Protein AF-0000000077736377 (afdb_homodimer)

Radius of gyration: 26.65 Å; Cα contacts (8 Å, |Δi|>4): 1373; chains: 2; bounding box: 54×79×57 Å

Sequence (654 aa):
MSDMYANPEIETMPREALQALQLERLQKAVKWAGEKSSFYQDAFAKAGVSAADIQALSDIRKLPFVTPLDLRSHDVYDRLTLPLSGVLRFSYQEQPAGEFLQLYTSGDVAHNVEMMLRGLVAAGVNRTSVVGVQGDLSDSRLLDVQYALEMLGAAVVPLGTDYRRWFRLMDCVSMDAVVSTPQLIMQLVIQLQAVGKDIAAYPLRMLFSLNDMGLQNLLQRHVVQRSHARVYNFFAPPALGMAGALFSCPAQQGQHVQEDYWYPEVIAFGTDTPVEDGQMGELVLTSLMAEALPLIRFRTGQAVSLCSDPCACGRTFVRAMTPLQGIMSDMYANPEIETMPREALQALQLERLQKAVKWAGEKSSFYQDAFAKAGVSAADIQALSDIRKLPFVTPLDLRSHDVYDRLTLPLSGVLRFSYQEQPAGEFLQLYTSGDVAHNVEMMLRGLVAAGVNRTSVVGVQGDLSDSRLLDVQYALEMLGAAVVPLGTDYRRWFRLMDCVSMDAVVSTPQLIMQLVIQLQAVGKDIAAYPLRMLFSLNDMGLQNLLQRHVVQRSHARVYNFFAPPALGMAGALFSCPAQQGQHVQEDYWYPEVIAFGTDTPVEDGQMGELVLTSLMAEALPLIRFRTGQAVSLCSDPCACGRTFVRAMTPLQGI

Secondary structure (DSSP, 8-state):
-GGG-SSHHHHT--HHHHHHHHHHHHHHHHHHHHHH-HHHHHHHHHHT--GGG-SSGGGGGGSPPB-HHHHHHS-HHHH--S-GGG--EEEEEEETTEEEEEEE-HHHHHHHHHHHHHHHHHHT--TT-EEEEES-TTSHHHHHHHHHHHHHT-EEEEEES-HHHHHHHHHHS--SEEEE-HHHHHHHHHHHHHTT--GGGS---EEEEEESS-SS-TTHHHHHHHH-PEEEEEE--GGGTSS-SEE--TT-SSEEE-TTTEEEEEE-TTSSPBPPTT--EEEEEEESS-SSS---SEEEEEEEEEE-SPPTT---S-EEEPHHHH-/-GGG-SSHHHHT--HHHHHHHHHHHHHHHHHHHHHH-HHHHHHHHHHT--GGG-SSGGGGGGSPPB-HHHHHHS-HHHH--S-GGG--EEEEEEETTEEEEEEE-HHHHHHHHHHHHHHHHHHT--TT-EEEEES-TTSHHHHHHHHHHHHHT-EEEEEES-HHHHHHHHHHS--SEEEE-HHHHHHHHHHHHHTT--GGGS---EEEEEESS-SS-TTHHHHHHHH-PEEEEEE--GGGTSS-SEE--TT-SSEEE-TTTEEEEEE-TTSSPBPPTT--EEEEEEESS-SSS---SEEEEEEEEEE-SPPTT---S-EEEPTTT--

Foldseek 3Di:
DVQQFPDCCQQQPDPVVLQVLLLVLQLVLQQQQCVFAQLQVVQCVVLVHGSVQRPGPVSLLSGDEDEPVNQAVDDQRNQFRDDPVQWDDWAWDQDPVGIDIDTAGPQRLVVQLNLLLRQCSLAPQALAAEEEEEEDCSQSQSVSNVVNNVVRNHHYHDQYHDLVSVVVCQVVPQHQEYEDALVSLVVNQVVCVVVPHFLLVGNHAEYEHAYQQAQDRPCQVVSCVGHVHHYKYWDHHVVVSYIRCWIDGPLRQATFGSSSFKPWFFAAPPDSHGDPAFDKGWIFIWGSRGNTGTRRRYTSRAIWHWAQDADPSSGRGIGTGHPVSVD/DVQQFPDCCQQQPDPVVLQVLLLVLQLVLQQQQCVFAQLSVVQCVVLVHGSVQRPGPVSLLSGDEDEPVNQAVDDQRNQFRDDPVQWDDWAWDQDPVGIDIDTAGPQRLVVQLNLLLRQCSLAPQALAAEEEEEEDCSQSQSVSNVVNNVVRNHHYHDQYHDLVSVVVCQVVPQGQEYEDALVSLVVNQVVCVVVPHFLQVGNHAEYEHAYQQAQDNPCQVVSCVGHVHHYKYWDHHVVVSYIRCWIDGPLRQATFGSSSFKPWFFAAPPDSHGDPAFDKGWIFIWGSRGNTGTRRRYTSRAIWHWAQDADPSSGRGIGTGHPVSVD

InterPro domains:
  IPR042099 ANL, N-terminal domain [G3DSA:3.40.50.12780] (2-322)

Solvent-accessible surface area (backbone atoms only — not comparable to full-atom values): 33324 Å² total; per-residue (Å²): 129,79,73,46,46,69,49,57,72,70,46,49,34,53,63,69,62,45,51,52,50,38,38,56,31,41,40,50,34,46,39,49,38,45,72,40,8,60,46,39,35,54,52,28,58,76,62,71,47,57,45,84,64,47,81,51,69,77,39,56,75,62,53,68,76,35,44,66,65,55,62,63,74,41,62,61,74,37,42,29,41,62,61,72,68,60,28,31,34,43,25,67,47,82,48,96,93,44,66,43,73,41,58,28,22,67,65,35,49,51,51,39,19,49,36,32,32,34,40,41,18,41,65,60,54,39,43,80,37,28,34,31,38,46,38,63,45,31,33,53,42,52,36,30,44,55,50,22,39,50,72,58,39,14,22,35,32,46,38,29,77,49,66,73,49,40,54,54,46,56,72,75,39,86,36,34,28,37,38,30,31,58,68,54,50,50,48,50,52,52,54,34,46,73,72,75,40,56,65,49,78,43,71,38,48,38,36,36,31,44,24,56,87,38,70,61,59,88,55,47,66,62,48,32,73,53,30,70,23,47,76,35,35,18,31,26,30,71,88,74,63,33,37,28,55,26,24,28,47,81,76,65,76,39,22,35,36,44,48,85,43,33,45,79,44,42,24,32,77,98,54,88,44,69,48,61,91,60,42,71,16,30,34,23,39,22,44,30,64,50,60,31,54,59,41,58,40,28,51,67,79,41,62,25,21,56,39,75,63,83,44,92,81,58,42,52,47,37,20,43,31,40,69,78,74,71,104,129,79,73,47,46,69,51,55,71,70,46,48,33,54,65,68,61,46,52,52,50,36,38,56,31,40,39,51,35,46,39,49,38,46,73,40,8,62,48,39,34,52,51,28,60,75,62,70,49,57,45,84,63,47,84,50,68,77,38,56,75,62,54,67,75,36,44,67,65,57,61,63,74,42,61,60,73,36,42,29,41,64,60,73,68,58,29,31,34,42,26,66,45,82,49,95,93,43,66,43,73,40,57,27,23,68,65,35,50,52,52,39,18,49,37,34,32,36,40,42,18,39,65,61,54,38,43,80,38,28,34,32,39,48,38,61,45,32,33,53,42,52,36,33,44,54,50,23,41,49,73,57,39,14,21,35,32,45,39,28,78,50,65,74,50,41,54,53,46,56,73,75,39,85,37,35,27,39,39,28,32,59,67,55,51,51,47,49,53,51,55,34,46,73,74,76,41,57,65,49,78,43,70,37,48,37,34,35,30,44,22,57,86,39,71,62,57,88,55,46,66,62,49,33,72,54,30,72,23,48,76,36,34,19,30,25,31,70,89,74,63,34,37,28,57,25,23,30,46,83,75,65,76,37,23,36,36,44,47,85,45,34,46,79,46,42,23,30,75,100,55,89,44,68,48,61,91,61,42,71,16,30,35,23,38,22,44,29,64,50,60,31,54,59,40,58,39,29,52,68,77,41,63,25,22,55,40,75,64,83,44,93,82,60,42,53,46,38,20,44,32,40,69,79,75,70,105

Nearest PDB structures (foldseek):
  4rvo-assembly1_B  TM=9.229E-01  e=3.874E-37  Bacteroides thetaiotaomicron VPI-5482
  4r1l-assembly1_A  TM=9.143E-01  e=5.368E-37  Bacteroides thetaiotaomicron VPI-5482
  4rvn-assembly1_B  TM=9.181E-01  e=3.123E-36  Bacteroide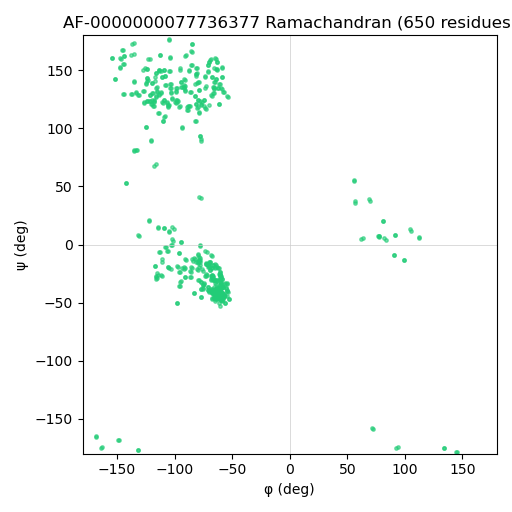s thetaiotaomicron VPI-5482
  4r1l-assembly3_B  TM=9.181E-01  e=6.400E-36  Bacteroides thetaiotaomicron VPI-5482
  2y4n-assembly1_B  TM=9.337E-01  e=4.000E-32  Burkholderia cenocepacia J2315

pLDDT: mean 93.88, std 8.54, range [30.67, 98.88]

Structure (mmCIF, N/CA/C/O backbone):
data_AF-0000000077736377-model_v1
#
loop_
_entity.id
_entity.type
_entity.pdbx_description
1 polymer 'Phenylacetate--CoA ligase'
#
loop_
_atom_site.group_PDB
_atom_site.id
_atom_site.type_symbol
_atom_site.label_atom_id
_atom_site.label_alt_id
_atom_site.label_comp_id
_atom_site.label_asym_id
_atom_site.label_entity_id
_atom_site.label_seq_id
_atom_site.pdbx_PDB_ins_code
_atom_site.Cartn_x
_atom_site.Cartn_y
_atom_site.Cartn_z
_atom_site.occupancy
_atom_site.B_iso_or_equiv
_atom_site.auth_seq_id
_atom_site.auth_comp_id
_atom_site.auth_asym_id
_atom_site.auth_atom_id
_atom_site.pdbx_PDB_model_num
ATOM 1 N N . MET A 1 1 ? 26.297 -15.844 5.168 1 35.84 1 MET A N 1
ATOM 2 C CA . MET A 1 1 ? 25.531 -16.891 4.488 1 35.84 1 MET A CA 1
ATOM 3 C C . MET A 1 1 ? 24.031 -16.703 4.711 1 35.84 1 MET A C 1
ATOM 5 O O . MET A 1 1 ? 23.219 -17.297 4 1 35.84 1 MET A O 1
ATOM 9 N N . SER A 1 2 ? 23.688 -16.078 5.941 1 48.78 2 SER A N 1
ATOM 10 C CA . SER A 1 2 ? 22.422 -15.867 6.656 1 48.78 2 SER A CA 1
ATOM 11 C C . SER A 1 2 ? 21.531 -14.883 5.91 1 48.78 2 SER A C 1
ATOM 13 O O . SER A 1 2 ? 20.297 -14.984 5.977 1 48.78 2 SER A O 1
ATOM 15 N N . ASP A 1 3 ? 22.125 -14.148 4.723 1 69.75 3 ASP A N 1
ATOM 16 C CA . ASP A 1 3 ? 21.516 -12.984 4.098 1 69.75 3 ASP A CA 1
ATOM 17 C C . ASP A 1 3 ? 20.875 -13.344 2.762 1 69.75 3 ASP A C 1
ATOM 19 O O . ASP A 1 3 ? 20.328 -12.484 2.072 1 69.75 3 ASP A O 1
ATOM 23 N N . MET A 1 4 ? 20.812 -14.75 2.586 1 87 4 MET A N 1
ATOM 24 C CA . MET A 1 4 ? 20.375 -15.133 1.243 1 87 4 MET A CA 1
ATOM 25 C C . MET A 1 4 ? 18.938 -15.648 1.255 1 87 4 MET A C 1
ATOM 27 O O . MET A 1 4 ? 18.297 -15.727 0.207 1 87 4 MET A O 1
ATOM 31 N N . TYR A 1 5 ? 18.562 -16.016 2.482 1 95.81 5 TYR A N 1
ATOM 32 C CA . TYR A 1 5 ? 17.219 -16.562 2.607 1 95.81 5 TYR A CA 1
ATOM 33 C C . TYR A 1 5 ? 16.359 -15.727 3.543 1 95.81 5 TYR A C 1
ATOM 35 O O . TYR A 1 5 ? 16.828 -15.258 4.578 1 95.81 5 TYR A O 1
ATOM 43 N N . ALA A 1 6 ? 15.156 -15.547 3.148 1 96.19 6 ALA A N 1
ATOM 44 C CA . ALA A 1 6 ? 14.203 -14.914 4.051 1 96.19 6 ALA A CA 1
ATOM 45 C C . ALA A 1 6 ? 13.719 -15.898 5.117 1 96.19 6 ALA A C 1
ATOM 47 O O . ALA A 1 6 ? 13.477 -15.516 6.262 1 96.19 6 ALA A O 1
ATOM 48 N N . ASN A 1 7 ? 13.523 -17.109 4.723 1 97.06 7 ASN A N 1
ATOM 49 C CA . ASN A 1 7 ? 13.102 -18.234 5.566 1 97.06 7 ASN A CA 1
ATOM 50 C C . ASN A 1 7 ? 13.953 -19.469 5.312 1 97.06 7 ASN A C 1
ATOM 52 O O . ASN A 1 7 ? 13.516 -20.406 4.633 1 97.06 7 ASN A O 1
ATOM 56 N N . PRO A 1 8 ? 15.094 -19.516 5.914 1 96.94 8 PRO A N 1
ATOM 57 C CA . PRO A 1 8 ? 16.047 -20.594 5.605 1 96.94 8 PRO A CA 1
ATOM 58 C C . PRO A 1 8 ? 15.477 -21.984 5.859 1 96.94 8 PRO A C 1
ATOM 60 O O . PRO A 1 8 ? 15.758 -22.922 5.105 1 96.94 8 PRO A O 1
ATOM 63 N N . GLU A 1 9 ? 14.68 -22.109 6.902 1 97.19 9 GLU A N 1
ATOM 64 C CA . GLU A 1 9 ? 14.117 -23.406 7.25 1 97.19 9 GLU A CA 1
ATOM 65 C C . GLU A 1 9 ? 13.266 -23.969 6.117 1 97.19 9 GLU A C 1
ATOM 67 O O . GLU A 1 9 ? 13.391 -25.141 5.754 1 97.19 9 GLU A O 1
ATOM 72 N N . ILE A 1 10 ? 12.477 -23.156 5.527 1 97.81 10 ILE A N 1
ATOM 73 C CA . ILE A 1 10 ? 11.555 -23.609 4.488 1 97.81 10 ILE A CA 1
ATOM 74 C C . ILE A 1 10 ? 12.281 -23.672 3.146 1 97.81 10 ILE A C 1
ATOM 76 O O . ILE A 1 10 ? 12.125 -24.625 2.389 1 97.81 10 ILE A O 1
ATOM 80 N N . GLU A 1 11 ? 13.086 -22.703 2.85 1 97.69 11 GLU A N 1
ATOM 81 C CA . GLU A 1 11 ? 13.703 -22.547 1.536 1 97.69 11 GLU A CA 1
ATOM 82 C C . GLU A 1 11 ? 14.758 -23.625 1.302 1 97.69 11 GLU A C 1
ATOM 84 O O . GLU A 1 11 ? 15.133 -23.906 0.159 1 97.69 11 GLU A O 1
ATOM 89 N N . THR A 1 12 ? 15.211 -24.266 2.406 1 97 12 THR A N 1
ATOM 90 C CA . THR A 1 12 ? 16.219 -25.312 2.275 1 97 12 THR A CA 1
ATOM 91 C C . THR A 1 12 ? 15.719 -26.625 2.855 1 97 12 THR A C 1
ATOM 93 O O . THR A 1 12 ? 16.516 -27.516 3.184 1 97 12 THR A O 1
ATOM 96 N N . MET A 1 13 ? 14.492 -26.75 2.975 1 97 13 MET A N 1
ATOM 97 C CA . MET A 1 13 ? 13.867 -27.938 3.533 1 97 13 MET A CA 1
ATOM 98 C C . MET A 1 13 ? 14.172 -29.172 2.67 1 97 13 MET A C 1
ATOM 100 O O . MET A 1 13 ? 14.055 -29.109 1.445 1 97 13 MET A O 1
ATOM 104 N N . PRO A 1 14 ? 14.547 -30.297 3.328 1 97.12 14 PRO A N 1
ATOM 105 C CA . PRO A 1 14 ? 14.773 -31.516 2.539 1 97.12 14 PRO A CA 1
ATOM 106 C C . PRO A 1 14 ? 13.531 -31.938 1.758 1 97.12 14 PRO A C 1
ATOM 108 O O . PRO A 1 14 ? 12.406 -31.781 2.234 1 97.12 14 PRO A O 1
ATOM 111 N N . ARG A 1 15 ? 13.75 -32.594 0.688 1 96.62 15 ARG A N 1
ATOM 112 C CA . ARG A 1 15 ? 12.68 -32.906 -0.253 1 96.62 15 ARG A CA 1
ATOM 113 C C . ARG A 1 15 ? 11.609 -33.75 0.416 1 96.62 15 ARG A C 1
ATOM 115 O O . ARG A 1 15 ? 10.414 -33.531 0.224 1 96.62 15 ARG A O 1
ATOM 122 N N . GLU A 1 16 ? 12.031 -34.719 1.189 1 97 16 GLU A N 1
ATOM 123 C CA . GLU A 1 16 ? 11.07 -35.625 1.838 1 97 16 GLU A CA 1
ATOM 124 C C . GLU A 1 16 ? 10.172 -34.844 2.799 1 97 16 GLU A C 1
ATOM 126 O O . GLU A 1 16 ? 8.953 -35.062 2.812 1 97 16 GLU A O 1
ATOM 131 N N . ALA A 1 17 ? 10.805 -34 3.561 1 98.31 17 ALA A N 1
ATOM 132 C CA . ALA A 1 17 ? 10.047 -33.188 4.504 1 98.31 17 ALA A CA 1
ATOM 133 C C . ALA A 1 17 ? 9.117 -32.219 3.771 1 98.31 17 ALA A C 1
ATOM 135 O O . ALA A 1 17 ? 7.988 -32 4.211 1 98.31 17 ALA A O 1
ATOM 136 N N . LEU A 1 18 ? 9.594 -31.672 2.676 1 98.12 18 LEU A N 1
ATOM 137 C CA . LEU A 1 18 ? 8.789 -30.766 1.864 1 98.12 18 LEU A CA 1
ATOM 138 C C . LEU A 1 18 ? 7.574 -31.484 1.287 1 98.12 18 LEU A C 1
ATOM 140 O O . LEU A 1 18 ? 6.469 -30.938 1.292 1 98.12 18 LEU A O 1
ATOM 144 N N . GLN A 1 19 ? 7.762 -32.688 0.828 1 98.06 19 GLN A N 1
ATOM 145 C CA . GLN A 1 19 ? 6.66 -33.469 0.266 1 98.06 19 GLN A CA 1
ATOM 146 C C . GLN A 1 19 ? 5.617 -33.812 1.331 1 98.06 19 GLN A C 1
ATOM 148 O O . GLN A 1 19 ? 4.418 -33.781 1.054 1 98.06 19 GLN A O 1
ATOM 153 N N . ALA A 1 20 ? 6.105 -34.062 2.516 1 98.69 20 ALA A N 1
ATOM 154 C CA . ALA A 1 20 ? 5.18 -34.312 3.619 1 98.69 20 ALA A CA 1
ATOM 155 C C . ALA A 1 20 ? 4.352 -33.062 3.934 1 98.69 20 ALA A C 1
ATOM 157 O O . ALA A 1 20 ? 3.145 -33.156 4.16 1 98.69 20 ALA A O 1
ATOM 158 N N . LEU A 1 21 ? 5.031 -31.953 3.934 1 98.75 21 LEU A N 1
ATOM 159 C CA . LEU A 1 21 ? 4.344 -30.688 4.16 1 98.75 21 LEU A CA 1
ATOM 160 C C . LEU A 1 21 ? 3.332 -30.406 3.055 1 98.75 21 LEU A C 1
ATOM 162 O O . LEU A 1 21 ? 2.209 -29.969 3.328 1 98.75 21 LEU A O 1
ATOM 166 N N . GLN A 1 22 ? 3.719 -30.656 1.84 1 98.81 22 GLN A N 1
ATOM 167 C CA . GLN A 1 22 ? 2.838 -30.453 0.693 1 98.81 22 GLN A CA 1
ATOM 168 C C . GLN A 1 22 ? 1.586 -31.312 0.807 1 98.81 22 GLN A C 1
ATOM 170 O O . GLN A 1 22 ? 0.476 -30.844 0.543 1 98.81 22 GLN A O 1
ATOM 175 N N . LEU A 1 23 ? 1.805 -32.531 1.21 1 98.81 23 LEU A N 1
ATOM 176 C CA . LEU A 1 23 ? 0.666 -33.438 1.337 1 98.81 23 LEU A CA 1
ATOM 177 C C . LEU A 1 23 ? -0.296 -32.969 2.416 1 98.81 23 LEU A C 1
ATOM 179 O O . LEU A 1 23 ? -1.508 -32.906 2.197 1 98.81 23 LEU A O 1
ATOM 183 N N . GLU A 1 24 ? 0.292 -32.625 3.543 1 98.81 24 GLU A N 1
ATOM 184 C CA . GLU A 1 24 ? -0.525 -32.125 4.641 1 98.81 24 GLU A CA 1
ATOM 185 C C . GLU A 1 24 ? -1.344 -30.906 4.199 1 98.81 24 GLU A C 1
ATOM 187 O O . GLU A 1 24 ? -2.549 -30.844 4.449 1 98.81 24 GLU A O 1
ATOM 192 N N . ARG A 1 25 ? -0.754 -30 3.504 1 98.81 25 ARG A N 1
ATOM 193 C CA . ARG A 1 25 ? -1.41 -28.75 3.105 1 98.81 25 ARG A CA 1
ATOM 194 C C . ARG A 1 25 ? -2.393 -29 1.963 1 98.81 25 ARG A C 1
ATOM 196 O O . ARG A 1 25 ? -3.434 -28.344 1.884 1 98.81 25 ARG A O 1
ATOM 203 N N . LEU A 1 26 ? -2.029 -29.922 1.108 1 98.81 26 LEU A N 1
ATOM 204 C CA . LEU A 1 26 ? -2.943 -30.281 0.028 1 98.81 26 LEU A CA 1
ATOM 205 C C . LEU A 1 26 ? -4.242 -30.859 0.583 1 98.81 26 LEU A C 1
ATOM 207 O O . LEU A 1 26 ? -5.332 -30.469 0.151 1 98.81 26 LEU A O 1
ATOM 211 N N . GLN A 1 27 ? -4.105 -31.75 1.534 1 98.81 27 GLN A N 1
ATOM 212 C CA . GLN A 1 27 ? -5.277 -32.344 2.162 1 98.81 27 GLN A CA 1
ATOM 213 C C . GLN A 1 27 ? -6.168 -31.297 2.799 1 98.81 27 GLN A C 1
ATOM 215 O O . GLN A 1 27 ? -7.391 -31.312 2.619 1 98.81 27 GLN A O 1
ATOM 220 N N . LYS A 1 28 ? -5.555 -30.391 3.467 1 98.75 28 LYS A N 1
ATOM 221 C CA . LYS A 1 28 ? -6.301 -29.328 4.121 1 98.75 28 LYS A CA 1
ATOM 222 C C . LYS A 1 28 ? -6.957 -28.406 3.094 1 98.75 28 LYS A C 1
ATOM 224 O O . LYS A 1 28 ? -8.109 -28 3.26 1 98.75 28 LYS A O 1
ATOM 229 N N . ALA A 1 29 ? -6.234 -28.094 2.027 1 98.75 29 ALA A N 1
ATOM 230 C CA . ALA A 1 29 ? -6.742 -27.188 0.994 1 98.75 29 ALA A CA 1
ATOM 231 C C . ALA A 1 29 ? -7.941 -27.812 0.278 1 98.75 29 ALA A C 1
ATOM 233 O O . ALA A 1 29 ? -8.945 -27.125 0.037 1 98.75 29 ALA A O 1
ATOM 234 N N . VAL A 1 30 ? -7.824 -29.062 -0.08 1 98.75 30 VAL A N 1
ATOM 235 C CA . VAL A 1 30 ? -8.891 -29.75 -0.794 1 98.75 30 VAL A CA 1
ATOM 236 C C . VAL A 1 30 ? -10.133 -29.859 0.098 1 98.75 30 VAL A C 1
ATOM 238 O O . VAL A 1 30 ? -11.25 -29.609 -0.355 1 98.75 30 VAL A O 1
ATOM 241 N N . LYS A 1 31 ? -9.891 -30.203 1.362 1 98.75 31 LYS A N 1
ATOM 242 C CA . LYS A 1 31 ? -11 -30.281 2.311 1 98.75 31 LYS A CA 1
ATOM 243 C C . LYS A 1 31 ? -11.68 -28.906 2.457 1 98.75 31 LYS A C 1
ATOM 245 O O . LYS A 1 31 ? -12.906 -28.812 2.408 1 98.75 31 LYS A O 1
ATOM 250 N N . TRP A 1 32 ? -10.883 -27.938 2.582 1 98.62 32 TRP A N 1
ATOM 251 C CA . TRP A 1 32 ? -11.375 -26.578 2.754 1 98.62 32 TRP A CA 1
ATOM 252 C C . TRP A 1 32 ? -12.195 -26.125 1.55 1 98.62 32 TRP A C 1
ATOM 254 O O . TRP A 1 32 ? -13.336 -25.688 1.7 1 98.62 32 TRP A O 1
ATOM 264 N N . ALA A 1 33 ? -11.664 -26.281 0.38 1 98.56 33 ALA A N 1
ATOM 265 C CA . ALA A 1 33 ? -12.344 -25.891 -0.852 1 98.56 33 ALA A CA 1
ATOM 266 C C . ALA A 1 33 ? -13.648 -26.656 -1.03 1 98.56 33 ALA A C 1
ATOM 268 O O . ALA A 1 33 ? -14.68 -26.078 -1.361 1 98.56 33 ALA A O 1
ATOM 269 N N . GLY A 1 34 ? -13.594 -27.938 -0.785 1 98.19 34 GLY A N 1
ATOM 270 C CA . GLY A 1 34 ? -14.758 -28.797 -0.961 1 98.19 34 GLY A CA 1
ATOM 271 C C . GLY A 1 34 ? -15.867 -28.5 0.027 1 98.19 34 GLY A C 1
ATOM 272 O O . GLY A 1 34 ? -17.047 -28.734 -0.261 1 98.19 34 GLY A O 1
ATOM 273 N N . GLU A 1 35 ? -15.547 -27.984 1.157 1 98.12 35 GLU A N 1
ATOM 274 C CA . GLU A 1 35 ? -16.531 -27.719 2.197 1 98.12 35 GLU A CA 1
ATOM 275 C C . GLU A 1 35 ? -17.094 -26.297 2.074 1 98.12 35 GLU A C 1
ATOM 277 O O . GLU A 1 35 ? -18.234 -26.047 2.432 1 98.12 35 GLU A O 1
ATOM 282 N N . LYS A 1 36 ? -16.297 -25.422 1.533 1 98.38 36 LYS A N 1
ATOM 283 C CA . LYS A 1 36 ? -16.656 -24.016 1.753 1 98.38 36 LYS A CA 1
ATOM 284 C C . LYS A 1 36 ? -16.969 -23.328 0.435 1 98.38 36 LYS A C 1
ATOM 286 O O . LYS A 1 36 ? -17.562 -22.25 0.427 1 98.38 36 LYS A O 1
ATOM 291 N N . SER A 1 37 ? -16.562 -23.859 -0.675 1 98.06 37 SER A N 1
ATOM 292 C CA . SER A 1 37 ? -16.766 -23.234 -1.981 1 98.06 37 SER A CA 1
ATOM 293 C C . SER A 1 37 ? -17.797 -24.016 -2.799 1 98.06 37 SER A C 1
ATOM 295 O O . SER A 1 37 ? -17.641 -25.203 -3.047 1 98.06 37 SER A O 1
ATOM 297 N N . SER A 1 38 ? -18.859 -23.297 -3.254 1 97.94 38 SER A N 1
ATOM 298 C CA . SER A 1 38 ? -19.859 -23.953 -4.07 1 97.94 38 SER A CA 1
ATOM 299 C C . SER A 1 38 ? -19.281 -24.406 -5.402 1 97.94 38 SER A C 1
ATOM 301 O O . SER A 1 38 ? -19.672 -25.453 -5.926 1 97.94 38 SER A O 1
ATOM 303 N N . PHE A 1 39 ? -18.359 -23.672 -5.898 1 98.06 39 PHE A N 1
ATOM 304 C CA . PHE A 1 39 ? -17.672 -24.031 -7.129 1 98.06 39 PHE A CA 1
ATOM 305 C C . PHE A 1 39 ? -17 -25.391 -6.988 1 98.06 39 PHE A C 1
ATOM 307 O O . PHE A 1 39 ? -17.172 -26.266 -7.832 1 98.06 39 PHE A O 1
ATOM 314 N N . TYR A 1 40 ? -16.281 -25.609 -5.945 1 98.31 40 TYR A N 1
ATOM 315 C CA . TYR A 1 40 ? -15.523 -26.828 -5.77 1 98.31 40 TYR A CA 1
ATOM 316 C C . TYR A 1 40 ? -16.422 -27.969 -5.297 1 98.31 40 TYR A C 1
ATOM 318 O O . TYR A 1 40 ? -16.188 -29.141 -5.625 1 98.31 40 TYR A O 1
ATOM 326 N N . GLN A 1 41 ? -17.453 -27.625 -4.562 1 98.06 41 GLN A N 1
ATOM 327 C CA . GLN A 1 41 ? -18.438 -28.656 -4.23 1 98.06 41 GLN A CA 1
ATOM 328 C C . GLN A 1 41 ? -19 -29.312 -5.488 1 98.06 41 GLN A C 1
ATOM 330 O O . GLN A 1 41 ? -19.016 -30.531 -5.605 1 98.06 41 GLN A O 1
ATOM 335 N N . ASP A 1 42 ? -19.422 -28.438 -6.398 1 97.69 42 ASP A N 1
ATOM 336 C CA . ASP A 1 42 ? -19.984 -28.922 -7.652 1 97.69 42 ASP A CA 1
ATOM 337 C C . ASP A 1 42 ? -18.938 -29.688 -8.461 1 97.69 42 ASP A C 1
ATOM 339 O O . ASP A 1 42 ? -19.203 -30.766 -8.984 1 97.69 42 ASP A O 1
ATOM 343 N N . ALA A 1 43 ? -17.75 -29.156 -8.562 1 97.62 43 ALA A N 1
ATOM 344 C CA . ALA A 1 43 ? -16.688 -29.766 -9.359 1 97.62 43 ALA A CA 1
ATOM 345 C C . ALA A 1 43 ? -16.297 -31.141 -8.805 1 97.62 43 ALA A C 1
ATOM 347 O O . ALA A 1 43 ? -16.109 -32.094 -9.562 1 97.62 43 ALA A O 1
ATOM 348 N N . PHE A 1 44 ? -16.156 -31.234 -7.484 1 98.31 44 PHE A N 1
ATOM 349 C CA . PHE A 1 44 ? -15.75 -32.469 -6.844 1 98.31 44 PHE A CA 1
ATOM 350 C C . PHE A 1 44 ? -16.859 -33.531 -6.961 1 98.31 44 PHE A C 1
ATOM 352 O O . PHE A 1 44 ? -16.578 -34.688 -7.191 1 98.31 44 PHE A O 1
ATOM 359 N N . ALA A 1 45 ? -18.094 -33.094 -6.797 1 98.06 45 ALA A N 1
ATOM 360 C CA . ALA A 1 45 ? -19.219 -34.031 -6.953 1 98.06 45 ALA A CA 1
ATOM 361 C C . ALA A 1 45 ? -19.266 -34.594 -8.359 1 98.06 45 ALA A C 1
ATOM 363 O O . ALA A 1 45 ? -19.453 -35.812 -8.539 1 98.06 45 ALA A O 1
ATOM 364 N N . LYS A 1 46 ? -19.125 -33.719 -9.328 1 97.69 46 LYS A N 1
ATOM 365 C CA . LYS A 1 46 ? -19.141 -34.125 -10.719 1 97.69 46 LYS A CA 1
ATOM 366 C C . LYS A 1 46 ? -18.016 -35.125 -11 1 97.69 46 LYS A C 1
ATOM 368 O O . LYS A 1 46 ? -18.203 -36.062 -11.781 1 97.69 46 LYS A O 1
ATOM 373 N N . ALA A 1 47 ? -16.844 -34.938 -10.367 1 97.31 47 ALA A N 1
ATOM 374 C CA . ALA A 1 47 ? -15.688 -35.781 -10.586 1 97.31 47 ALA A CA 1
ATOM 375 C C . ALA A 1 47 ? -15.742 -37.031 -9.703 1 97.31 47 ALA A C 1
ATOM 377 O O . ALA A 1 47 ? -14.969 -37.969 -9.891 1 97.31 47 ALA A O 1
ATOM 378 N N . GLY A 1 48 ? -16.609 -37.031 -8.766 1 97.88 48 GLY A N 1
ATOM 379 C CA . GLY A 1 48 ? -16.719 -38.156 -7.836 1 97.88 48 GLY A CA 1
ATOM 380 C C . GLY A 1 48 ? -15.531 -38.25 -6.895 1 97.88 48 GLY A C 1
ATOM 381 O O . GLY A 1 48 ? -15.062 -39.375 -6.609 1 97.88 48 GLY A O 1
ATOM 382 N N . VAL A 1 49 ? -15.016 -37.125 -6.457 1 97.81 49 VAL A N 1
ATOM 383 C CA . VAL A 1 49 ? -13.836 -37.125 -5.609 1 97.81 49 VAL A CA 1
ATOM 384 C C . VAL A 1 49 ? -14.117 -36.344 -4.328 1 97.81 49 VAL A C 1
ATOM 386 O O . VAL A 1 49 ? -14.977 -35.438 -4.309 1 97.81 49 VAL A O 1
ATOM 389 N N . SER A 1 50 ? -13.445 -36.688 -3.225 1 96.31 50 SER A N 1
ATOM 390 C CA . SER A 1 50 ? -13.523 -36 -1.951 1 96.31 50 SER A CA 1
ATOM 391 C C . SER A 1 50 ? -12.141 -35.844 -1.323 1 96.31 50 SER A C 1
ATOM 393 O O . SER A 1 50 ? -11.156 -36.406 -1.82 1 96.31 50 SER A O 1
ATOM 395 N N . ALA A 1 51 ? -12.109 -35.094 -0.249 1 96.5 51 ALA A N 1
ATOM 396 C CA . ALA A 1 51 ? -10.859 -34.875 0.464 1 96.5 51 ALA A CA 1
ATOM 397 C C . ALA A 1 51 ? -10.281 -36.188 0.971 1 96.5 51 ALA A C 1
ATOM 399 O O . ALA A 1 51 ? -9.062 -36.375 1.045 1 96.5 51 ALA A O 1
ATOM 400 N N . ALA A 1 52 ? -11.141 -37.094 1.25 1 97.06 52 ALA A N 1
ATOM 401 C CA . ALA A 1 52 ? -10.727 -38.375 1.781 1 97.06 52 ALA A CA 1
ATOM 402 C C . ALA A 1 52 ? -9.961 -39.188 0.735 1 97.06 52 ALA A C 1
ATOM 404 O O . ALA A 1 52 ? -9.242 -40.125 1.073 1 97.06 52 ALA A O 1
ATOM 405 N N . ASP A 1 53 ? -10.141 -38.844 -0.479 1 98.12 53 ASP A N 1
ATOM 406 C CA . ASP A 1 53 ? -9.484 -39.562 -1.566 1 98.12 53 ASP A CA 1
ATOM 407 C C . ASP A 1 53 ? -8.023 -39.156 -1.701 1 98.12 53 ASP A C 1
ATOM 409 O O . ASP A 1 53 ? -7.254 -39.812 -2.41 1 98.12 53 ASP A O 1
ATOM 413 N N . ILE A 1 54 ? -7.613 -38.094 -1.021 1 98.5 54 ILE A N 1
ATOM 414 C CA . ILE A 1 54 ? -6.238 -37.625 -1.095 1 98.5 54 ILE A CA 1
ATOM 415 C C . ILE A 1 54 ? -5.418 -38.219 0.037 1 98.5 54 ILE A C 1
ATOM 417 O O . ILE A 1 54 ? -5.434 -37.719 1.165 1 98.5 54 ILE A O 1
ATOM 421 N N . GLN A 1 55 ? -4.652 -39.25 -0.298 1 98.12 55 GLN A N 1
ATOM 422 C CA . GLN A 1 55 ? -3.842 -39.938 0.693 1 98.12 55 GLN A CA 1
ATOM 423 C C . GLN A 1 55 ? -2.354 -39.75 0.408 1 98.12 55 GLN A C 1
ATOM 425 O O . GLN A 1 55 ? -1.522 -39.906 1.307 1 98.12 55 GLN A O 1
ATOM 430 N N . ALA A 1 56 ? -2.064 -39.531 -0.818 1 98.06 56 ALA A N 1
ATOM 431 C CA . ALA A 1 56 ? -0.715 -39.219 -1.293 1 98.06 56 ALA A CA 1
ATOM 432 C C . ALA A 1 56 ? -0.722 -38.062 -2.287 1 98.06 56 ALA A C 1
ATOM 434 O O . ALA A 1 56 ? -1.779 -37.688 -2.783 1 98.06 56 ALA A O 1
ATOM 435 N N . LEU A 1 57 ? 0.387 -37.5 -2.523 1 98.06 57 LEU A N 1
ATOM 436 C CA . LEU A 1 57 ? 0.485 -36.375 -3.445 1 98.06 57 LEU A CA 1
ATOM 437 C C . LEU A 1 57 ? 0.01 -36.781 -4.84 1 98.06 57 LEU A C 1
ATOM 439 O O . LEU A 1 57 ? -0.609 -35.969 -5.539 1 98.06 57 LEU A O 1
ATOM 443 N N . SER A 1 58 ? 0.243 -38.031 -5.219 1 96.44 58 SER A N 1
ATOM 444 C CA . SER A 1 58 ? -0.128 -38.5 -6.543 1 96.44 58 SER A CA 1
ATOM 445 C C . SER A 1 58 ? -1.643 -38.531 -6.723 1 96.44 58 SER A C 1
ATOM 447 O O . SER A 1 58 ? -2.139 -38.531 -7.852 1 96.44 58 SER A O 1
ATOM 449 N N . ASP A 1 59 ? -2.398 -38.5 -5.625 1 98.06 59 ASP A N 1
ATOM 450 C CA . ASP A 1 59 ? -3.855 -38.562 -5.688 1 98.06 59 ASP A CA 1
ATOM 451 C C . ASP A 1 59 ? -4.426 -37.219 -6.188 1 98.06 59 ASP A C 1
ATOM 453 O O . ASP A 1 59 ? -5.617 -37.125 -6.484 1 98.06 59 ASP A O 1
ATOM 457 N N . ILE A 1 60 ? -3.531 -36.219 -6.352 1 98.12 60 ILE A N 1
ATOM 458 C CA . ILE A 1 60 ? -3.979 -34.938 -6.855 1 98.12 60 ILE A CA 1
ATOM 459 C C . ILE A 1 60 ? -4.582 -35.094 -8.242 1 98.12 60 ILE A C 1
ATOM 461 O O . ILE A 1 60 ? -5.453 -34.312 -8.648 1 98.12 60 ILE A O 1
ATOM 465 N N . ARG A 1 61 ? -4.195 -36.156 -8.953 1 96.81 61 ARG A N 1
ATOM 466 C CA . ARG A 1 61 ? -4.645 -36.375 -10.32 1 96.81 61 ARG A CA 1
ATOM 467 C C . ARG A 1 61 ? -6.133 -36.719 -10.359 1 96.81 61 ARG A C 1
ATOM 469 O O . ARG A 1 61 ? -6.762 -36.625 -11.414 1 96.81 61 ARG A O 1
ATOM 476 N N . LYS A 1 62 ? -6.684 -37.062 -9.219 1 97.44 62 LYS A N 1
ATOM 477 C CA . LYS A 1 62 ? -8.109 -37.375 -9.133 1 97.44 62 LYS A CA 1
ATOM 478 C C . LYS A 1 62 ? -8.961 -36.125 -9.164 1 97.44 62 LYS A C 1
ATOM 480 O O . LYS A 1 62 ? -10.164 -36.188 -9.414 1 97.44 62 LYS A O 1
ATOM 485 N N . LEU A 1 63 ? -8.359 -35.031 -8.828 1 98.38 63 LEU A N 1
ATOM 486 C CA . LEU A 1 63 ? -9.078 -33.781 -8.742 1 98.38 63 LEU A CA 1
ATOM 487 C C . LEU A 1 63 ? -9.242 -33.156 -10.125 1 98.38 63 LEU A C 1
ATOM 489 O O . LEU A 1 63 ? -8.367 -33.281 -10.984 1 98.38 63 LEU A O 1
ATOM 493 N N . PRO A 1 64 ? -10.297 -32.5 -10.359 1 97.81 64 PRO A N 1
ATOM 494 C CA . PRO A 1 64 ? -10.5 -31.828 -11.656 1 97.81 64 PRO A CA 1
ATOM 495 C C . PRO A 1 64 ? -9.594 -30.625 -11.852 1 97.81 64 PRO A C 1
ATOM 497 O O . PRO A 1 64 ? -9.141 -30.016 -10.883 1 97.81 64 PRO A O 1
ATOM 500 N N . PHE A 1 65 ? -9.375 -30.281 -13.133 1 98.06 65 PHE A N 1
ATOM 501 C CA . PHE A 1 65 ? -8.617 -29.078 -13.484 1 98.06 65 PHE A CA 1
ATOM 502 C C . PHE A 1 65 ? -9.484 -27.844 -13.398 1 98.06 65 PHE A C 1
ATOM 504 O O . PHE A 1 65 ? -10.711 -27.922 -13.492 1 98.06 65 PHE A O 1
ATOM 511 N N . VAL A 1 66 ? -8.852 -26.766 -13.133 1 97.5 66 VAL A N 1
ATOM 512 C CA . VAL A 1 66 ? -9.445 -25.438 -13.297 1 97.5 66 VAL A CA 1
ATOM 513 C C . VAL A 1 66 ? -8.75 -24.688 -14.438 1 97.5 66 VAL A C 1
ATOM 515 O O . VAL A 1 66 ? -7.52 -24.656 -14.492 1 97.5 66 VAL A O 1
ATOM 518 N N . THR A 1 67 ? -9.508 -24.109 -15.359 1 94.62 67 THR A N 1
ATOM 519 C CA . THR A 1 67 ? -8.961 -23.391 -16.5 1 94.62 67 THR A CA 1
ATOM 520 C C . THR A 1 67 ? -9.273 -21.906 -16.406 1 94.62 67 THR A C 1
ATOM 522 O O . THR A 1 67 ? -10.133 -21.5 -15.625 1 94.62 67 THR A O 1
ATOM 525 N N . PRO A 1 68 ? -8.547 -21.125 -17.188 1 91.19 68 PRO A N 1
ATOM 526 C CA . PRO A 1 68 ? -8.891 -19.703 -17.234 1 91.19 68 PRO A CA 1
ATOM 527 C C . PRO A 1 68 ? -10.344 -19.453 -17.625 1 91.19 68 PRO A C 1
ATOM 529 O O . PRO A 1 68 ? -10.969 -18.516 -17.125 1 91.19 68 PRO A O 1
ATOM 532 N N . LEU A 1 69 ? -10.859 -20.266 -18.453 1 90.81 69 LEU A N 1
ATOM 533 C CA . LEU A 1 69 ? -12.25 -20.156 -18.859 1 90.81 69 LEU A CA 1
ATOM 534 C C . LEU A 1 69 ? -13.188 -20.375 -17.672 1 90.81 69 LEU A C 1
ATOM 536 O O . LEU A 1 69 ? -14.211 -19.688 -17.547 1 90.81 69 LEU A O 1
ATOM 540 N N . ASP A 1 70 ? -12.852 -21.328 -16.797 1 93.12 70 ASP A N 1
ATOM 541 C CA . ASP A 1 70 ? -13.633 -21.562 -15.594 1 93.12 70 ASP A CA 1
ATOM 542 C C . ASP A 1 70 ? -13.68 -20.312 -14.719 1 93.12 70 ASP A C 1
ATOM 544 O O . ASP A 1 70 ? -14.719 -19.984 -14.156 1 93.12 70 ASP A O 1
ATOM 548 N N . LEU A 1 71 ? -12.547 -19.656 -14.617 1 91.62 71 LEU A N 1
ATOM 549 C CA . LEU A 1 71 ? -12.445 -18.484 -13.758 1 91.62 71 LEU A CA 1
ATOM 550 C C . LEU A 1 71 ? -13.266 -17.328 -14.32 1 91.62 71 LEU A C 1
ATOM 552 O O . LEU A 1 71 ? -13.797 -16.516 -13.562 1 91.62 71 LEU A O 1
ATOM 556 N N . ARG A 1 72 ? -13.406 -17.266 -15.562 1 86.56 72 ARG A N 1
ATOM 557 C CA . ARG A 1 72 ? -14.109 -16.172 -16.203 1 86.56 72 ARG A CA 1
ATOM 558 C C . ARG A 1 72 ? -15.609 -16.438 -16.266 1 86.56 72 ARG A C 1
ATOM 560 O O . ARG A 1 72 ? -16.406 -15.5 -16.312 1 86.56 72 ARG A O 1
ATOM 567 N N . SER A 1 73 ? -15.984 -17.656 -16.297 1 87.88 73 SER A N 1
ATOM 568 C CA . SER A 1 73 ? -17.375 -18.031 -16.531 1 87.88 73 SER A CA 1
ATOM 569 C C . SER A 1 73 ? -18.141 -18.156 -15.227 1 87.88 73 SER A C 1
ATOM 571 O O . SER A 1 73 ? -19.375 -18.219 -15.227 1 87.88 73 SER A O 1
ATOM 573 N N . HIS A 1 74 ? -17.453 -18.172 -14.156 1 89.31 74 HIS A N 1
ATOM 574 C CA . HIS A 1 74 ? -18.109 -18.312 -12.852 1 89.31 74 HIS A CA 1
ATOM 575 C C . HIS A 1 74 ? -17.953 -17.031 -12.031 1 89.31 74 HIS A C 1
ATOM 577 O O . HIS A 1 74 ? -16.984 -16.297 -12.195 1 89.31 74 HIS A O 1
ATOM 583 N N . ASP A 1 75 ? -18.953 -16.859 -11.258 1 91.81 75 ASP A N 1
ATOM 584 C CA . ASP A 1 75 ? -18.859 -15.758 -10.312 1 91.81 75 ASP A CA 1
ATOM 585 C C . ASP A 1 75 ? -17.766 -16.016 -9.273 1 91.81 75 ASP A C 1
ATOM 587 O O . ASP A 1 75 ? -17.641 -17.125 -8.758 1 91.81 75 ASP A O 1
ATOM 591 N N . VAL A 1 76 ? -16.984 -15.039 -9.008 1 94.12 76 VAL A N 1
ATOM 592 C CA . VAL A 1 76 ? -15.891 -15.188 -8.062 1 94.12 76 VAL A CA 1
ATOM 593 C C . VAL A 1 76 ? -16.438 -15.594 -6.695 1 94.12 76 VAL A C 1
ATOM 595 O O . VAL A 1 76 ? -15.773 -16.328 -5.953 1 94.12 76 VAL A O 1
ATOM 598 N N . TYR A 1 77 ? -17.594 -15.219 -6.379 1 95.31 77 TYR A N 1
ATOM 599 C CA . TYR A 1 77 ? -18.188 -15.492 -5.078 1 95.31 77 TYR A CA 1
ATOM 600 C C . TYR A 1 77 ? -18.578 -16.969 -4.949 1 95.31 77 TYR A C 1
ATOM 602 O O . TYR A 1 77 ? -18.766 -17.469 -3.84 1 95.31 77 TYR A O 1
ATOM 610 N N . ASP A 1 78 ? -18.641 -17.672 -6.078 1 96.75 78 ASP A N 1
ATOM 611 C CA . ASP A 1 78 ? -18.844 -19.109 -6.035 1 96.75 78 ASP A CA 1
ATOM 612 C C . ASP A 1 78 ? -17.578 -19.828 -5.547 1 96.75 78 ASP A C 1
ATOM 614 O O . ASP A 1 78 ? -17.656 -20.906 -4.965 1 96.75 78 ASP A O 1
ATOM 618 N N . ARG A 1 79 ? -16.484 -19.172 -5.758 1 97.38 79 ARG A N 1
ATOM 619 C CA . ARG A 1 79 ? -15.211 -19.766 -5.375 1 97.38 79 ARG A CA 1
ATOM 620 C C . ARG A 1 79 ? -14.805 -19.328 -3.971 1 97.38 79 ARG A C 1
ATOM 622 O O . ARG A 1 79 ? -13.93 -19.938 -3.355 1 97.38 79 ARG A O 1
ATOM 629 N N . LEU A 1 80 ? -15.375 -18.25 -3.514 1 98 80 LEU A N 1
ATOM 630 C CA . LEU A 1 80 ? -15.039 -17.719 -2.201 1 98 80 LEU A CA 1
ATOM 631 C C . LEU A 1 80 ? -15.367 -18.719 -1.099 1 98 80 LEU A C 1
ATOM 633 O O . LEU A 1 80 ? -16.422 -19.359 -1.133 1 98 80 LEU A O 1
ATOM 637 N N . THR A 1 81 ? -14.5 -18.859 -0.112 1 98.44 81 THR A N 1
ATOM 638 C CA . THR A 1 81 ? -14.648 -19.906 0.884 1 98.44 81 THR A CA 1
ATOM 639 C C . THR A 1 81 ? -15.078 -19.328 2.227 1 98.44 81 THR A C 1
ATOM 641 O O . THR A 1 81 ? -15.242 -20.062 3.203 1 98.44 81 THR A O 1
ATOM 644 N N . LEU A 1 82 ? -15.234 -18.047 2.402 1 97.12 82 LEU A N 1
ATOM 645 C CA . LEU A 1 82 ? -15.594 -17.422 3.664 1 97.12 82 LEU A CA 1
ATOM 646 C C . LEU A 1 82 ? -16.516 -16.219 3.428 1 97.12 82 LEU A C 1
ATOM 648 O O . LEU A 1 82 ? -16.641 -15.75 2.299 1 97.12 82 LEU A O 1
ATOM 652 N N . PRO A 1 83 ? -17.188 -15.82 4.492 1 94.38 83 PRO A N 1
ATOM 653 C CA . PRO A 1 83 ? -18.016 -14.617 4.348 1 94.38 83 PRO A CA 1
ATOM 654 C C . PRO A 1 83 ? -17.188 -13.367 4.051 1 94.38 83 PRO A C 1
ATOM 656 O O . PRO A 1 83 ? -15.984 -13.344 4.301 1 94.38 83 PRO A O 1
ATOM 659 N N . LEU A 1 84 ? -17.828 -12.398 3.533 1 91.62 84 LEU A N 1
ATOM 660 C CA . LEU A 1 84 ? -17.156 -11.156 3.148 1 91.62 84 LEU A CA 1
ATOM 661 C C . LEU A 1 84 ? -16.5 -10.5 4.355 1 91.62 84 LEU A C 1
ATOM 663 O O . LEU A 1 84 ? -15.5 -9.789 4.219 1 91.62 84 LEU A O 1
ATOM 667 N N . SER A 1 85 ? -17.016 -10.742 5.547 1 92.44 85 SER A N 1
ATOM 668 C CA . SER A 1 85 ? -16.469 -10.18 6.773 1 92.44 85 SER A CA 1
ATOM 669 C C . SER A 1 85 ? -15.055 -10.711 7.035 1 92.44 85 SER A C 1
ATOM 671 O O . SER A 1 85 ? -14.312 -10.148 7.84 1 92.44 85 SER A O 1
ATOM 673 N N . GLY A 1 86 ? -14.719 -11.805 6.352 1 96.12 86 GLY A N 1
ATOM 674 C CA . GLY A 1 86 ? -13.391 -12.375 6.496 1 96.12 86 GLY A CA 1
ATOM 675 C C . GLY A 1 86 ? -12.422 -11.898 5.434 1 96.12 86 GLY A C 1
ATOM 676 O O . GLY A 1 86 ? -11.242 -12.273 5.449 1 96.12 86 GLY A O 1
ATOM 677 N N . VAL A 1 87 ? -12.898 -10.984 4.523 1 97.81 87 VAL A N 1
ATOM 678 C CA . VAL A 1 87 ? -12.078 -10.469 3.434 1 97.81 87 VAL A CA 1
ATOM 679 C C . VAL A 1 87 ? -11.359 -9.203 3.881 1 97.81 87 VAL A C 1
ATOM 681 O O . VAL A 1 87 ? -11.977 -8.297 4.449 1 97.81 87 VAL A O 1
ATOM 684 N N . LEU A 1 88 ? -10.078 -9.141 3.615 1 98.31 88 LEU A N 1
ATOM 685 C CA . LEU A 1 88 ? -9.273 -7.969 3.951 1 98.31 88 LEU A CA 1
ATOM 686 C C . LEU A 1 88 ? -9.156 -7.031 2.754 1 98.31 88 LEU A C 1
ATOM 688 O O . LEU A 1 88 ? -9.094 -5.812 2.922 1 98.31 88 LEU A O 1
ATOM 692 N N . ARG A 1 89 ? -9.086 -7.605 1.588 1 98.38 89 ARG A N 1
ATOM 693 C CA . ARG A 1 89 ? -8.758 -6.773 0.434 1 98.38 89 ARG A CA 1
ATOM 694 C C . ARG A 1 89 ? -9.359 -7.352 -0.844 1 98.38 89 ARG A C 1
ATOM 696 O O . ARG A 1 89 ? -9.375 -8.57 -1.034 1 98.38 89 ARG A O 1
ATOM 703 N N . PHE A 1 90 ? -9.812 -6.504 -1.696 1 97.44 90 PHE A N 1
ATOM 704 C CA . PHE A 1 90 ? -10.203 -6.809 -3.068 1 97.44 90 PHE A CA 1
ATOM 705 C C . PHE A 1 90 ? -9.148 -6.316 -4.055 1 97.44 90 PHE A C 1
ATOM 707 O O . PHE A 1 90 ? -8.461 -5.324 -3.795 1 97.44 90 PHE A O 1
ATOM 714 N N . SER A 1 91 ? -9.031 -6.988 -5.113 1 96.38 91 SER A N 1
ATOM 715 C CA . SER A 1 91 ? -8.164 -6.535 -6.195 1 96.38 91 SER A CA 1
ATOM 716 C C . SER A 1 91 ? -8.758 -6.883 -7.559 1 96.38 91 SER A C 1
ATOM 718 O O . SER A 1 91 ? -9.125 -8.039 -7.805 1 96.38 91 SER A O 1
ATOM 720 N N . TYR A 1 92 ? -8.781 -5.855 -8.336 1 93.81 92 TYR A N 1
ATOM 721 C CA . TYR A 1 92 ? -9.359 -6.016 -9.664 1 93.81 92 TYR A CA 1
ATOM 722 C C . TYR A 1 92 ? -8.32 -5.793 -10.75 1 93.81 92 TYR A C 1
ATOM 724 O O . TYR A 1 92 ? -7.578 -4.805 -10.711 1 93.81 92 TYR A O 1
ATOM 732 N N . GLN A 1 93 ? -8.219 -6.758 -11.648 1 89 93 GLN A N 1
ATOM 733 C CA . GLN A 1 93 ? -7.328 -6.625 -12.797 1 89 93 GLN A CA 1
ATOM 734 C C . GLN A 1 93 ? -8.07 -6.891 -14.102 1 89 93 GLN A C 1
ATOM 736 O O . GLN A 1 93 ? -8.852 -7.84 -14.195 1 89 93 GLN A O 1
ATOM 741 N N . GLU A 1 94 ? -7.828 -5.973 -15 1 84.62 94 GLU A N 1
ATOM 742 C CA . GLU A 1 94 ? -8.383 -6.16 -16.344 1 84.62 94 GLU A CA 1
ATOM 743 C C . GLU A 1 94 ? -7.289 -6.535 -17.344 1 84.62 94 GLU A C 1
ATOM 745 O O . GLU A 1 94 ? -6.254 -5.867 -17.422 1 84.62 94 GLU A O 1
ATOM 750 N N . GLN A 1 95 ? -7.438 -7.652 -17.984 1 79.5 95 GLN A N 1
ATOM 751 C CA . GLN A 1 95 ? -6.562 -8.109 -19.062 1 79.5 95 GLN A CA 1
ATOM 752 C C . GLN A 1 95 ? -7.344 -8.344 -20.344 1 79.5 95 GLN A C 1
ATOM 754 O O . GLN A 1 95 ? -8.57 -8.438 -20.328 1 79.5 95 GLN A O 1
ATOM 759 N N . PRO A 1 96 ? -6.613 -8.352 -21.453 1 71.81 96 PRO A N 1
ATOM 760 C CA . PRO A 1 96 ? -7.301 -8.633 -22.703 1 71.81 96 PRO A CA 1
ATOM 761 C C . PRO A 1 96 ? -8.086 -9.945 -22.672 1 71.81 96 PRO A C 1
ATOM 763 O O . PRO A 1 96 ? -9.18 -10.031 -23.25 1 71.81 96 PRO A O 1
ATOM 766 N N . ALA A 1 97 ? -7.586 -10.859 -21.984 1 70.38 97 ALA A N 1
ATOM 767 C CA . ALA A 1 97 ? -8.211 -12.18 -21.938 1 70.38 97 ALA A CA 1
ATOM 768 C C . ALA A 1 97 ? -9.398 -12.195 -20.984 1 70.38 97 ALA A C 1
ATOM 770 O O . ALA A 1 97 ? -10.18 -13.148 -20.969 1 70.38 97 ALA A O 1
ATOM 771 N N . GLY A 1 98 ? -9.539 -11.102 -20.234 1 81.44 98 GLY A N 1
ATOM 772 C CA . GLY A 1 98 ? -10.648 -11.031 -19.297 1 81.44 98 GLY A CA 1
ATOM 773 C C . GLY A 1 98 ? -10.305 -10.289 -18.031 1 81.44 98 GLY A C 1
ATOM 774 O O . GLY A 1 98 ? -9.266 -9.633 -17.938 1 81.44 98 GLY A O 1
ATOM 775 N N . GLU A 1 99 ? -11.312 -10.273 -17.188 1 87.06 99 GLU A N 1
ATOM 776 C CA . GLU A 1 99 ? -11.141 -9.57 -15.914 1 87.06 99 GLU A CA 1
ATOM 777 C C . GLU A 1 99 ? -11.031 -10.555 -14.75 1 87.06 99 GLU A C 1
ATOM 779 O O . GLU A 1 99 ? -11.602 -11.641 -14.797 1 87.06 99 GLU A O 1
ATOM 784 N N . PHE A 1 100 ? -10.227 -10.203 -13.773 1 89.44 100 PHE A N 1
ATOM 785 C CA . PHE A 1 100 ? -10.047 -11 -12.57 1 89.44 100 PHE A CA 1
ATOM 786 C C . PHE A 1 100 ? -10.352 -10.172 -11.32 1 89.44 100 PHE A C 1
ATOM 788 O O . PHE A 1 100 ? -9.844 -9.055 -11.172 1 89.44 100 PHE A O 1
ATOM 795 N N . LEU A 1 101 ? -11.234 -10.641 -10.555 1 93.44 101 LEU A N 1
ATOM 796 C CA . LEU A 1 101 ? -11.453 -10.102 -9.219 1 93.44 101 LEU A CA 1
ATOM 797 C C . LEU A 1 101 ? -10.898 -11.055 -8.156 1 93.44 101 LEU A C 1
ATOM 799 O O . LEU A 1 101 ? -11.297 -12.219 -8.102 1 93.44 101 LEU A O 1
ATOM 803 N N . GLN A 1 102 ? -9.984 -10.594 -7.383 1 96.5 102 GLN A N 1
ATOM 804 C CA . GLN A 1 102 ? -9.367 -11.391 -6.328 1 96.5 102 GLN A CA 1
ATOM 805 C C . GLN A 1 102 ? -9.773 -10.883 -4.949 1 96.5 102 GLN A C 1
ATOM 807 O O . GLN A 1 102 ? -9.992 -9.68 -4.762 1 96.5 102 GLN A O 1
ATOM 812 N N . LEU A 1 103 ? -9.922 -11.789 -4.074 1 97.88 103 LEU A N 1
ATOM 813 C CA . LEU A 1 103 ? -10.195 -11.516 -2.67 1 97.88 103 LEU A CA 1
ATOM 814 C C . LEU A 1 103 ? -9.148 -12.164 -1.772 1 97.88 103 LEU A C 1
ATOM 816 O O . LEU A 1 103 ? -8.695 -13.281 -2.043 1 97.88 103 LEU A O 1
ATOM 820 N N . TYR A 1 104 ? -8.812 -11.453 -0.71 1 98.62 104 TYR A N 1
ATOM 821 C CA . TYR A 1 104 ? -7.758 -11.945 0.167 1 98.62 104 TYR A CA 1
ATOM 822 C C . TYR A 1 104 ? -8.156 -11.812 1.631 1 98.62 104 TYR A C 1
ATOM 824 O O . TYR A 1 104 ? -8.781 -10.82 2.021 1 98.62 104 TYR A O 1
ATOM 832 N N . THR A 1 105 ? -7.797 -12.844 2.389 1 98.44 105 THR A N 1
ATOM 833 C CA . THR A 1 105 ? -7.785 -12.703 3.842 1 98.44 105 THR A CA 1
ATOM 834 C C . THR A 1 105 ? -6.469 -12.094 4.312 1 98.44 105 THR A C 1
ATOM 836 O O . THR A 1 105 ? -5.551 -11.891 3.512 1 98.44 105 THR A O 1
ATOM 839 N N . SER A 1 106 ? -6.391 -11.766 5.637 1 98.06 106 SER A N 1
ATOM 840 C CA . SER A 1 106 ? -5.125 -11.305 6.207 1 98.06 106 SER A CA 1
ATOM 841 C C . SER A 1 106 ? -4.039 -12.367 6.051 1 98.06 106 SER A C 1
ATOM 843 O O . SER A 1 106 ? -2.879 -12.039 5.793 1 98.06 106 SER A O 1
ATOM 845 N N . GLY A 1 107 ? -4.445 -13.625 6.211 1 98.38 107 GLY A N 1
ATOM 846 C CA . GLY A 1 107 ? -3.506 -14.719 6.004 1 98.38 107 GLY A CA 1
ATOM 847 C C . GLY A 1 107 ? -2.99 -14.789 4.578 1 98.38 107 GLY A C 1
ATOM 848 O O . GLY A 1 107 ? -1.797 -15 4.352 1 98.38 107 GLY A O 1
ATOM 849 N N . ASP A 1 108 ? -3.902 -14.625 3.619 1 98.69 108 ASP A N 1
ATOM 850 C CA . ASP A 1 108 ? -3.51 -14.641 2.215 1 98.69 108 ASP A CA 1
ATOM 851 C C . ASP A 1 108 ? -2.471 -13.562 1.923 1 98.69 108 ASP A C 1
ATOM 853 O O . ASP A 1 108 ? -1.463 -13.82 1.264 1 98.69 108 ASP A O 1
ATOM 857 N N . VAL A 1 109 ? -2.717 -12.352 2.424 1 98.5 109 VAL A N 1
ATOM 858 C CA . VAL A 1 109 ? -1.802 -11.234 2.197 1 98.5 109 VAL A CA 1
ATOM 859 C C . VAL A 1 109 ? -0.445 -11.547 2.826 1 98.5 109 VAL A C 1
ATOM 861 O O . VAL A 1 109 ? 0.599 -11.312 2.211 1 98.5 109 VAL A O 1
ATOM 864 N N . ALA A 1 110 ? -0.441 -12.117 3.996 1 98.25 110 ALA A N 1
ATOM 865 C CA . ALA A 1 110 ? 0.803 -12.461 4.676 1 98.25 110 ALA A CA 1
ATOM 866 C C . ALA A 1 110 ? 1.604 -13.477 3.863 1 98.25 110 ALA A C 1
ATOM 868 O O . ALA A 1 110 ? 2.826 -13.352 3.738 1 98.25 110 ALA A O 1
ATOM 869 N N . HIS A 1 111 ? 0.908 -14.461 3.332 1 98.5 111 HIS A N 1
ATOM 870 C CA . HIS A 1 111 ? 1.569 -15.469 2.51 1 98.5 111 HIS A CA 1
ATOM 871 C C . HIS A 1 111 ? 2.168 -14.844 1.252 1 98.5 111 HIS A C 1
ATOM 873 O O . HIS A 1 111 ? 3.301 -15.148 0.88 1 98.5 111 HIS A O 1
ATOM 879 N N . ASN A 1 112 ? 1.367 -14.008 0.618 1 98.5 112 ASN A N 1
ATOM 880 C CA . ASN A 1 112 ? 1.84 -13.344 -0.589 1 98.5 112 ASN A CA 1
ATOM 881 C C . ASN A 1 112 ? 3.088 -12.508 -0.315 1 98.5 112 ASN A C 1
ATOM 883 O O . ASN A 1 112 ? 4.055 -12.555 -1.079 1 98.5 112 ASN A O 1
ATOM 887 N N . VAL A 1 113 ? 3.076 -11.781 0.765 1 98.5 113 VAL A N 1
ATOM 888 C CA . VAL A 1 113 ? 4.195 -10.93 1.148 1 98.5 113 VAL A CA 1
ATOM 889 C C . VAL A 1 113 ? 5.43 -11.789 1.415 1 98.5 113 VAL A C 1
ATOM 891 O O . VAL A 1 113 ? 6.535 -11.438 0.994 1 98.5 113 VAL A O 1
ATOM 894 N N . GLU A 1 114 ? 5.262 -12.906 2.059 1 98.31 114 GLU A N 1
ATOM 895 C CA . GLU A 1 114 ? 6.383 -13.789 2.338 1 98.31 114 GLU A CA 1
ATOM 896 C C . GLU A 1 114 ? 7.012 -14.312 1.046 1 98.31 114 GLU A C 1
ATOM 898 O O . GLU A 1 114 ? 8.234 -14.367 0.922 1 98.31 114 GLU A O 1
ATOM 903 N N . MET A 1 115 ? 6.156 -14.688 0.15 1 98.25 115 MET A N 1
ATOM 904 C CA . MET A 1 115 ? 6.66 -15.203 -1.119 1 98.25 115 MET A CA 1
ATOM 905 C C . MET A 1 115 ? 7.461 -14.133 -1.857 1 98.25 115 MET A C 1
ATOM 907 O O . MET A 1 115 ? 8.523 -14.422 -2.408 1 98.25 115 MET A O 1
ATOM 911 N N . MET A 1 116 ? 6.977 -12.938 -1.805 1 98.06 116 MET A N 1
ATOM 912 C CA . MET A 1 116 ? 7.703 -11.844 -2.445 1 98.06 116 MET A CA 1
ATOM 913 C C . MET A 1 116 ? 9.016 -11.57 -1.725 1 98.06 116 MET A C 1
ATOM 915 O O . MET A 1 116 ? 10.055 -11.359 -2.365 1 98.06 116 MET A O 1
ATOM 919 N N . LEU A 1 117 ? 8.914 -11.617 -0.445 1 98 117 LEU A N 1
ATOM 920 C CA . LEU A 1 117 ? 10.094 -11.367 0.381 1 98 117 LEU A CA 1
ATOM 921 C C . LEU A 1 117 ? 11.211 -12.344 0.03 1 98 117 LEU A C 1
ATOM 923 O O . LEU A 1 117 ? 12.367 -11.938 -0.104 1 98 117 LEU A O 1
ATOM 927 N N . ARG A 1 118 ? 10.898 -13.578 -0.159 1 98 118 ARG A N 1
ATOM 928 C CA . ARG A 1 118 ? 11.891 -14.602 -0.469 1 98 118 ARG A CA 1
ATOM 929 C C . ARG A 1 118 ? 12.602 -14.297 -1.78 1 98 118 ARG A C 1
ATOM 931 O O . ARG A 1 118 ? 13.828 -14.391 -1.862 1 98 118 ARG A O 1
ATOM 938 N N . GLY A 1 119 ? 11.773 -13.93 -2.801 1 97.81 119 GLY A N 1
ATOM 939 C CA . GLY A 1 119 ? 12.375 -13.609 -4.086 1 97.81 119 GLY A CA 1
ATOM 940 C C . GLY A 1 119 ? 13.266 -12.383 -4.035 1 97.81 119 GLY A C 1
ATOM 941 O O . GLY A 1 119 ? 14.336 -12.359 -4.648 1 97.81 119 GLY A O 1
ATOM 942 N N . LEU A 1 120 ? 12.891 -11.367 -3.291 1 98.25 120 LEU A N 1
ATOM 943 C CA . LEU A 1 120 ? 13.664 -10.133 -3.162 1 98.25 120 LEU A CA 1
ATOM 944 C C . LEU A 1 120 ? 14.969 -10.383 -2.42 1 98.25 120 LEU A C 1
ATOM 946 O O . LEU A 1 120 ? 16.031 -9.945 -2.865 1 98.25 120 LEU A O 1
ATOM 950 N N . VAL A 1 121 ? 14.891 -11.102 -1.34 1 98.06 121 VAL A N 1
ATOM 951 C CA . VAL A 1 121 ? 16.062 -11.422 -0.537 1 98.06 121 VAL A CA 1
ATOM 952 C C . VAL A 1 121 ? 17.031 -12.273 -1.355 1 98.06 121 VAL A C 1
ATOM 954 O O . VAL A 1 121 ? 18.25 -12.062 -1.312 1 98.06 121 VAL A O 1
ATOM 957 N N . ALA A 1 122 ? 16.484 -13.242 -2.104 1 97.56 122 ALA A N 1
ATOM 958 C CA . ALA A 1 122 ? 17.297 -14.102 -2.947 1 97.56 122 ALA A CA 1
ATOM 959 C C . ALA A 1 122 ? 18.156 -13.273 -3.908 1 97.56 122 ALA A C 1
ATOM 961 O O . ALA A 1 122 ? 19.312 -13.625 -4.18 1 97.56 122 ALA A O 1
ATOM 962 N N . ALA A 1 123 ? 17.562 -12.195 -4.391 1 96.56 123 ALA A N 1
ATOM 963 C CA . ALA A 1 123 ? 18.25 -11.359 -5.379 1 96.56 123 ALA A CA 1
ATOM 964 C C . ALA A 1 123 ? 19.25 -10.43 -4.707 1 96.56 123 ALA A C 1
ATOM 966 O O . ALA A 1 123 ? 20.047 -9.773 -5.387 1 96.56 123 ALA A O 1
ATOM 967 N N . GLY A 1 124 ? 19.141 -10.266 -3.391 1 96.69 124 GLY A N 1
ATOM 968 C CA . GLY A 1 124 ? 20.125 -9.461 -2.676 1 96.69 124 GLY A CA 1
ATOM 969 C C . GLY A 1 124 ? 19.547 -8.172 -2.129 1 96.69 124 GLY A C 1
ATOM 970 O O . GLY A 1 124 ? 20.281 -7.324 -1.612 1 96.69 124 GLY A O 1
ATOM 971 N N . VAL A 1 125 ? 18.266 -7.957 -2.209 1 97.69 125 VAL A N 1
ATOM 972 C CA . VAL A 1 125 ? 17.641 -6.781 -1.604 1 97.69 125 VAL A CA 1
ATOM 973 C C . VAL A 1 125 ? 17.766 -6.859 -0.084 1 97.69 125 VAL A C 1
ATOM 975 O O . VAL A 1 125 ? 17.562 -7.918 0.51 1 97.69 125 VAL A O 1
ATOM 978 N N . ASN A 1 126 ? 18.141 -5.797 0.516 1 96.31 126 ASN A N 1
ATOM 979 C CA . ASN A 1 126 ? 18.328 -5.73 1.962 1 96.31 126 ASN A CA 1
ATOM 980 C C . ASN A 1 126 ? 18.016 -4.34 2.502 1 96.31 126 ASN A C 1
ATOM 982 O O . ASN A 1 126 ? 17.422 -3.514 1.803 1 96.31 126 ASN A O 1
ATOM 986 N N . ARG A 1 127 ? 18.375 -4.09 3.762 1 95.12 127 ARG A N 1
ATOM 987 C CA . ARG A 1 127 ? 17.984 -2.877 4.469 1 95.12 127 ARG A CA 1
ATOM 988 C C . ARG A 1 127 ? 18.688 -1.654 3.9 1 95.12 127 ARG A C 1
ATOM 990 O O . ARG A 1 127 ? 18.312 -0.518 4.188 1 95.12 127 ARG A O 1
ATOM 997 N N . THR A 1 128 ? 19.75 -1.818 3.102 1 95.75 128 THR A N 1
ATOM 998 C CA . THR A 1 128 ? 20.484 -0.694 2.529 1 95.75 128 THR A CA 1
ATOM 999 C C . THR A 1 128 ? 20 -0.399 1.112 1 95.75 128 THR A C 1
ATOM 1001 O O . THR A 1 128 ? 20.422 0.589 0.502 1 95.75 128 THR A O 1
ATOM 1004 N N . SER A 1 129 ? 19.125 -1.289 0.612 1 97.38 129 SER A N 1
ATOM 1005 C CA . SER A 1 129 ? 18.625 -1.114 -0.745 1 97.38 129 SER A CA 1
ATOM 1006 C C . SER A 1 129 ? 17.625 0.035 -0.819 1 97.38 129 SER A C 1
ATOM 1008 O O . SER A 1 129 ? 16.891 0.295 0.142 1 97.38 129 SER A O 1
ATOM 1010 N N . VAL A 1 130 ? 17.625 0.748 -1.901 1 98.19 130 VAL A N 1
ATOM 1011 C CA . VAL A 1 130 ? 16.609 1.724 -2.281 1 98.19 130 VAL A CA 1
ATOM 1012 C C . VAL A 1 130 ? 15.875 1.243 -3.527 1 98.19 130 VAL A C 1
ATOM 1014 O O . VAL A 1 130 ? 16.453 1.188 -4.617 1 98.19 130 VAL A O 1
ATOM 1017 N N . VAL A 1 131 ? 14.594 0.925 -3.385 1 98.62 131 VAL A N 1
ATOM 1018 C CA . VAL A 1 131 ? 13.898 0.18 -4.43 1 98.62 131 VAL A CA 1
ATOM 1019 C C . VAL A 1 131 ? 12.711 0.994 -4.945 1 98.62 131 VAL A C 1
ATOM 1021 O O . VAL A 1 131 ? 11.82 1.362 -4.176 1 98.62 131 VAL A O 1
ATOM 1024 N N . GLY A 1 132 ? 12.711 1.284 -6.23 1 98.44 132 GLY A N 1
ATOM 1025 C CA . GLY A 1 132 ? 11.539 1.853 -6.879 1 98.44 132 GLY A CA 1
ATOM 1026 C C . GLY A 1 132 ? 10.477 0.821 -7.199 1 98.44 132 GLY A C 1
ATOM 1027 O O . GLY A 1 132 ? 10.789 -0.281 -7.652 1 98.44 132 GLY A O 1
ATOM 1028 N N . VAL A 1 133 ? 9.266 1.123 -6.879 1 98.5 133 VAL A N 1
ATOM 1029 C CA . VAL A 1 133 ? 8.133 0.281 -7.25 1 98.5 133 VAL A CA 1
ATOM 1030 C C . VAL A 1 133 ? 7.297 0.983 -8.32 1 98.5 133 VAL A C 1
ATOM 1032 O O . VAL A 1 133 ? 6.535 1.903 -8.016 1 98.5 133 VAL A O 1
ATOM 1035 N N . GLN A 1 134 ? 7.422 0.503 -9.492 1 97.88 134 GLN A N 1
ATOM 1036 C CA . GLN A 1 134 ? 6.789 1.136 -10.648 1 97.88 134 GLN A CA 1
ATOM 1037 C C . GLN A 1 134 ? 5.477 0.444 -11 1 97.88 134 GLN A C 1
ATOM 1039 O O . GLN A 1 134 ? 5.453 -0.764 -11.25 1 97.88 134 GLN A O 1
ATOM 1044 N N . GLY A 1 135 ? 4.406 1.264 -11.039 1 97 135 GLY A N 1
ATOM 1045 C CA . GLY A 1 135 ? 3.104 0.716 -11.398 1 97 135 GLY A CA 1
ATOM 1046 C C . GLY A 1 135 ? 1.99 1.185 -10.477 1 97 135 GLY A C 1
ATOM 1047 O O . GLY A 1 135 ? 2.189 2.086 -9.664 1 97 135 GLY A O 1
ATOM 1048 N N . ASP A 1 136 ? 0.817 0.64 -10.695 1 96.5 136 ASP A N 1
ATOM 1049 C CA . ASP A 1 136 ? -0.382 0.994 -9.945 1 96.5 136 ASP A CA 1
ATOM 1050 C C . ASP A 1 136 ? -0.524 0.124 -8.695 1 96.5 136 ASP A C 1
ATOM 1052 O O . ASP 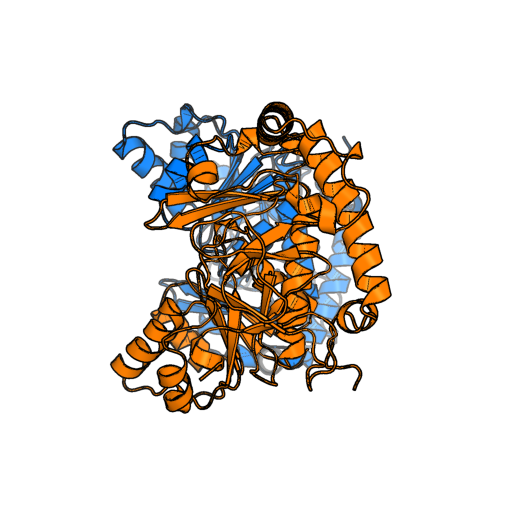A 1 136 ? -0.836 -1.064 -8.797 1 96.5 136 ASP A O 1
ATOM 1056 N N . LEU A 1 137 ? -0.447 0.733 -7.535 1 97.56 137 LEU A N 1
ATOM 1057 C CA . LEU A 1 137 ? -0.446 -0.006 -6.277 1 97.56 137 LEU A CA 1
ATOM 1058 C C . LEU A 1 137 ? -1.855 -0.458 -5.91 1 97.56 137 LEU A C 1
ATOM 1060 O O . LEU A 1 137 ? -2.049 -1.156 -4.914 1 97.56 137 LEU A O 1
ATOM 1064 N N . SER A 1 138 ? -2.844 -0.118 -6.734 1 96.81 138 SER A N 1
ATOM 1065 C CA . SER A 1 138 ? -4.16 -0.716 -6.531 1 96.81 138 SER A CA 1
ATOM 1066 C C . SER A 1 138 ? -4.168 -2.186 -6.941 1 96.81 138 SER A C 1
ATOM 1068 O O . SER A 1 138 ? -5.098 -2.922 -6.609 1 96.81 138 SER A O 1
ATOM 1070 N N . ASP A 1 139 ? -3.184 -2.562 -7.691 1 96 139 ASP A N 1
ATOM 1071 C CA . ASP A 1 139 ? -2.918 -3.975 -7.945 1 96 139 ASP A CA 1
ATOM 1072 C C . ASP A 1 139 ? -2.316 -4.648 -6.711 1 96 139 ASP A C 1
ATOM 1074 O O . ASP A 1 139 ? -1.18 -4.363 -6.332 1 96 139 ASP A O 1
ATOM 1078 N N . SER A 1 140 ? -3.012 -5.609 -6.168 1 97.12 140 SER A N 1
ATOM 1079 C CA . SER A 1 140 ? -2.598 -6.238 -4.918 1 97.12 140 SER A CA 1
ATOM 1080 C C . SER A 1 140 ? -1.225 -6.887 -5.051 1 97.12 140 SER A C 1
ATOM 1082 O O . SER A 1 140 ? -0.472 -6.965 -4.078 1 97.12 140 SER A O 1
ATOM 1084 N N . ARG A 1 141 ? -0.894 -7.383 -6.23 1 96.88 141 ARG A N 1
ATOM 1085 C CA . ARG A 1 141 ? 0.406 -8.016 -6.438 1 96.88 141 ARG A CA 1
ATOM 1086 C C . ARG A 1 141 ? 1.539 -7.02 -6.211 1 96.88 141 ARG A C 1
ATOM 1088 O O . ARG A 1 141 ? 2.514 -7.324 -5.523 1 96.88 141 ARG A O 1
ATOM 1095 N N . LEU A 1 142 ? 1.334 -5.848 -6.695 1 97.38 142 LEU A N 1
ATOM 1096 C CA . LEU A 1 142 ? 2.332 -4.801 -6.5 1 97.38 142 LEU A CA 1
ATOM 1097 C C . LEU A 1 142 ? 2.287 -4.27 -5.07 1 97.38 142 LEU A C 1
ATOM 1099 O O . LEU A 1 142 ? 3.324 -3.916 -4.504 1 97.38 142 LEU A O 1
ATOM 1103 N N . LEU A 1 143 ? 1.107 -4.156 -4.531 1 98.38 143 LEU A N 1
ATOM 1104 C CA . LEU A 1 143 ? 0.972 -3.697 -3.152 1 98.38 143 LEU A CA 1
ATOM 1105 C C . LEU A 1 143 ? 1.694 -4.637 -2.193 1 98.38 143 LEU A C 1
ATOM 1107 O O . LEU A 1 143 ? 2.328 -4.191 -1.236 1 98.38 143 LEU A O 1
ATOM 1111 N N . ASP A 1 144 ? 1.617 -5.906 -2.455 1 98.44 144 ASP A N 1
ATOM 1112 C CA . ASP A 1 144 ? 2.303 -6.883 -1.616 1 98.44 144 ASP A CA 1
ATOM 1113 C C . ASP A 1 144 ? 3.818 -6.742 -1.733 1 98.44 144 ASP A C 1
ATOM 1115 O O . ASP A 1 144 ? 4.551 -7.023 -0.781 1 98.44 144 ASP A O 1
ATOM 1119 N N . VAL A 1 145 ? 4.277 -6.289 -2.926 1 98.5 145 VAL A N 1
ATOM 1120 C CA . VAL A 1 145 ? 5.695 -5.984 -3.086 1 98.5 145 VAL A CA 1
ATOM 1121 C C . VAL A 1 145 ? 6.082 -4.82 -2.178 1 98.5 145 VAL A C 1
ATOM 1123 O O . VAL A 1 145 ? 7.105 -4.871 -1.494 1 98.5 145 VAL A O 1
ATOM 1126 N N . GLN A 1 146 ? 5.273 -3.801 -2.199 1 98.62 146 GLN A N 1
ATOM 1127 C CA . GLN A 1 146 ? 5.465 -2.652 -1.318 1 98.62 146 GLN A CA 1
ATOM 1128 C C . GLN A 1 146 ? 5.582 -3.09 0.139 1 98.62 146 GLN A C 1
ATOM 1130 O O . GLN A 1 146 ? 6.5 -2.672 0.848 1 98.62 146 GLN A O 1
ATOM 1135 N N . TYR A 1 147 ? 4.688 -3.949 0.558 1 98.56 147 TYR A N 1
ATOM 1136 C CA . TYR A 1 147 ? 4.695 -4.453 1.928 1 98.56 147 TYR A CA 1
ATOM 1137 C C . TYR A 1 147 ? 5.965 -5.242 2.209 1 98.56 147 TYR A C 1
ATOM 1139 O O . TYR A 1 147 ? 6.598 -5.066 3.254 1 98.56 147 TYR A O 1
ATOM 1147 N N . ALA A 1 148 ? 6.328 -6.09 1.287 1 98.56 148 ALA A N 1
ATOM 1148 C CA . ALA A 1 148 ? 7.496 -6.945 1.467 1 98.56 148 ALA A CA 1
ATOM 1149 C C . ALA A 1 148 ? 8.766 -6.113 1.614 1 98.56 148 ALA A C 1
ATOM 1151 O O . ALA A 1 148 ? 9.602 -6.395 2.475 1 98.56 148 ALA A O 1
ATOM 1152 N N . LEU A 1 149 ? 8.898 -5.102 0.808 1 98.62 149 LEU A N 1
ATOM 1153 C CA . LEU A 1 149 ? 10.078 -4.246 0.838 1 98.62 149 LEU A CA 1
ATOM 1154 C C . LEU A 1 149 ? 10.172 -3.496 2.162 1 98.62 149 LEU A C 1
ATOM 1156 O O . LEU A 1 149 ? 11.25 -3.412 2.758 1 98.62 149 LEU A O 1
ATOM 1160 N N . GLU A 1 150 ? 9.062 -2.963 2.602 1 98.31 150 GLU A N 1
ATOM 1161 C CA . GLU A 1 150 ? 9.062 -2.246 3.873 1 98.31 150 GLU A CA 1
ATOM 1162 C C . GLU A 1 150 ? 9.383 -3.184 5.035 1 98.31 150 GLU A C 1
ATOM 1164 O O . GLU A 1 150 ? 10.102 -2.809 5.965 1 98.31 150 GLU A O 1
ATOM 1169 N N . MET A 1 151 ? 8.836 -4.395 4.941 1 97.25 151 MET A N 1
ATOM 1170 C CA . MET A 1 151 ? 9.117 -5.387 5.977 1 97.25 151 MET A CA 1
ATOM 1171 C C . MET A 1 151 ? 10.602 -5.719 6.023 1 97.25 151 MET A C 1
ATOM 1173 O O . MET A 1 151 ? 11.156 -5.953 7.102 1 97.25 151 MET A O 1
ATOM 1177 N N . LEU A 1 152 ? 11.188 -5.758 4.883 1 96.69 152 LEU A N 1
ATOM 1178 C CA . LEU A 1 152 ? 12.617 -6.051 4.77 1 96.69 152 LEU A CA 1
ATOM 1179 C C . LEU A 1 152 ? 13.453 -4.906 5.332 1 96.69 152 LEU A C 1
ATOM 1181 O O . LEU A 1 152 ? 14.625 -5.09 5.664 1 96.69 152 LEU A O 1
ATOM 1185 N N . GLY A 1 153 ? 12.891 -3.719 5.406 1 96.56 153 GLY A N 1
ATOM 1186 C CA . GLY A 1 153 ? 13.586 -2.537 5.887 1 96.56 153 GLY A CA 1
ATOM 1187 C C . GLY A 1 153 ? 14.258 -1.749 4.777 1 96.56 153 GLY A C 1
ATOM 1188 O O . GLY A 1 153 ? 15.07 -0.858 5.047 1 96.56 153 GLY A O 1
ATOM 1189 N N . ALA A 1 154 ? 13.984 -2.131 3.518 1 97.94 154 ALA A N 1
ATOM 1190 C CA . ALA A 1 154 ? 14.508 -1.352 2.398 1 97.94 154 ALA A CA 1
ATOM 1191 C C . ALA A 1 154 ? 13.797 -0.004 2.291 1 97.94 154 ALA A C 1
ATOM 1193 O O . ALA A 1 154 ? 12.68 0.158 2.785 1 97.94 154 ALA A O 1
ATOM 1194 N N . ALA A 1 155 ? 14.484 0.973 1.71 1 98.31 155 ALA A N 1
ATOM 1195 C CA . ALA A 1 155 ? 13.812 2.223 1.365 1 98.31 155 ALA A CA 1
ATOM 1196 C C . ALA A 1 155 ? 13.016 2.076 0.073 1 98.31 155 ALA A C 1
ATOM 1198 O O . ALA A 1 155 ? 13.555 1.66 -0.955 1 98.31 155 ALA A O 1
ATOM 1199 N N . VAL A 1 156 ? 11.766 2.367 0.15 1 98.75 156 VAL A N 1
ATOM 1200 C CA . VAL A 1 156 ? 10.898 2.133 -0.997 1 98.75 156 VAL A CA 1
ATOM 1201 C C . VAL A 1 156 ? 10.516 3.467 -1.633 1 98.75 156 VAL A C 1
ATOM 1203 O O . VAL A 1 156 ? 10.227 4.438 -0.93 1 98.75 156 VAL A O 1
ATOM 1206 N N . VAL A 1 157 ? 10.531 3.52 -2.914 1 98.44 157 VAL A N 1
ATOM 1207 C CA . VAL A 1 157 ? 10.141 4.684 -3.701 1 98.44 157 VAL A CA 1
ATOM 1208 C C . VAL A 1 157 ? 8.977 4.312 -4.625 1 98.44 157 VAL A C 1
ATOM 1210 O O . VAL A 1 157 ? 9.188 3.963 -5.789 1 98.44 157 VAL A O 1
ATOM 1213 N N . PRO A 1 158 ? 7.742 4.477 -4.117 1 98.12 158 PRO A N 1
ATOM 1214 C CA . PRO A 1 158 ? 6.633 4.273 -5.051 1 98.12 158 PRO A CA 1
ATOM 1215 C C . PRO A 1 158 ? 6.66 5.254 -6.223 1 98.12 158 PRO A C 1
ATOM 1217 O O . PRO A 1 158 ? 6.551 6.469 -6.02 1 98.12 158 PRO A O 1
ATOM 1220 N N . LEU A 1 159 ? 6.738 4.727 -7.43 1 97.38 159 LEU A N 1
ATOM 1221 C CA . LEU A 1 159 ? 6.949 5.562 -8.602 1 97.38 159 LEU A CA 1
ATOM 1222 C C . LEU A 1 159 ? 5.625 5.898 -9.281 1 97.38 159 LEU A C 1
ATOM 1224 O O . LEU A 1 159 ? 5.52 6.902 -9.992 1 97.38 159 LEU A O 1
ATOM 1228 N N . GLY A 1 160 ? 4.633 5.078 -9.07 1 96.38 160 GLY A N 1
ATOM 1229 C CA . GLY A 1 160 ? 3.375 5.27 -9.766 1 96.38 160 GLY A CA 1
ATOM 1230 C C . GLY A 1 160 ? 3.453 4.922 -11.242 1 96.38 160 GLY A C 1
ATOM 1231 O O . GLY A 1 160 ? 4.266 4.086 -11.648 1 96.38 160 GLY A O 1
ATOM 1232 N N . THR A 1 161 ? 2.52 5.473 -12.039 1 94.44 161 THR A N 1
ATOM 1233 C CA . THR A 1 161 ? 2.432 5.082 -13.445 1 94.44 161 THR A CA 1
ATOM 1234 C C . THR A 1 161 ? 2.805 6.25 -14.352 1 94.44 161 THR A C 1
ATOM 1236 O O . THR A 1 161 ? 2.891 6.094 -15.57 1 94.44 161 THR A O 1
ATOM 1239 N N . ASP A 1 162 ? 3.021 7.43 -13.805 1 93.06 162 ASP A N 1
ATOM 1240 C CA . ASP A 1 162 ? 3.334 8.617 -14.586 1 93.06 162 ASP A CA 1
ATOM 1241 C C . ASP A 1 162 ? 4.84 8.75 -14.805 1 93.06 162 ASP A C 1
ATOM 1243 O O . ASP A 1 162 ? 5.586 9.039 -13.867 1 93.06 162 ASP A O 1
ATOM 1247 N N . TYR A 1 163 ? 5.254 8.727 -16.031 1 92.56 163 TYR A N 1
ATOM 1248 C CA . TYR A 1 163 ? 6.684 8.703 -16.328 1 92.56 163 TYR A CA 1
ATOM 1249 C C . TYR A 1 163 ? 7.352 10.008 -15.93 1 92.56 163 TYR A C 1
ATOM 1251 O O . TYR A 1 163 ? 8.555 10.039 -15.664 1 92.56 163 TYR A O 1
ATOM 1259 N N . ARG A 1 164 ? 6.641 11.164 -15.914 1 89.31 164 ARG A N 1
ATOM 1260 C CA . ARG A 1 164 ? 7.227 12.43 -15.484 1 89.31 164 ARG A CA 1
ATOM 1261 C C . ARG A 1 164 ? 7.711 12.344 -14.039 1 89.31 164 ARG A C 1
ATOM 1263 O O . ARG A 1 164 ? 8.766 12.883 -13.703 1 89.31 164 ARG A O 1
ATOM 1270 N N . ARG A 1 165 ? 6.949 11.578 -13.289 1 91.62 165 ARG A N 1
ATOM 1271 C CA . ARG A 1 165 ? 7.328 11.344 -11.898 1 91.62 165 ARG A CA 1
ATOM 1272 C C . ARG A 1 165 ? 8.562 10.453 -11.812 1 91.62 165 ARG A C 1
ATOM 1274 O O . ARG A 1 165 ? 9.406 10.641 -10.93 1 91.62 165 ARG A O 1
ATOM 1281 N N . TRP A 1 166 ? 8.625 9.461 -12.766 1 94.38 166 TRP A N 1
ATOM 1282 C CA . TRP A 1 166 ? 9.766 8.547 -12.742 1 94.38 166 TRP A CA 1
ATOM 1283 C C . TRP A 1 166 ? 11.078 9.305 -12.844 1 94.38 166 TRP A C 1
ATOM 1285 O O . TRP A 1 166 ? 11.992 9.086 -12.047 1 94.38 166 TRP A O 1
ATOM 1295 N N . PHE A 1 167 ? 11.094 10.266 -13.75 1 91.94 167 PHE A N 1
ATOM 1296 C CA . PHE A 1 167 ? 12.312 11.016 -14.023 1 91.94 167 PHE A CA 1
ATOM 1297 C C . PHE A 1 167 ? 12.719 11.844 -12.812 1 91.94 167 PHE A C 1
ATOM 1299 O O . PHE A 1 167 ? 13.891 11.836 -12.414 1 91.94 167 PHE A O 1
ATOM 1306 N N . ARG A 1 168 ? 11.773 12.484 -12.266 1 91 168 ARG A N 1
ATOM 1307 C CA . ARG A 1 168 ? 12.039 13.344 -11.109 1 91 168 ARG A CA 1
ATOM 1308 C C . ARG A 1 168 ? 12.586 12.531 -9.938 1 91 168 ARG A C 1
ATOM 1310 O O . ARG A 1 168 ? 13.57 12.93 -9.312 1 91 168 ARG A O 1
ATOM 1317 N N . LEU A 1 169 ? 11.977 11.422 -9.688 1 94.88 169 LEU A N 1
ATOM 1318 C CA . LEU A 1 169 ? 12.375 10.578 -8.555 1 94.88 169 LEU A CA 1
ATOM 1319 C C . LEU A 1 169 ? 13.719 9.914 -8.82 1 94.88 169 LEU A C 1
ATOM 1321 O O . LEU A 1 169 ? 14.531 9.758 -7.902 1 94.88 169 LEU A O 1
ATOM 1325 N N . MET A 1 170 ? 13.914 9.5 -10.031 1 93 170 MET A N 1
ATOM 1326 C CA . MET A 1 170 ? 15.203 8.891 -10.367 1 93 170 MET A CA 1
ATOM 1327 C C . MET A 1 170 ? 16.344 9.898 -10.203 1 93 170 MET A C 1
ATOM 1329 O O . MET A 1 170 ? 17.453 9.523 -9.82 1 93 170 MET A O 1
ATOM 1333 N N . ASP A 1 171 ? 16 11.156 -10.438 1 91.19 171 ASP A N 1
ATOM 1334 C CA . ASP A 1 171 ? 17.016 12.211 -10.305 1 91.19 171 ASP A CA 1
ATOM 1335 C C . ASP A 1 171 ? 17.266 12.547 -8.844 1 91.19 171 ASP A C 1
ATOM 1337 O O . ASP A 1 171 ? 18.391 12.875 -8.461 1 91.19 171 ASP A O 1
ATOM 1341 N N . CYS A 1 172 ? 16.234 12.43 -8.023 1 90.44 172 CYS A N 1
ATOM 1342 C CA . CYS A 1 172 ? 16.359 12.914 -6.656 1 90.44 172 CYS A CA 1
ATOM 1343 C C . CYS A 1 172 ? 16.688 11.773 -5.699 1 90.44 172 CYS A C 1
ATOM 1345 O O . CYS A 1 172 ? 17.141 12.016 -4.578 1 90.44 172 CYS A O 1
ATOM 1347 N N . VAL A 1 173 ? 16.438 10.547 -6.133 1 94.94 173 VAL A N 1
ATOM 1348 C CA . VAL A 1 173 ? 16.656 9.391 -5.27 1 94.94 173 VAL A CA 1
ATOM 1349 C C . VAL A 1 173 ? 17.547 8.375 -5.984 1 94.94 173 VAL A C 1
ATOM 1351 O O . VAL A 1 173 ? 17.234 7.934 -7.09 1 94.94 173 VAL A O 1
ATOM 1354 N N . SER A 1 174 ? 18.625 8.047 -5.43 1 93.81 174 SER A N 1
ATOM 1355 C CA . SER A 1 174 ? 19.516 7.047 -6 1 93.81 174 SER A CA 1
ATOM 1356 C C . SER A 1 174 ? 19 5.633 -5.742 1 93.81 174 SER A C 1
ATOM 1358 O O . SER A 1 174 ? 19.406 4.98 -4.781 1 93.81 174 SER A O 1
ATOM 1360 N N . MET A 1 175 ? 18.281 5.141 -6.648 1 96.5 175 MET A N 1
ATOM 1361 C CA . MET A 1 175 ? 17.688 3.809 -6.523 1 96.5 175 MET A CA 1
ATOM 1362 C C . MET A 1 175 ? 18.625 2.752 -7.105 1 96.5 175 MET A C 1
ATOM 1364 O O . MET A 1 175 ? 19.172 2.932 -8.195 1 96.5 175 MET A O 1
ATOM 1368 N N . ASP A 1 176 ? 18.766 1.651 -6.402 1 96.81 176 ASP A N 1
ATOM 1369 C CA . ASP A 1 176 ? 19.641 0.602 -6.926 1 96.81 176 ASP A CA 1
ATOM 1370 C C . ASP A 1 176 ? 18.828 -0.566 -7.473 1 96.81 176 ASP A C 1
ATOM 1372 O O . ASP A 1 176 ? 19.375 -1.479 -8.094 1 96.81 176 ASP A O 1
ATOM 1376 N N . ALA A 1 177 ? 17.516 -0.56 -7.309 1 97.38 177 ALA A N 1
ATOM 1377 C CA . ALA A 1 177 ? 16.625 -1.6 -7.809 1 97.38 177 ALA A CA 1
ATOM 1378 C C . ALA A 1 177 ? 15.266 -1.018 -8.195 1 97.38 177 ALA A C 1
ATOM 1380 O O . ALA A 1 177 ? 14.859 0.017 -7.664 1 97.38 177 ALA A O 1
ATOM 1381 N N . VAL A 1 178 ? 14.609 -1.66 -9.125 1 97.19 178 VAL A N 1
ATOM 1382 C CA . VAL A 1 178 ? 13.25 -1.295 -9.516 1 97.19 178 VAL A CA 1
ATOM 1383 C C . VAL A 1 178 ? 12.406 -2.557 -9.703 1 97.19 178 VAL A C 1
ATOM 1385 O O . VAL A 1 178 ? 12.875 -3.531 -10.305 1 97.19 178 VAL A O 1
ATOM 1388 N N . VAL A 1 179 ? 11.273 -2.588 -9.102 1 98.12 179 VAL A N 1
ATOM 1389 C CA . VAL A 1 179 ? 10.266 -3.613 -9.367 1 98.12 179 VAL A CA 1
ATOM 1390 C C . VAL A 1 179 ? 9.219 -3.072 -10.336 1 98.12 179 VAL A C 1
ATOM 1392 O O . VAL A 1 179 ? 8.664 -1.993 -10.117 1 98.12 179 VAL A O 1
ATOM 1395 N N . SER A 1 180 ? 8.922 -3.82 -11.344 1 95.62 180 SER A N 1
ATOM 1396 C CA . SER A 1 180 ? 8.016 -3.344 -12.391 1 95.62 180 SER A CA 1
ATOM 1397 C C . SER A 1 180 ? 7.492 -4.5 -13.234 1 95.62 180 SER A C 1
ATOM 1399 O O . SER A 1 180 ? 7.598 -5.664 -12.836 1 95.62 180 SER A O 1
ATOM 1401 N N . THR A 1 181 ? 6.754 -4.16 -14.281 1 93.88 181 THR A N 1
ATOM 1402 C CA . THR A 1 181 ? 6.336 -5.125 -15.297 1 93.88 181 THR A CA 1
ATOM 1403 C C . THR A 1 181 ? 7.164 -4.965 -16.562 1 93.88 181 THR A C 1
ATOM 1405 O O . THR A 1 181 ? 7.793 -3.928 -16.781 1 93.88 181 THR A O 1
ATOM 1408 N N . PRO A 1 182 ? 7.137 -6.031 -17.375 1 91.62 182 PRO A N 1
ATOM 1409 C CA . PRO A 1 182 ? 7.902 -5.918 -18.625 1 91.62 182 PRO A CA 1
ATOM 1410 C C . PRO A 1 182 ? 7.523 -4.684 -19.438 1 91.62 182 PRO A C 1
ATOM 1412 O O . PRO A 1 182 ? 8.406 -3.977 -19.938 1 91.62 182 PRO A O 1
ATOM 1415 N N . GLN A 1 183 ? 6.301 -4.414 -19.484 1 90 183 GLN A N 1
ATOM 1416 C CA . GLN A 1 183 ? 5.824 -3.283 -20.266 1 90 183 GLN A CA 1
ATOM 1417 C C . GLN A 1 183 ? 6.32 -1.962 -19.688 1 90 183 GLN A C 1
ATOM 1419 O O . GLN A 1 183 ? 6.773 -1.086 -20.438 1 90 183 GLN A O 1
ATOM 1424 N N . LEU A 1 184 ? 6.27 -1.829 -18.438 1 93.62 184 LEU A N 1
ATOM 1425 C CA . LEU A 1 184 ? 6.656 -0.576 -17.797 1 93.62 184 LEU A CA 1
ATOM 1426 C C . LEU A 1 184 ? 8.172 -0.409 -17.797 1 93.62 184 LEU A C 1
ATOM 1428 O O . LEU A 1 184 ? 8.68 0.712 -17.891 1 93.62 184 LEU A O 1
ATOM 1432 N N . ILE A 1 185 ? 8.898 -1.485 -17.688 1 92.44 185 ILE A N 1
ATOM 1433 C CA . ILE A 1 185 ? 10.352 -1.429 -17.797 1 92.44 185 ILE A CA 1
ATOM 1434 C C . ILE A 1 185 ? 10.734 -0.891 -19.172 1 92.44 185 ILE A C 1
ATOM 1436 O O . ILE A 1 185 ? 11.586 -0.003 -19.281 1 92.44 185 ILE A O 1
ATOM 1440 N N . MET A 1 186 ? 10.086 -1.444 -20.156 1 91.12 186 MET A N 1
ATOM 1441 C CA . MET A 1 186 ? 10.359 -0.983 -21.516 1 91.12 186 MET A CA 1
ATOM 1442 C C . MET A 1 186 ? 9.984 0.488 -21.672 1 91.12 186 MET A C 1
ATOM 1444 O O . MET A 1 186 ? 10.727 1.254 -22.297 1 91.12 186 MET A O 1
ATOM 1448 N N . GLN A 1 187 ? 8.883 0.831 -21.156 1 93.12 187 GLN A N 1
ATOM 1449 C CA . GLN A 1 187 ? 8.461 2.227 -21.203 1 93.12 187 GLN A CA 1
ATOM 1450 C C . GLN A 1 187 ? 9.477 3.137 -20.516 1 93.12 187 GLN A C 1
ATOM 1452 O O . GLN A 1 187 ? 9.742 4.246 -20.984 1 93.12 187 GLN A O 1
ATOM 1457 N N . LEU A 1 188 ? 9.977 2.703 -19.438 1 92.62 188 LEU A N 1
ATOM 1458 C CA . LEU A 1 188 ? 10.984 3.473 -18.703 1 92.62 188 LEU A CA 1
ATOM 1459 C C . LEU A 1 188 ? 12.211 3.727 -19.594 1 92.62 188 LEU A C 1
ATOM 1461 O O . LEU A 1 188 ? 12.68 4.863 -19.688 1 92.62 188 LEU A O 1
ATOM 1465 N N . VAL A 1 189 ? 12.68 2.703 -20.266 1 90.31 189 VAL A N 1
ATOM 1466 C CA . VAL A 1 189 ? 13.852 2.807 -21.125 1 90.31 189 VAL A CA 1
ATOM 1467 C C . VAL A 1 189 ? 13.562 3.781 -22.266 1 90.31 189 VAL A C 1
ATOM 1469 O O . VAL A 1 189 ? 14.359 4.68 -22.547 1 90.31 189 VAL A O 1
ATOM 1472 N N . ILE A 1 190 ? 12.406 3.625 -22.875 1 91.94 190 ILE A N 1
ATOM 1473 C CA . ILE A 1 190 ? 12.023 4.43 -24.016 1 91.94 190 ILE A CA 1
ATOM 1474 C C . ILE A 1 190 ? 11.875 5.891 -23.609 1 91.94 190 ILE A C 1
ATOM 1476 O O . ILE A 1 190 ? 12.383 6.793 -24.281 1 91.94 190 ILE A O 1
ATOM 1480 N N . GLN A 1 191 ? 11.227 6.098 -22.484 1 93.94 191 GLN A N 1
ATOM 1481 C CA . GLN A 1 191 ? 10.969 7.461 -22.031 1 93.94 191 GLN A CA 1
ATOM 1482 C C . GLN A 1 191 ? 12.266 8.156 -21.625 1 93.94 191 GLN A C 1
ATOM 1484 O O . GLN A 1 191 ? 12.43 9.359 -21.844 1 93.94 191 GLN A O 1
ATOM 1489 N N . LEU A 1 192 ? 13.156 7.449 -21 1 91.94 192 LEU A N 1
ATOM 1490 C CA . LEU A 1 192 ? 14.461 8.016 -20.656 1 91.94 192 LEU A CA 1
ATOM 1491 C C . LEU A 1 192 ? 15.195 8.445 -21.922 1 91.94 192 LEU A C 1
ATOM 1493 O O . LEU A 1 192 ? 15.711 9.57 -22 1 91.94 192 LEU A O 1
ATOM 1497 N N . GLN A 1 193 ? 15.203 7.629 -22.906 1 91.75 193 GLN A N 1
ATOM 1498 C CA . GLN A 1 193 ? 15.875 7.93 -24.156 1 91.75 193 GLN A CA 1
ATOM 1499 C C . GLN A 1 193 ? 15.266 9.148 -24.828 1 91.75 193 GLN A C 1
ATOM 1501 O O . GLN A 1 193 ? 15.977 9.961 -25.422 1 91.75 193 GLN A O 1
ATOM 1506 N N . ALA A 1 194 ? 14.008 9.234 -24.719 1 94.62 194 ALA A N 1
ATOM 1507 C CA . ALA A 1 194 ? 13.281 10.336 -25.344 1 94.62 194 ALA A CA 1
ATOM 1508 C C . ALA A 1 194 ? 13.742 11.68 -24.797 1 94.62 194 ALA A C 1
ATOM 1510 O O . ALA A 1 194 ? 13.664 12.695 -25.5 1 94.62 194 ALA A O 1
ATOM 1511 N N . VAL A 1 195 ? 14.25 11.711 -23.594 1 92.94 195 VAL A N 1
ATOM 1512 C CA . VAL A 1 195 ? 14.672 12.977 -23 1 92.94 195 VAL A CA 1
ATOM 1513 C C . VAL A 1 195 ? 16.203 13.023 -22.922 1 92.94 195 VAL A C 1
ATOM 1515 O O . VAL A 1 195 ? 16.766 13.805 -22.156 1 92.94 195 VAL A O 1
ATOM 1518 N N . GLY A 1 196 ? 16.875 12.148 -23.609 1 92.75 196 GLY A N 1
ATOM 1519 C CA . GLY A 1 196 ? 18.328 12.164 -23.734 1 92.75 196 GLY A CA 1
ATOM 1520 C C . GLY A 1 196 ? 19.031 11.547 -22.547 1 92.75 196 GLY A C 1
ATOM 1521 O O . GLY A 1 196 ? 20.203 11.844 -22.297 1 92.75 196 GLY A O 1
ATOM 1522 N N . LYS A 1 197 ? 18.328 10.75 -21.812 1 91.88 197 LYS A N 1
ATOM 1523 C CA . LYS A 1 197 ? 18.922 10.062 -20.672 1 91.88 197 LYS A CA 1
ATOM 1524 C C . LYS A 1 197 ? 19.078 8.57 -20.938 1 91.88 197 LYS A C 1
ATOM 1526 O O . LYS A 1 197 ? 18.344 8 -21.75 1 91.88 197 LYS A O 1
ATOM 1531 N N . ASP A 1 198 ? 20.062 8.055 -20.312 1 91 198 ASP A N 1
ATOM 1532 C CA . ASP A 1 198 ? 20.359 6.633 -20.438 1 91 198 ASP A CA 1
ATOM 1533 C C . ASP A 1 198 ? 20.172 5.914 -19.109 1 91 198 ASP A C 1
ATOM 1535 O O . ASP A 1 198 ? 20.688 6.355 -18.078 1 91 198 ASP A O 1
ATOM 1539 N N . ILE A 1 199 ? 19.484 4.867 -19.172 1 90.44 199 ILE A N 1
ATOM 1540 C CA . ILE A 1 199 ? 19.203 4.098 -17.953 1 90.44 199 ILE A CA 1
ATOM 1541 C C . ILE A 1 199 ? 20.531 3.627 -17.344 1 90.44 199 ILE A C 1
ATOM 1543 O O . ILE A 1 199 ? 20.625 3.463 -16.125 1 90.44 199 ILE A O 1
ATOM 1547 N N . ALA A 1 200 ? 21.562 3.49 -18.109 1 90.62 200 ALA A N 1
ATOM 1548 C CA . ALA A 1 200 ? 22.875 3.029 -17.656 1 90.62 200 ALA A CA 1
ATOM 1549 C C . ALA A 1 200 ? 23.562 4.082 -16.781 1 90.62 200 ALA A C 1
ATOM 1551 O O . ALA A 1 200 ? 24.516 3.779 -16.078 1 90.62 200 ALA A O 1
ATOM 1552 N N . ALA A 1 201 ? 23.094 5.27 -16.844 1 91.81 201 ALA A N 1
ATOM 1553 C CA . ALA A 1 201 ? 23.688 6.359 -16.078 1 91.81 201 ALA A CA 1
ATOM 1554 C C . ALA A 1 201 ? 23.219 6.309 -14.625 1 91.81 201 ALA A C 1
ATOM 1556 O O . ALA A 1 201 ? 23.797 6.973 -13.758 1 91.81 201 ALA A O 1
ATOM 1557 N N . TYR A 1 202 ? 22.203 5.562 -14.336 1 92.62 202 TYR A N 1
ATOM 1558 C CA . TYR A 1 202 ? 21.672 5.43 -12.984 1 92.62 202 TYR A CA 1
ATOM 1559 C C . TYR A 1 202 ? 22.25 4.207 -12.289 1 92.62 202 TYR A C 1
ATOM 1561 O O . TYR A 1 202 ? 22.672 3.244 -12.945 1 92.62 202 TYR A O 1
ATOM 1569 N N . PRO A 1 203 ? 22.375 4.27 -11.008 1 93.06 203 PRO A N 1
ATOM 1570 C CA . PRO A 1 203 ? 23.016 3.174 -10.281 1 93.06 203 PRO A CA 1
ATOM 1571 C C . PRO A 1 203 ? 22.094 1.958 -10.117 1 93.06 203 PRO A C 1
ATOM 1573 O O . PRO A 1 203 ? 22.062 1.339 -9.055 1 93.06 203 PRO A O 1
ATOM 1576 N N . LEU A 1 204 ? 21.359 1.622 -11.109 1 94.06 204 LEU A N 1
ATOM 1577 C CA . LEU A 1 204 ? 20.438 0.494 -11.102 1 94.06 204 LEU A CA 1
ATOM 1578 C C . LEU A 1 204 ? 21.188 -0.825 -11.258 1 94.06 204 LEU A C 1
ATOM 1580 O O . LEU A 1 204 ? 21.859 -1.037 -12.266 1 94.06 204 LEU A O 1
ATOM 1584 N N . ARG A 1 205 ? 21.047 -1.703 -10.273 1 94.19 205 ARG A N 1
ATOM 1585 C CA . ARG A 1 205 ? 21.766 -2.975 -10.289 1 94.19 205 ARG A CA 1
ATOM 1586 C C . ARG A 1 205 ? 20.812 -4.141 -10.477 1 94.19 205 ARG A C 1
ATOM 1588 O O . ARG A 1 205 ? 21.203 -5.203 -10.969 1 94.19 205 ARG A O 1
ATOM 1595 N N . MET A 1 206 ? 19.547 -3.969 -10.062 1 96.06 206 MET A N 1
ATOM 1596 C CA . MET A 1 206 ? 18.562 -5.047 -10.094 1 96.06 206 MET A CA 1
ATOM 1597 C C . MET A 1 206 ? 17.25 -4.562 -10.688 1 96.06 206 MET A C 1
ATOM 1599 O O . MET A 1 206 ? 16.75 -3.49 -10.328 1 96.06 206 MET A O 1
ATOM 1603 N N . LEU A 1 207 ? 16.734 -5.27 -11.586 1 95.69 207 LEU A N 1
ATOM 1604 C CA . LEU A 1 207 ? 15.398 -5.07 -12.117 1 95.69 207 LEU A CA 1
ATOM 1605 C C . LEU A 1 207 ? 14.531 -6.297 -11.867 1 95.69 207 LEU A C 1
ATOM 1607 O O . LEU A 1 207 ? 14.875 -7.406 -12.273 1 95.69 207 LEU A O 1
ATOM 1611 N N . PHE A 1 208 ? 13.492 -6.109 -11.156 1 97.19 208 PHE A N 1
ATOM 1612 C CA . PHE A 1 208 ? 12.531 -7.176 -10.914 1 97.19 208 PHE A CA 1
ATOM 1613 C C . PHE A 1 208 ? 11.344 -7.066 -11.859 1 97.19 208 PHE A C 1
ATOM 1615 O O . PHE A 1 208 ? 10.656 -6.047 -11.891 1 97.19 208 PHE A O 1
ATOM 1622 N N . SER A 1 209 ? 11.102 -8.102 -12.602 1 96.56 209 SER A N 1
ATOM 1623 C CA . SER A 1 209 ? 10.047 -8.117 -13.602 1 96.56 209 SER A CA 1
ATOM 1624 C C . SER A 1 209 ? 8.883 -9 -13.172 1 96.56 209 SER A C 1
ATOM 1626 O O . SER A 1 209 ? 9.023 -10.219 -13.086 1 96.56 209 SER A O 1
ATOM 1628 N N . LEU A 1 210 ? 7.75 -8.398 -12.859 1 96.69 210 LEU A N 1
ATOM 1629 C CA . LEU A 1 210 ? 6.523 -9.141 -12.602 1 96.69 210 LEU A CA 1
ATOM 1630 C C . LEU A 1 210 ? 5.824 -9.508 -13.906 1 96.69 210 LEU A C 1
ATOM 1632 O O . LEU A 1 210 ? 5.145 -8.672 -14.508 1 96.69 210 LEU A O 1
ATOM 1636 N N . ASN A 1 211 ? 5.906 -10.734 -14.258 1 95.06 211 ASN A N 1
ATOM 1637 C CA . ASN A 1 211 ? 5.434 -11.18 -15.562 1 95.06 211 ASN A CA 1
ATOM 1638 C C . ASN A 1 211 ? 4.008 -11.711 -15.492 1 95.06 211 ASN A C 1
ATOM 1640 O O . ASN A 1 211 ? 3.758 -12.758 -14.883 1 95.06 211 ASN A O 1
ATOM 1644 N N . ASP A 1 212 ? 3.141 -11.109 -16.188 1 89.94 212 ASP A N 1
ATOM 1645 C CA . ASP A 1 212 ? 1.734 -11.492 -16.141 1 89.94 212 ASP A CA 1
ATOM 1646 C C . ASP A 1 212 ? 1.403 -12.516 -17.219 1 89.94 212 ASP A C 1
ATOM 1648 O O . ASP A 1 212 ? 0.379 -13.195 -17.141 1 89.94 212 ASP A O 1
ATOM 1652 N N . MET A 1 213 ? 2.201 -12.672 -18.266 1 82.19 213 MET A N 1
ATOM 1653 C CA . MET A 1 213 ? 1.853 -13.547 -19.391 1 82.19 213 MET A CA 1
ATOM 1654 C C . MET A 1 213 ? 2.836 -14.703 -19.5 1 82.19 213 MET A C 1
ATOM 1656 O O . MET A 1 213 ? 2.488 -15.766 -20.016 1 82.19 213 MET A O 1
ATOM 1660 N N . GLY A 1 214 ? 4.051 -14.555 -19.109 1 84.19 214 GLY A N 1
ATOM 1661 C CA . GLY A 1 214 ? 5.059 -15.594 -19.234 1 84.19 214 GLY A CA 1
ATOM 1662 C C . GLY A 1 214 ? 6.043 -15.602 -18.078 1 84.19 214 GLY A C 1
ATOM 1663 O O . GLY A 1 214 ? 6.059 -14.68 -17.25 1 84.19 214 GLY A O 1
ATOM 1664 N N . LEU A 1 215 ? 6.754 -16.75 -18.125 1 85.81 215 LEU A N 1
ATOM 1665 C CA . LEU A 1 215 ? 7.734 -16.891 -17.062 1 85.81 215 LEU A CA 1
ATOM 1666 C C . LEU A 1 215 ? 8.922 -15.953 -17.281 1 85.81 215 LEU A C 1
ATOM 1668 O O . LEU A 1 215 ? 9.562 -15.523 -16.328 1 85.81 215 LEU A O 1
ATOM 1672 N N . GLN A 1 216 ? 9.117 -15.68 -18.531 1 81.75 216 GLN A N 1
ATOM 1673 C CA . GLN A 1 216 ? 10.273 -14.844 -18.828 1 81.75 216 GLN A CA 1
ATOM 1674 C C . GLN A 1 216 ? 9.844 -13.516 -19.453 1 81.75 216 GLN A C 1
ATOM 1676 O O . GLN A 1 216 ? 8.836 -13.461 -20.172 1 81.75 216 GLN A O 1
ATOM 1681 N N . ASN A 1 217 ? 10.594 -12.516 -19.078 1 79.38 217 ASN A N 1
ATOM 1682 C CA . ASN A 1 217 ? 10.484 -11.25 -19.812 1 79.38 217 ASN A CA 1
ATOM 1683 C C . ASN A 1 217 ? 11.156 -11.328 -21.172 1 79.38 217 ASN A C 1
ATOM 1685 O O . ASN A 1 217 ? 12.375 -11.469 -21.266 1 79.38 217 ASN A O 1
ATOM 1689 N N . LEU A 1 218 ? 10.453 -11.141 -22.156 1 76.44 218 LEU A N 1
ATOM 1690 C CA . LEU A 1 218 ? 10.977 -11.32 -23.5 1 76.44 218 LEU A CA 1
ATOM 1691 C C . LEU A 1 218 ? 11.977 -10.227 -23.844 1 76.44 218 LEU A C 1
ATOM 1693 O O . LEU A 1 218 ? 12.789 -10.391 -24.75 1 76.44 218 LEU A O 1
ATOM 1697 N N . LEU A 1 219 ? 11.867 -9.227 -23.109 1 78 219 LEU A N 1
ATOM 1698 C CA . LEU A 1 219 ? 12.734 -8.102 -23.422 1 78 219 LEU A CA 1
ATOM 1699 C C . LEU A 1 219 ? 13.922 -8.039 -22.469 1 78 219 LEU A C 1
ATOM 1701 O O . LEU A 1 219 ? 14.633 -7.031 -22.422 1 78 219 LEU A O 1
ATOM 1705 N N . GLN A 1 220 ? 14.102 -9.062 -21.828 1 81.25 220 GLN A N 1
ATOM 1706 C CA . GLN A 1 220 ? 15.141 -9.117 -20.812 1 81.25 220 GLN A CA 1
ATOM 1707 C C . GLN A 1 220 ? 16.516 -8.828 -21.406 1 81.25 220 GLN A C 1
ATOM 1709 O O . GLN A 1 220 ? 17.297 -8.055 -20.844 1 81.25 220 GLN A O 1
ATOM 1714 N N . ARG A 1 221 ? 16.781 -9.383 -22.531 1 80.62 221 ARG A N 1
ATOM 1715 C CA . ARG A 1 221 ? 18.078 -9.195 -23.156 1 80.62 221 ARG A CA 1
ATOM 1716 C C . ARG A 1 221 ? 18.312 -7.727 -23.5 1 80.62 221 ARG A C 1
ATOM 1718 O O . ARG A 1 221 ? 19.406 -7.195 -23.281 1 80.62 221 ARG A O 1
ATOM 1725 N N . HIS A 1 222 ? 17.297 -7.191 -23.984 1 82.5 222 HIS A N 1
ATOM 1726 C CA . HIS A 1 222 ? 17.391 -5.785 -24.359 1 82.5 222 HIS A CA 1
ATOM 1727 C C . HIS A 1 222 ? 17.609 -4.902 -23.141 1 82.5 222 HIS A C 1
ATOM 1729 O O . HIS A 1 222 ? 18.422 -3.975 -23.172 1 82.5 222 HIS A O 1
ATOM 1735 N N . VAL A 1 223 ? 16.969 -5.227 -22.125 1 82.94 223 VAL A N 1
ATOM 1736 C CA . VAL A 1 223 ? 17.047 -4.434 -20.891 1 82.94 223 VAL A CA 1
ATOM 1737 C C . VAL A 1 223 ? 18.422 -4.598 -20.25 1 82.94 223 VAL A C 1
ATOM 1739 O O . VAL A 1 223 ? 19.016 -3.615 -19.797 1 82.94 223 VAL A O 1
ATOM 1742 N N . VAL A 1 224 ? 18.922 -5.773 -20.266 1 81.56 224 VAL A N 1
ATOM 1743 C CA . VAL A 1 224 ? 20.203 -6.078 -19.641 1 81.56 224 VAL A CA 1
ATOM 1744 C C . VAL A 1 224 ? 21.328 -5.383 -20.391 1 81.56 224 VAL A C 1
ATOM 1746 O O . VAL A 1 224 ? 22.25 -4.84 -19.797 1 81.56 224 VAL A O 1
ATOM 1749 N N . GLN A 1 225 ? 21.203 -5.367 -21.609 1 82.69 225 GLN A N 1
ATOM 1750 C CA . GLN A 1 225 ? 22.234 -4.746 -22.438 1 82.69 225 GLN A CA 1
ATOM 1751 C C . GLN A 1 225 ? 22.266 -3.234 -22.219 1 82.69 225 GLN A C 1
ATOM 1753 O O . GLN A 1 225 ? 23.344 -2.625 -22.234 1 82.69 225 GLN A O 1
ATOM 1758 N N . ARG A 1 226 ? 21.203 -2.73 -21.875 1 83.81 226 ARG A N 1
ATOM 1759 C CA . ARG A 1 226 ? 21.109 -1.276 -21.797 1 83.81 226 ARG A CA 1
ATOM 1760 C C . ARG A 1 226 ? 21.375 -0.796 -20.375 1 83.81 226 ARG A C 1
ATOM 1762 O O . ARG A 1 226 ? 21.828 0.329 -20.156 1 83.81 226 ARG A O 1
ATOM 1769 N N . SER A 1 227 ? 21.094 -1.411 -19.297 1 81.38 227 SER A N 1
ATOM 1770 C CA . SER A 1 227 ? 21.109 -0.911 -17.938 1 81.38 227 SER A CA 1
ATOM 1771 C C . SER A 1 227 ? 22.25 -1.547 -17.125 1 81.38 227 SER A C 1
ATOM 1773 O O . SER A 1 227 ? 22.578 -1.068 -16.047 1 81.38 227 SER A O 1
ATOM 1775 N N . HIS A 1 228 ? 22.875 -2.523 -17.531 1 83.19 228 HIS A N 1
ATOM 1776 C CA . HIS A 1 228 ? 23.844 -3.324 -16.797 1 83.19 228 HIS A CA 1
ATOM 1777 C C . HIS A 1 228 ? 23.203 -3.984 -15.586 1 83.19 228 HIS A C 1
ATOM 1779 O O . HIS A 1 228 ? 23.891 -4.52 -14.719 1 83.19 228 HIS A O 1
ATOM 1785 N N . ALA A 1 229 ? 21.938 -3.852 -15.406 1 91.19 229 ALA A N 1
ATOM 1786 C CA . ALA A 1 229 ? 21.234 -4.449 -14.281 1 91.19 229 ALA A CA 1
ATOM 1787 C C . ALA A 1 229 ? 20.922 -5.922 -14.539 1 91.19 229 ALA A C 1
ATOM 1789 O O . ALA A 1 229 ? 20.797 -6.34 -15.688 1 91.19 229 ALA A O 1
ATOM 1790 N N . ARG A 1 230 ? 20.938 -6.656 -13.492 1 92.69 230 ARG A N 1
ATOM 1791 C CA . ARG A 1 230 ? 20.422 -8.023 -13.586 1 92.69 230 ARG A CA 1
ATOM 1792 C C . ARG A 1 230 ? 18.906 -8.047 -13.508 1 92.69 230 ARG A C 1
ATOM 1794 O O . ARG A 1 230 ? 18.312 -7.301 -12.734 1 92.69 230 ARG A O 1
ATOM 1801 N N . VAL A 1 231 ? 18.312 -8.867 -14.328 1 94.38 231 VAL A N 1
ATOM 1802 C CA . VAL A 1 231 ? 16.859 -8.961 -14.344 1 94.38 231 VAL A CA 1
ATOM 1803 C C . VAL A 1 231 ? 16.406 -10.219 -13.602 1 94.38 231 VAL A C 1
ATOM 1805 O O . VAL A 1 231 ? 16.906 -11.312 -13.867 1 94.38 231 VAL A O 1
ATOM 1808 N N . TYR A 1 232 ? 15.562 -10.086 -12.672 1 96.12 232 TYR A N 1
ATOM 1809 C CA . TYR A 1 232 ? 14.945 -11.18 -11.93 1 96.12 232 TYR A CA 1
ATOM 1810 C C . TYR A 1 232 ? 13.469 -11.297 -12.266 1 96.12 232 TYR A C 1
ATOM 1812 O O . TYR A 1 232 ? 12.695 -10.367 -12.023 1 96.12 232 TYR A O 1
ATOM 1820 N N . ASN A 1 233 ? 13.078 -12.438 -12.734 1 96.12 233 ASN A N 1
ATOM 1821 C CA . ASN A 1 233 ? 11.703 -12.648 -13.188 1 96.12 233 ASN A CA 1
ATOM 1822 C C . ASN A 1 233 ? 10.836 -13.25 -12.086 1 96.12 233 ASN A C 1
ATOM 1824 O O . ASN A 1 233 ? 11.273 -14.164 -11.375 1 96.12 233 ASN A O 1
ATOM 1828 N N . PHE A 1 234 ? 9.68 -12.711 -11.961 1 97.25 234 PHE A N 1
ATOM 1829 C CA . PHE A 1 234 ? 8.617 -13.211 -11.102 1 97.25 234 PHE A CA 1
ATOM 1830 C C . PHE A 1 234 ? 7.383 -13.578 -11.914 1 97.25 234 PHE A C 1
ATOM 1832 O O . PHE A 1 234 ? 6.973 -12.82 -12.797 1 97.25 234 PHE A O 1
ATOM 1839 N N . PHE A 1 235 ? 6.871 -14.758 -11.672 1 96.5 235 PHE A N 1
ATOM 1840 C CA . PHE A 1 235 ? 5.629 -15.164 -12.32 1 96.5 235 PHE A CA 1
ATOM 1841 C C . PHE A 1 235 ? 4.422 -14.578 -11.602 1 96.5 235 PHE A C 1
ATOM 1843 O O . PHE A 1 235 ? 4.18 -14.875 -10.43 1 96.5 235 PHE A O 1
ATOM 1850 N N . ALA A 1 236 ? 3.656 -13.727 -12.336 1 95.19 236 ALA A N 1
ATOM 1851 C CA . ALA A 1 236 ? 2.629 -12.938 -11.656 1 95.19 236 ALA A CA 1
ATOM 1852 C C . ALA A 1 236 ? 1.372 -12.82 -12.516 1 95.19 236 ALA A C 1
ATOM 1854 O O . ALA A 1 236 ? 0.856 -11.719 -12.727 1 95.19 236 ALA A O 1
ATOM 1855 N N . PRO A 1 237 ? 0.862 -13.898 -12.953 1 93.62 237 PRO A N 1
ATOM 1856 C CA . PRO A 1 237 ? -0.416 -13.789 -13.656 1 93.62 237 PRO A CA 1
ATOM 1857 C C . PRO A 1 237 ? -1.562 -13.367 -12.742 1 93.62 237 PRO A C 1
ATOM 1859 O O . PRO A 1 237 ? -1.626 -13.797 -11.586 1 93.62 237 PRO A O 1
ATOM 1862 N N . PRO A 1 238 ? -2.479 -12.586 -13.242 1 92 238 PRO A N 1
ATOM 1863 C CA . PRO A 1 238 ? -3.586 -12.117 -12.398 1 92 238 PRO A CA 1
ATOM 1864 C C . PRO A 1 238 ? -4.426 -13.258 -11.836 1 92 238 PRO A C 1
ATOM 1866 O O . PRO A 1 238 ? -4.965 -13.148 -10.734 1 92 238 PRO A O 1
ATOM 1869 N N . ALA A 1 239 ? -4.469 -14.352 -12.531 1 92.69 239 ALA A N 1
ATOM 1870 C CA . ALA A 1 239 ? -5.293 -15.492 -12.125 1 92.69 239 ALA A CA 1
ATOM 1871 C C . ALA A 1 239 ? -4.801 -16.078 -10.805 1 92.69 239 ALA A C 1
ATOM 1873 O O . ALA A 1 239 ? -5.594 -16.594 -10.008 1 92.69 239 ALA A O 1
ATOM 1874 N N . LEU A 1 240 ? -3.486 -15.977 -10.562 1 95.44 240 LEU A N 1
ATOM 1875 C CA . LEU A 1 240 ? -2.926 -16.547 -9.344 1 95.44 240 LEU A CA 1
ATOM 1876 C C . LEU A 1 240 ? -3.162 -15.609 -8.156 1 95.44 240 LEU A C 1
ATOM 1878 O O . LEU A 1 240 ? -3.027 -16.031 -7.004 1 95.44 240 LEU A O 1
ATOM 1882 N N . GLY A 1 241 ? -3.398 -14.328 -8.422 1 93.81 241 GLY A N 1
ATOM 1883 C CA . GLY A 1 241 ? -3.686 -13.359 -7.379 1 93.81 241 GLY A CA 1
ATOM 1884 C C . GLY A 1 241 ? -2.449 -12.914 -6.621 1 93.81 241 GLY A C 1
ATOM 1885 O O . GLY A 1 241 ? -2.553 -12.305 -5.555 1 93.81 241 GLY A O 1
ATOM 1886 N N . MET A 1 242 ? -1.334 -13.289 -7.047 1 94.44 242 MET A N 1
ATOM 1887 C CA . MET A 1 242 ? -0.109 -12.922 -6.344 1 94.44 242 MET A CA 1
ATOM 1888 C C . MET A 1 242 ? 1.082 -12.906 -7.297 1 94.44 242 MET A C 1
ATOM 1890 O O . MET A 1 242 ? 0.994 -13.414 -8.414 1 94.44 242 MET A O 1
ATOM 1894 N N . ALA A 1 243 ? 2.045 -12.203 -6.801 1 92.5 243 ALA A N 1
ATOM 1895 C CA . ALA A 1 243 ? 3.332 -12.25 -7.488 1 92.5 243 ALA A CA 1
ATOM 1896 C C . ALA A 1 243 ? 4.324 -13.133 -6.738 1 92.5 243 ALA A C 1
ATOM 1898 O O . ALA A 1 243 ? 4.262 -13.25 -5.512 1 92.5 243 ALA A O 1
ATOM 1899 N N . GLY A 1 244 ? 5.047 -13.914 -7.465 1 93.5 244 GLY A N 1
ATOM 1900 C CA . GLY A 1 244 ? 6.16 -14.586 -6.816 1 93.5 244 GLY A CA 1
ATOM 1901 C C . GLY A 1 244 ? 5.887 -16.062 -6.547 1 93.5 244 GLY A C 1
ATOM 1902 O O . GLY A 1 244 ? 6.539 -16.672 -5.695 1 93.5 244 GLY A O 1
ATOM 1903 N N . ALA A 1 245 ? 4.789 -16.594 -7.195 1 97.38 245 ALA A N 1
ATOM 1904 C CA . ALA A 1 245 ? 4.633 -18.047 -7.098 1 97.38 245 ALA A CA 1
ATOM 1905 C C . ALA A 1 245 ? 5.895 -18.766 -7.57 1 97.38 245 ALA A C 1
ATOM 1907 O O . ALA A 1 245 ? 6.277 -19.797 -7.008 1 97.38 245 ALA A O 1
ATOM 1908 N N . LEU A 1 246 ? 6.445 -18.234 -8.609 1 98.12 246 LEU A N 1
ATOM 1909 C CA . LEU A 1 246 ? 7.762 -18.609 -9.109 1 98.12 246 LEU A CA 1
ATOM 1910 C C . LEU A 1 246 ? 8.68 -17.391 -9.18 1 98.12 246 LEU A C 1
ATOM 1912 O O . LEU A 1 246 ? 8.234 -16.281 -9.5 1 98.12 246 LEU A O 1
ATOM 1916 N N . PHE A 1 247 ? 9.906 -17.578 -8.844 1 97.5 247 PHE A N 1
ATOM 1917 C CA . PHE A 1 247 ? 10.844 -16.469 -8.945 1 97.5 247 PHE A CA 1
ATOM 1918 C C . PHE A 1 247 ? 12.227 -16.953 -9.367 1 97.5 247 PHE A C 1
ATOM 1920 O O . PHE A 1 247 ? 12.57 -18.125 -9.133 1 97.5 247 PHE A O 1
ATOM 1927 N N . SER A 1 248 ? 13 -16.094 -9.969 1 95.5 248 SER A N 1
ATOM 1928 C CA . SER A 1 248 ? 14.375 -16.406 -10.375 1 95.5 248 SER A CA 1
ATOM 1929 C C . SER A 1 248 ? 15.367 -16.031 -9.273 1 95.5 248 SER A C 1
ATOM 1931 O O . SER A 1 248 ? 15.172 -15.039 -8.57 1 95.5 248 SER A O 1
ATOM 1933 N N . CYS A 1 249 ? 16.359 -16.859 -9.133 1 95.56 249 CYS A N 1
ATOM 1934 C CA . CYS A 1 249 ? 17.469 -16.578 -8.227 1 95.56 249 CYS A CA 1
ATOM 1935 C C . CYS A 1 249 ? 18.703 -16.156 -9.008 1 95.56 249 CYS A C 1
ATOM 1937 O O . CYS A 1 249 ? 18.688 -16.141 -10.234 1 95.56 249 CYS A O 1
ATOM 1939 N N . PRO A 1 250 ? 19.766 -15.797 -8.336 1 94.62 250 PRO A N 1
ATOM 1940 C CA . PRO A 1 250 ? 20.953 -15.305 -9.023 1 94.62 250 PRO A CA 1
ATOM 1941 C C . PRO A 1 250 ? 21.562 -16.344 -9.961 1 94.62 250 PRO A C 1
ATOM 1943 O O . PRO A 1 250 ? 22.297 -15.984 -10.891 1 94.62 250 PRO A O 1
ATOM 1946 N N . ALA A 1 251 ? 21.297 -17.594 -9.805 1 93.69 251 ALA A N 1
ATOM 1947 C CA . ALA A 1 251 ? 21.797 -18.641 -10.695 1 93.69 251 ALA A CA 1
ATOM 1948 C C . ALA A 1 251 ? 21.203 -18.516 -12.086 1 93.69 251 ALA A C 1
ATOM 1950 O O . ALA A 1 251 ? 21.812 -18.922 -13.078 1 93.69 251 ALA A O 1
ATOM 1951 N N . GLN A 1 252 ? 20.062 -17.984 -12.18 1 90.88 252 GLN A N 1
ATOM 1952 C CA . GLN A 1 252 ? 19.359 -17.734 -13.438 1 90.88 252 GLN A CA 1
ATOM 1953 C C . GLN A 1 252 ? 19.188 -19.031 -14.227 1 90.88 252 GLN A C 1
ATOM 1955 O O . GLN A 1 252 ? 19.375 -19.047 -15.445 1 90.88 252 GLN A O 1
ATOM 1960 N N . GLN A 1 253 ? 18.938 -20.109 -13.547 1 92 253 GLN A N 1
ATOM 1961 C CA . GLN A 1 253 ? 18.703 -21.422 -14.141 1 92 253 GLN A CA 1
ATOM 1962 C C . GLN A 1 253 ? 17.297 -21.922 -13.82 1 92 253 GLN A C 1
ATOM 1964 O O . GLN A 1 253 ? 17.125 -22.938 -13.148 1 92 253 GLN A O 1
ATOM 1969 N N . GLY A 1 254 ? 16.359 -21.203 -14.422 1 94.12 254 GLY A N 1
ATOM 1970 C CA . GLY A 1 254 ? 14.961 -21.5 -14.156 1 94.12 254 GLY A CA 1
ATOM 1971 C C . GLY A 1 254 ? 14.367 -20.656 -13.047 1 94.12 254 GLY A C 1
ATOM 1972 O O . GLY A 1 254 ? 14.992 -19.688 -12.594 1 94.12 254 GLY A O 1
ATOM 1973 N N . GLN A 1 255 ? 13.188 -20.953 -12.688 1 96.88 255 GLN A N 1
ATOM 1974 C CA . GLN A 1 255 ? 12.492 -20.25 -11.609 1 96.88 255 GLN A CA 1
ATOM 1975 C C . GLN A 1 255 ? 12.07 -21.203 -10.5 1 96.88 255 GLN A C 1
ATOM 1977 O O . GLN A 1 255 ? 11.516 -22.281 -10.773 1 96.88 255 GLN A O 1
ATOM 1982 N N . HIS A 1 256 ? 12.406 -20.859 -9.32 1 98.12 256 HIS A N 1
ATOM 1983 C CA . HIS A 1 256 ? 11.984 -21.672 -8.172 1 98.12 256 HIS A CA 1
ATOM 1984 C C . HIS A 1 256 ? 10.477 -21.578 -7.965 1 98.12 256 HIS A C 1
ATOM 1986 O O . HIS A 1 256 ? 9.914 -20.484 -7.922 1 98.12 256 HIS A O 1
ATOM 1992 N N . VAL A 1 257 ? 9.82 -22.719 -7.871 1 98.38 257 VAL A N 1
ATOM 1993 C CA . VAL A 1 257 ? 8.438 -22.766 -7.406 1 98.38 257 VAL A CA 1
ATOM 1994 C C . VAL A 1 257 ? 8.406 -22.734 -5.883 1 98.38 257 VAL A C 1
ATOM 1996 O O . VAL A 1 257 ? 9.141 -23.469 -5.223 1 98.38 257 VAL A O 1
ATOM 1999 N N . GLN A 1 258 ? 7.684 -21.875 -5.355 1 98.44 258 GLN A N 1
ATOM 2000 C CA . GLN A 1 258 ? 7.551 -21.875 -3.9 1 98.44 258 GLN A CA 1
ATOM 2001 C C . GLN A 1 258 ? 6.602 -22.969 -3.43 1 98.44 258 GLN A C 1
ATOM 2003 O O . GLN A 1 258 ? 5.438 -22.703 -3.133 1 98.44 258 GLN A O 1
ATOM 2008 N N . GLU A 1 259 ? 7.137 -24.078 -3.176 1 98.56 259 GLU A N 1
ATOM 2009 C CA . GLU A 1 259 ? 6.406 -25.344 -3.141 1 98.56 259 GLU A CA 1
ATOM 2010 C C . GLU A 1 259 ? 5.652 -25.516 -1.823 1 98.56 259 GLU A C 1
ATOM 2012 O O . GLU A 1 259 ? 4.793 -26.391 -1.7 1 98.56 259 GLU A O 1
ATOM 2017 N N . ASP A 1 260 ? 5.977 -24.734 -0.856 1 98.62 260 ASP A N 1
ATOM 2018 C CA . ASP A 1 260 ? 5.199 -24.797 0.379 1 98.62 260 ASP A CA 1
ATOM 2019 C C . ASP A 1 260 ? 3.873 -24.062 0.239 1 98.62 260 ASP A C 1
ATOM 2021 O O . ASP A 1 260 ? 2.975 -24.219 1.068 1 98.62 260 ASP A O 1
ATOM 2025 N N . TYR A 1 261 ? 3.781 -23.266 -0.854 1 98.75 261 TYR A N 1
ATOM 2026 C CA . TYR A 1 261 ? 2.547 -22.516 -1.091 1 98.75 261 TYR A CA 1
ATOM 2027 C C . TYR A 1 261 ? 1.869 -22.984 -2.375 1 98.75 261 TYR A C 1
ATOM 2029 O O . TYR A 1 261 ? 0.649 -22.875 -2.518 1 98.75 261 TYR A O 1
ATOM 2037 N N . TRP A 1 262 ? 2.631 -23.484 -3.332 1 98.81 262 TRP A N 1
ATOM 2038 C CA . TRP A 1 262 ? 2.123 -23.922 -4.629 1 98.81 262 TRP A CA 1
ATOM 2039 C C . TRP A 1 262 ? 2.658 -25.297 -4.992 1 98.81 262 TRP A C 1
ATOM 2041 O O . TRP A 1 262 ? 3.869 -25.531 -4.969 1 98.81 262 TRP A O 1
ATOM 2051 N N . TYR A 1 263 ? 1.798 -26.172 -5.348 1 98.75 263 TYR A N 1
ATOM 2052 C CA . TYR A 1 263 ? 2.213 -27.484 -5.82 1 98.75 263 TYR A CA 1
ATOM 2053 C C . TYR A 1 263 ? 2.195 -27.547 -7.344 1 98.75 263 TYR A C 1
ATOM 2055 O O . TYR A 1 263 ? 1.147 -27.359 -7.965 1 98.75 263 TYR A O 1
ATOM 2063 N N . PRO A 1 264 ? 3.316 -27.859 -7.93 1 98.38 264 PRO A N 1
ATOM 2064 C CA . PRO A 1 264 ? 3.393 -27.891 -9.391 1 98.38 264 PRO A CA 1
ATOM 2065 C C . PRO A 1 264 ? 3.158 -29.281 -9.977 1 98.38 264 PRO A C 1
ATOM 2067 O O . PRO A 1 264 ? 3.551 -30.281 -9.367 1 98.38 264 PRO A O 1
ATOM 2070 N N . GLU A 1 265 ? 2.467 -29.312 -11.016 1 98.06 265 GLU A N 1
ATOM 2071 C CA . GLU A 1 265 ? 2.357 -30.453 -11.914 1 98.06 265 GLU A CA 1
ATOM 2072 C C . GLU A 1 265 ? 2.73 -30.062 -13.344 1 98.06 265 GLU A C 1
ATOM 2074 O O . GLU A 1 265 ? 2.662 -28.891 -13.719 1 98.06 265 GLU A O 1
ATOM 2079 N N . VAL A 1 266 ? 3.221 -31.016 -14.055 1 98 266 VAL A N 1
ATOM 2080 C CA . VAL A 1 266 ? 3.412 -30.844 -15.492 1 98 266 VAL A CA 1
ATOM 2081 C C . VAL A 1 266 ? 2.635 -31.906 -16.25 1 98 266 VAL A C 1
ATOM 2083 O O . VAL A 1 266 ? 2.854 -33.125 -16.047 1 98 266 VAL A O 1
ATOM 2086 N N . ILE A 1 267 ? 1.786 -31.375 -17.109 1 97.88 267 ILE A N 1
ATOM 2087 C CA . ILE A 1 267 ? 0.922 -32.281 -17.844 1 97.88 267 ILE A CA 1
ATOM 2088 C C . ILE A 1 267 ? 1.28 -32.25 -19.328 1 97.88 267 ILE A C 1
ATOM 2090 O O . ILE A 1 267 ? 1.697 -31.203 -19.844 1 97.88 267 ILE A O 1
ATOM 2094 N N . ALA A 1 268 ? 1.042 -33.406 -19.969 1 96.88 268 ALA A N 1
ATOM 2095 C CA . ALA A 1 268 ? 1.295 -33.469 -21.406 1 96.88 268 ALA A CA 1
ATOM 2096 C C . ALA A 1 268 ? 0.349 -32.531 -22.172 1 96.88 268 ALA A C 1
ATOM 2098 O O . ALA A 1 268 ? -0.841 -32.438 -21.844 1 96.88 268 ALA A O 1
ATOM 2099 N N . PHE A 1 269 ? 0.886 -31.891 -23.141 1 93.94 269 PHE A N 1
ATOM 2100 C CA . PHE A 1 269 ? 0.096 -30.922 -23.906 1 93.94 269 PHE A CA 1
ATOM 2101 C C . PHE A 1 269 ? -1.128 -31.594 -24.516 1 93.94 2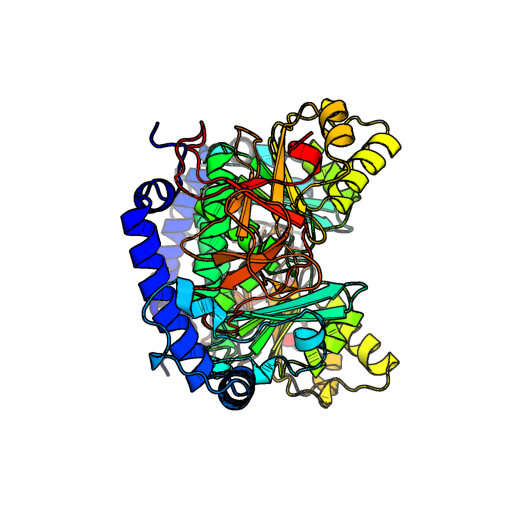69 PHE A C 1
ATOM 2103 O O . PHE A 1 269 ? -1.023 -32.656 -25.109 1 93.94 269 PHE A O 1
ATOM 2110 N N . GLY A 1 270 ? -2.225 -31 -24.344 1 91.62 270 GLY A N 1
ATOM 2111 C CA . GLY A 1 270 ? -3.459 -31.469 -24.969 1 91.62 270 GLY A CA 1
ATOM 2112 C C . GLY A 1 270 ? -4.059 -32.688 -24.266 1 91.62 270 GLY A C 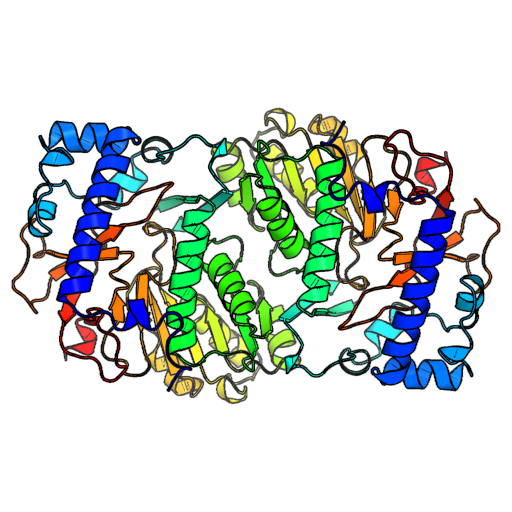1
ATOM 2113 O O . GLY A 1 270 ? -5.008 -33.281 -24.766 1 91.62 270 GLY A O 1
ATOM 2114 N N . THR A 1 271 ? -3.469 -33.062 -23.109 1 93.38 271 THR A N 1
ATOM 2115 C CA . THR A 1 271 ? -3.971 -34.188 -22.344 1 93.38 271 THR A CA 1
ATOM 2116 C C . THR A 1 271 ? -4.137 -33.844 -20.875 1 93.38 271 THR A C 1
ATOM 2118 O O . THR A 1 271 ? -3.949 -32.688 -20.484 1 93.38 271 THR A O 1
ATOM 2121 N N . ASP A 1 272 ? -4.508 -34.812 -20.203 1 94.56 272 ASP A N 1
ATOM 2122 C CA . ASP A 1 272 ? -4.645 -34.656 -18.75 1 94.56 272 ASP A CA 1
ATOM 2123 C C . ASP A 1 272 ? -3.643 -35.531 -18.016 1 94.56 272 ASP A C 1
ATOM 2125 O O . ASP A 1 272 ? -3.773 -35.75 -16.797 1 94.56 272 ASP A O 1
ATOM 2129 N N . THR A 1 273 ? -2.67 -36 -18.734 1 94.94 273 THR A N 1
ATOM 2130 C CA . THR A 1 273 ? -1.734 -36.969 -18.156 1 94.94 273 THR A CA 1
ATOM 2131 C C . THR A 1 273 ? -0.412 -36.312 -17.812 1 94.94 273 THR A C 1
ATOM 2133 O O . THR A 1 273 ? 0.103 -35.5 -18.594 1 94.94 273 THR A O 1
ATOM 2136 N N . PRO A 1 274 ? 0.056 -36.625 -16.641 1 95.75 274 PRO A N 1
ATOM 2137 C CA . PRO A 1 274 ? 1.363 -36.062 -16.281 1 95.75 274 PRO A CA 1
ATOM 2138 C C . PRO A 1 274 ? 2.482 -36.562 -17.203 1 95.75 274 PRO A C 1
ATOM 2140 O O . PRO A 1 274 ? 2.42 -37.656 -17.734 1 95.75 274 PRO A O 1
ATOM 2143 N N . VAL A 1 275 ? 3.441 -35.719 -17.344 1 96.38 275 VAL A N 1
ATOM 2144 C CA . VAL A 1 275 ? 4.633 -36.125 -18.078 1 96.38 275 VAL A CA 1
ATOM 2145 C C . VAL A 1 275 ? 5.598 -36.844 -17.156 1 96.38 275 VAL A C 1
ATOM 2147 O O . VAL A 1 275 ? 5.438 -36.812 -15.93 1 96.38 275 VAL A O 1
ATOM 2150 N N . GLU A 1 276 ? 6.598 -37.531 -17.781 1 93.06 276 GLU A N 1
ATOM 2151 C CA . GLU A 1 276 ? 7.688 -38.094 -16.969 1 93.06 276 GLU A CA 1
ATOM 2152 C C . GLU A 1 276 ? 8.555 -36.969 -16.391 1 93.06 276 GLU A C 1
ATOM 2154 O O . GLU A 1 276 ? 8.531 -35.844 -16.875 1 93.06 276 GLU A O 1
ATOM 2159 N N . ASP A 1 277 ? 9.242 -37.312 -15.367 1 90 277 ASP A N 1
ATOM 2160 C CA . ASP A 1 277 ? 10.109 -36.312 -14.711 1 90 277 ASP A CA 1
ATOM 2161 C C . ASP A 1 277 ? 11.078 -35.688 -15.711 1 90 277 ASP A C 1
ATOM 2163 O O . ASP A 1 277 ? 11.688 -36.406 -16.531 1 90 277 ASP A O 1
ATOM 2167 N N . GLY A 1 278 ? 11.062 -34.406 -15.703 1 91.44 278 GLY A N 1
ATOM 2168 C CA . GLY A 1 278 ? 12.023 -33.688 -16.516 1 91.44 278 GLY A CA 1
ATOM 2169 C C . GLY A 1 278 ? 11.516 -33.375 -17.922 1 91.44 278 GLY A C 1
ATOM 2170 O O . GLY A 1 278 ? 12.148 -32.625 -18.672 1 91.44 278 GLY A O 1
ATOM 2171 N N . GLN A 1 279 ? 10.422 -33.906 -18.281 1 94.75 279 GLN A N 1
ATOM 2172 C CA . GLN A 1 279 ? 9.883 -33.656 -19.609 1 94.75 279 GLN A CA 1
ATOM 2173 C C . GLN A 1 279 ? 9.062 -32.375 -19.656 1 94.75 279 GLN A C 1
ATOM 2175 O O . GLN A 1 279 ? 8.477 -31.969 -18.656 1 94.75 279 GLN A O 1
ATOM 2180 N N . MET A 1 280 ? 9.008 -31.812 -20.875 1 96.31 280 MET A N 1
ATOM 2181 C CA . MET A 1 280 ? 8.289 -30.562 -21.094 1 96.31 280 MET A CA 1
ATOM 2182 C C . MET A 1 280 ? 6.789 -30.812 -21.188 1 96.31 280 MET A C 1
ATOM 2184 O O . MET A 1 280 ? 6.352 -31.812 -21.766 1 96.31 280 MET A O 1
ATOM 2188 N N . GLY A 1 281 ? 6.051 -29.953 -20.609 1 97.44 281 GLY A N 1
ATOM 2189 C CA . GLY A 1 281 ? 4.598 -29.938 -20.656 1 97.44 281 GLY A CA 1
ATOM 2190 C C . GLY A 1 281 ? 3.994 -28.656 -20.125 1 97.44 281 GLY A C 1
ATOM 2191 O O . GLY A 1 281 ? 4.676 -27.625 -20.047 1 97.44 281 GLY A O 1
ATOM 2192 N N . GLU A 1 282 ? 2.695 -28.734 -19.875 1 97.44 282 GLU A N 1
ATOM 2193 C CA . GLU A 1 282 ? 1.992 -27.562 -19.359 1 97.44 282 GLU A CA 1
ATOM 2194 C C . GLU A 1 282 ? 2.09 -27.484 -17.844 1 97.44 282 GLU A C 1
ATOM 2196 O O . GLU A 1 282 ? 1.8 -28.469 -17.156 1 97.44 282 GLU A O 1
ATOM 2201 N N . LEU A 1 283 ? 2.445 -26.344 -17.359 1 97.75 283 LEU A N 1
ATOM 2202 C CA . LEU A 1 283 ? 2.518 -26.125 -15.914 1 97.75 283 LEU A CA 1
ATOM 2203 C C . LEU A 1 283 ? 1.123 -26 -15.312 1 97.75 283 LEU A C 1
ATOM 2205 O O . LEU A 1 283 ? 0.301 -25.219 -15.773 1 97.75 283 LEU A O 1
ATOM 2209 N N . VAL A 1 284 ? 0.847 -26.812 -14.359 1 98.44 284 VAL A N 1
ATOM 2210 C CA . VAL A 1 284 ? -0.368 -26.75 -13.555 1 98.44 284 VAL A CA 1
ATOM 2211 C C . VAL A 1 284 ? -0.01 -26.438 -12.102 1 98.44 284 VAL A C 1
ATOM 2213 O O . VAL A 1 284 ? 0.946 -27 -11.555 1 98.44 284 VAL A O 1
ATOM 2216 N N . LEU A 1 285 ? -0.759 -25.516 -11.477 1 98.62 285 LEU A N 1
ATOM 2217 C CA . LEU A 1 285 ? -0.439 -25.094 -10.117 1 98.62 285 LEU A CA 1
ATOM 2218 C C . LEU A 1 285 ? -1.641 -25.281 -9.195 1 98.62 285 LEU A C 1
ATOM 2220 O O . LEU A 1 285 ? -2.775 -24.984 -9.586 1 98.62 285 LEU A O 1
ATOM 2224 N N . THR A 1 286 ? -1.406 -25.734 -8.023 1 98.88 286 THR A N 1
ATOM 2225 C CA . THR A 1 286 ? -2.398 -25.812 -6.957 1 98.88 286 THR A CA 1
ATOM 2226 C C . THR A 1 286 ? -1.974 -24.984 -5.758 1 98.88 286 THR A C 1
ATOM 2228 O O . THR A 1 286 ? -0.863 -25.141 -5.246 1 98.88 286 THR A O 1
ATOM 2231 N N . SER A 1 287 ? -2.818 -24.062 -5.336 1 98.75 287 SER A N 1
ATOM 2232 C CA . SER A 1 287 ? -2.529 -23.312 -4.121 1 98.75 287 SER A CA 1
ATOM 2233 C C . SER A 1 287 ? -2.721 -24.172 -2.879 1 98.75 287 SER A C 1
ATOM 2235 O O . SER A 1 287 ? -3.73 -24.859 -2.75 1 98.75 287 SER A O 1
ATOM 2237 N N . LEU A 1 288 ? -1.8 -24.078 -1.951 1 98.81 288 LEU A N 1
ATOM 2238 C CA . LEU A 1 288 ? -1.829 -24.953 -0.786 1 98.81 288 LEU A CA 1
ATOM 2239 C C . LEU A 1 288 ? -2.316 -24.203 0.448 1 98.81 288 LEU A C 1
ATOM 2241 O O . LEU A 1 288 ? -2.791 -24.812 1.407 1 98.81 288 LEU A O 1
ATOM 2245 N N . MET A 1 289 ? -2.219 -22.875 0.387 1 98.38 289 MET A N 1
ATOM 2246 C CA . MET A 1 289 ? -2.508 -22.125 1.606 1 98.38 289 MET A CA 1
ATOM 2247 C C . MET A 1 289 ? -3.461 -20.969 1.321 1 98.38 289 MET A C 1
ATOM 2249 O O . MET A 1 289 ? -3.648 -20.094 2.166 1 98.38 289 MET A O 1
ATOM 2253 N N . ALA A 1 290 ? -3.994 -20.906 0.13 1 98.31 290 ALA A N 1
ATOM 2254 C CA . ALA A 1 290 ? -4.957 -19.844 -0.169 1 98.31 290 ALA A CA 1
ATOM 2255 C C . ALA A 1 290 ? -6.238 -20.031 0.643 1 98.31 290 ALA A C 1
ATOM 2257 O O . ALA A 1 290 ? -6.828 -21.109 0.651 1 98.31 290 ALA A O 1
ATOM 2258 N N . GLU A 1 291 ? -6.684 -19 1.282 1 98.5 291 GLU A N 1
ATOM 2259 C CA . GLU A 1 291 ? -7.855 -19.078 2.148 1 98.5 291 GLU A CA 1
ATOM 2260 C C . GLU A 1 291 ? -9.109 -18.594 1.429 1 98.5 291 GLU A C 1
ATOM 2262 O O . GLU A 1 291 ? -10.117 -19.297 1.366 1 98.5 291 GLU A O 1
ATOM 2267 N N . ALA A 1 292 ? -9.031 -17.438 0.82 1 98.62 292 ALA A N 1
ATOM 2268 C CA . ALA A 1 292 ? -10.227 -16.812 0.264 1 98.62 292 ALA A CA 1
ATOM 2269 C C . ALA A 1 292 ? -10.641 -17.469 -1.049 1 98.62 292 ALA A C 1
ATOM 2271 O O . ALA A 1 292 ? -11.82 -17.766 -1.259 1 98.62 292 ALA A O 1
ATOM 2272 N N . LEU A 1 293 ? -9.664 -17.688 -1.874 1 98.44 293 LEU A N 1
ATOM 2273 C CA . LEU A 1 293 ? -9.922 -18.219 -3.209 1 98.44 293 LEU A CA 1
ATOM 2274 C C . LEU A 1 293 ? -8.938 -19.328 -3.559 1 98.44 293 LEU A C 1
ATOM 2276 O O . LEU A 1 293 ? -8.016 -19.109 -4.348 1 98.44 293 LEU A O 1
ATOM 2280 N N . PRO A 1 294 ? -9.188 -20.516 -3.094 1 98.31 294 PRO A N 1
ATOM 2281 C CA . PRO A 1 294 ? -8.32 -21.625 -3.484 1 98.31 294 PRO A CA 1
ATOM 2282 C C . PRO A 1 294 ? -8.273 -21.844 -4.996 1 98.31 294 PRO A C 1
ATOM 2284 O O . PRO A 1 294 ? -9.281 -21.641 -5.68 1 98.31 294 PRO A O 1
ATOM 2287 N N . LEU A 1 295 ? -7.199 -22.188 -5.465 1 98.5 295 LEU A N 1
ATOM 2288 C CA . LEU A 1 295 ? -6.977 -22.516 -6.871 1 98.5 295 LEU A CA 1
ATOM 2289 C C . LEU A 1 295 ? -6.363 -23.906 -7.016 1 98.5 295 LEU A C 1
ATOM 2291 O O . LEU A 1 295 ? -5.152 -24.078 -6.879 1 98.5 295 LEU A O 1
ATOM 2295 N N . ILE A 1 296 ? -7.191 -24.859 -7.352 1 98.62 296 ILE A N 1
ATOM 2296 C CA . ILE A 1 296 ? -6.77 -26.25 -7.363 1 98.62 296 ILE A CA 1
ATOM 2297 C C . ILE A 1 296 ? -6.582 -26.719 -8.805 1 98.62 296 ILE A C 1
ATOM 2299 O O . ILE A 1 296 ? -7.512 -26.672 -9.609 1 98.62 296 ILE A O 1
ATOM 2303 N N . ARG A 1 297 ? -5.355 -27.109 -9.094 1 98.56 297 ARG A N 1
ATOM 2304 C CA . ARG A 1 297 ? -4.914 -27.641 -10.383 1 98.56 297 ARG A CA 1
ATOM 2305 C C . ARG A 1 297 ? -5.242 -26.656 -11.516 1 98.56 297 ARG A C 1
ATOM 2307 O O . ARG A 1 297 ? -5.863 -27.047 -12.508 1 98.56 297 ARG A O 1
ATOM 2314 N N . PHE A 1 298 ? -4.801 -25.531 -11.375 1 98.31 298 PHE A N 1
ATOM 2315 C CA . PHE A 1 298 ? -5.004 -24.484 -12.367 1 98.31 298 PHE A CA 1
ATOM 2316 C C . PHE A 1 298 ? -4.062 -24.656 -13.555 1 98.31 298 PHE A C 1
ATOM 2318 O O . PHE A 1 298 ? -2.842 -24.703 -13.383 1 98.31 298 PHE A O 1
ATOM 2325 N N . ARG A 1 299 ? -4.656 -24.75 -14.711 1 97.19 299 ARG A N 1
ATOM 2326 C CA . ARG A 1 299 ? -3.877 -24.844 -15.945 1 97.19 299 ARG A CA 1
ATOM 2327 C C . ARG A 1 299 ? -3.365 -23.469 -16.359 1 97.19 299 ARG A C 1
ATOM 2329 O O . ARG A 1 299 ? -4.148 -22.609 -16.766 1 97.19 299 ARG A O 1
ATOM 2336 N N . THR A 1 300 ? -2.057 -23.297 -16.328 1 95.31 300 THR A N 1
ATOM 2337 C CA . THR A 1 300 ? -1.482 -21.969 -16.531 1 95.31 300 THR A CA 1
ATOM 2338 C C . THR A 1 300 ? -1.279 -21.688 -18.016 1 95.31 300 THR A C 1
ATOM 2340 O O . THR A 1 300 ? -1.124 -20.531 -18.422 1 95.31 300 THR A O 1
ATOM 2343 N N . GLY A 1 301 ? -1.181 -22.703 -18.766 1 93.88 301 GLY A N 1
ATOM 2344 C CA . GLY A 1 301 ? -0.873 -22.562 -20.172 1 93.88 301 GLY A CA 1
ATOM 2345 C C . GLY A 1 301 ? 0.61 -22.391 -20.453 1 93.88 301 GLY A C 1
ATOM 2346 O O . GLY A 1 301 ? 1.025 -22.297 -21.609 1 93.88 301 GLY A O 1
ATOM 2347 N N . GLN A 1 302 ? 1.455 -22.5 -19.438 1 94.75 302 GLN A N 1
ATOM 2348 C CA . GLN A 1 302 ? 2.893 -22.297 -19.594 1 94.75 302 GLN A CA 1
ATOM 2349 C C . GLN A 1 302 ? 3.596 -23.625 -19.891 1 94.75 302 GLN A C 1
ATOM 2351 O O . GLN A 1 302 ? 3.314 -24.641 -19.234 1 94.75 302 GLN A O 1
ATOM 2356 N N . ALA A 1 303 ? 4.488 -23.562 -20.859 1 95.69 303 ALA A N 1
ATOM 2357 C CA . ALA A 1 303 ? 5.312 -24.734 -21.156 1 95.69 303 ALA A CA 1
ATOM 2358 C C . ALA A 1 303 ? 6.562 -24.75 -20.281 1 95.69 303 ALA A C 1
ATOM 2360 O O . ALA A 1 303 ? 7.383 -23.828 -20.328 1 95.69 303 ALA A O 1
ATOM 2361 N N . VAL A 1 304 ? 6.695 -25.844 -19.453 1 96.94 304 VAL A N 1
ATOM 2362 C CA . VAL A 1 304 ? 7.855 -25.906 -18.578 1 96.94 304 VAL A CA 1
ATOM 2363 C C . VAL A 1 304 ? 8.281 -27.359 -18.391 1 96.94 304 VAL A C 1
ATOM 2365 O O . VAL A 1 304 ? 7.547 -28.281 -18.75 1 96.94 304 VAL A O 1
ATOM 2368 N N . SER A 1 305 ? 9.484 -27.562 -17.984 1 96.94 305 SER A N 1
ATOM 2369 C CA . SER A 1 305 ? 9.922 -28.781 -17.328 1 96.94 305 SER A CA 1
ATOM 2370 C C . SER A 1 305 ? 10.375 -28.5 -15.891 1 96.94 305 SER A C 1
ATOM 2372 O O . SER A 1 305 ? 10.797 -27.391 -15.578 1 96.94 305 SER A O 1
ATOM 2374 N N . LEU A 1 306 ? 10.172 -29.469 -15.008 1 97.06 306 LEU A N 1
ATOM 2375 C CA . LEU A 1 306 ? 10.586 -29.281 -13.617 1 97.06 306 LEU A CA 1
ATOM 2376 C C . LEU A 1 306 ? 11.938 -29.953 -13.367 1 97.06 306 LEU A C 1
ATOM 2378 O O . LEU A 1 306 ? 12.18 -31.062 -13.836 1 97.06 306 LEU A O 1
ATOM 2382 N N . CYS A 1 307 ? 12.766 -29.234 -12.703 1 95.62 307 CYS A N 1
ATOM 2383 C CA . CYS A 1 307 ? 14.078 -29.734 -12.328 1 95.62 307 CYS A CA 1
ATOM 2384 C C . CYS A 1 307 ? 14.227 -29.781 -10.812 1 95.62 307 CYS A C 1
ATOM 2386 O O . CYS A 1 307 ? 14.141 -28.766 -10.141 1 95.62 307 CYS A O 1
ATOM 2388 N N . SER A 1 308 ? 14.531 -30.969 -10.242 1 92.62 308 SER A N 1
ATOM 2389 C CA . SER A 1 308 ? 14.664 -31.141 -8.797 1 92.62 308 SER A CA 1
ATOM 2390 C C . SER A 1 308 ? 16.141 -31.172 -8.391 1 92.62 308 SER A C 1
ATOM 2392 O O . SER A 1 308 ? 16.453 -31.297 -7.199 1 92.62 308 SER A O 1
ATOM 2394 N N . ASP A 1 309 ? 17 -30.984 -9.352 1 91.19 309 ASP A N 1
ATOM 2395 C CA . ASP A 1 309 ? 18.422 -30.953 -9.023 1 91.19 309 ASP A CA 1
ATOM 2396 C C . ASP A 1 309 ? 18.766 -29.781 -8.117 1 91.19 309 ASP A C 1
ATOM 2398 O O . ASP A 1 309 ? 18.109 -28.734 -8.188 1 91.19 309 ASP A O 1
ATOM 2402 N N . PRO A 1 310 ? 19.75 -30.047 -7.387 1 89.44 310 PRO A N 1
ATOM 2403 C CA . PRO A 1 310 ? 20.141 -28.953 -6.504 1 89.44 310 PRO A CA 1
ATOM 2404 C C . PRO A 1 310 ? 20.516 -27.688 -7.27 1 89.44 310 PRO A C 1
ATOM 2406 O O . PRO A 1 310 ? 21.188 -27.75 -8.297 1 89.44 310 PRO A O 1
ATOM 2409 N N . CYS A 1 311 ? 20.031 -26.609 -6.816 1 94.69 311 CYS A N 1
ATOM 2410 C CA . CYS A 1 311 ? 20.391 -25.312 -7.363 1 94.69 311 CYS A CA 1
ATOM 2411 C C . CYS A 1 311 ? 21.641 -24.75 -6.676 1 94.69 311 CYS A C 1
ATOM 2413 O O . CYS A 1 311 ? 21.844 -24.984 -5.484 1 94.69 311 CYS A O 1
ATOM 2415 N N . ALA A 1 312 ? 22.438 -23.984 -7.367 1 94.88 312 ALA A N 1
ATOM 2416 C CA . ALA A 1 312 ? 23.641 -23.391 -6.816 1 94.88 312 ALA A CA 1
ATOM 2417 C C . ALA A 1 312 ? 23.312 -22.422 -5.688 1 94.88 312 ALA A C 1
ATOM 2419 O O . ALA A 1 312 ? 24.156 -22.141 -4.836 1 94.88 312 ALA A O 1
ATOM 2420 N N . CYS A 1 313 ? 22.078 -21.969 -5.652 1 95.62 313 CYS A N 1
ATOM 2421 C CA . CYS A 1 313 ? 21.719 -20.984 -4.645 1 95.62 313 CYS A CA 1
ATOM 2422 C C . CYS A 1 313 ? 21.391 -21.656 -3.314 1 95.62 313 CYS A C 1
ATOM 2424 O O . CYS A 1 313 ? 21.25 -20.984 -2.295 1 95.62 313 CYS A O 1
ATOM 2426 N N . GLY A 1 314 ? 21.234 -22.984 -3.287 1 95.88 314 GLY A N 1
ATOM 2427 C CA . GLY A 1 314 ? 21.047 -23.719 -2.045 1 95.88 314 GLY A CA 1
ATOM 2428 C C . GLY A 1 314 ? 19.594 -24.047 -1.764 1 95.88 314 GLY A C 1
ATOM 2429 O O . GLY A 1 314 ? 19.297 -24.859 -0.894 1 95.88 314 GLY A O 1
ATOM 2430 N N . ARG A 1 315 ? 18.656 -23.453 -2.465 1 96.88 315 ARG A N 1
ATOM 2431 C CA . ARG A 1 315 ? 17.234 -23.75 -2.254 1 96.88 315 ARG A CA 1
ATOM 2432 C C . ARG A 1 315 ? 16.875 -25.141 -2.766 1 96.88 315 ARG A C 1
ATOM 2434 O O . ARG A 1 315 ? 17.422 -25.594 -3.768 1 96.88 315 ARG A O 1
ATOM 2441 N N . THR A 1 316 ? 15.891 -25.75 -2.078 1 96.75 316 THR A N 1
ATOM 2442 C CA . THR A 1 316 ? 15.523 -27.109 -2.41 1 96.75 316 THR A CA 1
ATOM 2443 C C . THR A 1 316 ? 14.242 -27.141 -3.234 1 96.75 316 THR A C 1
ATOM 2445 O O . THR A 1 316 ? 13.789 -28.219 -3.65 1 96.75 316 THR A O 1
ATOM 2448 N N . PHE A 1 317 ? 13.664 -25.984 -3.508 1 97.38 317 PHE A N 1
ATOM 2449 C CA . PHE A 1 317 ? 12.477 -25.891 -4.352 1 97.38 317 PHE A CA 1
ATOM 2450 C C . PHE A 1 317 ? 12.789 -26.344 -5.773 1 97.38 317 PHE A C 1
ATOM 2452 O O . PHE A 1 317 ? 13.867 -26.062 -6.297 1 97.38 317 PHE A O 1
ATOM 2459 N N . VAL A 1 318 ? 11.891 -27 -6.391 1 97.31 318 VAL A N 1
ATOM 2460 C CA . VAL A 1 318 ? 12.078 -27.359 -7.793 1 97.31 318 VAL A CA 1
ATOM 2461 C C . VAL A 1 318 ? 12.156 -26.094 -8.641 1 97.31 318 VAL A C 1
ATOM 2463 O O . VAL A 1 318 ? 11.703 -25.031 -8.219 1 97.31 318 VAL A O 1
ATOM 2466 N N . ARG A 1 319 ? 12.742 -26.203 -9.734 1 97.5 319 ARG A N 1
ATOM 2467 C CA . ARG A 1 319 ? 12.836 -25.094 -10.68 1 97.5 319 ARG A CA 1
ATOM 2468 C C . ARG A 1 319 ? 12.055 -25.391 -11.953 1 97.5 319 ARG A C 1
ATOM 2470 O O . ARG A 1 319 ? 12.141 -26.5 -12.492 1 97.5 319 ARG A O 1
ATOM 2477 N N . ALA A 1 320 ? 11.227 -24.484 -12.336 1 97.25 320 ALA A N 1
ATOM 2478 C CA . ALA A 1 320 ? 10.57 -24.547 -13.641 1 97.25 320 ALA A CA 1
ATOM 2479 C C . ALA A 1 320 ? 11.492 -24.016 -14.742 1 97.25 320 ALA A C 1
ATOM 2481 O O . ALA A 1 320 ? 11.93 -22.859 -14.688 1 97.25 320 ALA A O 1
ATOM 2482 N N . MET A 1 321 ? 11.75 -24.859 -15.672 1 94.38 321 MET A N 1
ATOM 2483 C CA . MET A 1 321 ? 12.602 -24.5 -16.797 1 94.38 321 MET A CA 1
ATOM 2484 C C . MET A 1 321 ? 11.766 -24.234 -18.047 1 94.38 321 MET A C 1
ATOM 2486 O O . MET A 1 321 ? 10.836 -24.969 -18.359 1 94.38 321 MET A O 1
ATOM 2490 N N . THR A 1 322 ? 12.07 -23.094 -18.672 1 90.38 322 THR A N 1
ATOM 2491 C CA . THR A 1 322 ? 11.367 -22.766 -19.922 1 90.38 322 THR A CA 1
ATOM 2492 C C . THR A 1 322 ? 12.133 -23.297 -21.125 1 90.38 322 THR A C 1
ATOM 2494 O O . THR A 1 322 ? 13.305 -23.656 -21.016 1 90.38 322 THR A O 1
ATOM 2497 N N . PRO A 1 323 ? 11.414 -23.391 -22.312 1 75.56 323 PRO A N 1
ATOM 2498 C CA . PRO A 1 323 ? 12.102 -23.859 -23.516 1 75.56 323 PRO A CA 1
ATOM 2499 C C . PRO A 1 323 ? 13.305 -23 -23.891 1 75.56 323 PRO A C 1
ATOM 2501 O O . PRO A 1 323 ? 14.258 -23.5 -24.5 1 75.56 323 PRO A O 1
ATOM 2504 N N . LEU A 1 324 ? 13.164 -21.734 -23.672 1 61.5 324 LEU A N 1
ATOM 2505 C CA . LEU A 1 324 ? 14.273 -20.859 -24.031 1 61.5 324 LEU A CA 1
ATOM 2506 C C . LEU A 1 324 ? 15.492 -21.141 -23.156 1 61.5 324 LEU A C 1
ATOM 2508 O O . LEU A 1 324 ? 16.625 -20.875 -23.578 1 61.5 324 LEU A O 1
ATOM 2512 N N . GLN A 1 325 ? 15.398 -21.547 -21.984 1 52.44 325 GLN A N 1
ATOM 2513 C CA . GLN A 1 325 ? 16.531 -21.828 -21.094 1 52.44 325 GLN A CA 1
ATOM 2514 C C . GLN A 1 325 ? 17.062 -23.234 -21.312 1 52.44 325 GLN A C 1
ATOM 2516 O O . GLN A 1 325 ? 18.156 -23.562 -20.875 1 52.44 325 GLN A O 1
ATOM 2521 N N . GLY A 1 326 ? 16.281 -24.156 -21.906 1 37.97 326 GLY A N 1
ATOM 2522 C CA . GLY A 1 326 ? 16.75 -25.484 -22.25 1 37.97 326 GLY A CA 1
ATOM 2523 C C . GLY A 1 326 ? 17.594 -25.531 -23.5 1 37.97 326 GLY A C 1
ATOM 2524 O O . GLY A 1 326 ? 18.141 -26.578 -23.844 1 37.97 326 GLY A O 1
ATOM 2525 N N . ILE A 1 327 ? 17.594 -24.562 -24.375 1 30.78 327 ILE A N 1
ATOM 2526 C CA . ILE A 1 327 ? 18.5 -24.625 -25.531 1 30.78 327 ILE A CA 1
ATOM 2527 C C . ILE A 1 327 ? 19.844 -24.031 -25.156 1 30.78 327 ILE A C 1
ATOM 2529 O O . ILE A 1 327 ? 19.906 -22.984 -24.5 1 30.78 327 ILE A O 1
ATOM 2533 N N . MET B 1 1 ? -19.547 1.751 23.859 1 35.38 1 MET B N 1
ATOM 2534 C CA . MET B 1 1 ? -18.938 3.07 23.953 1 35.38 1 MET B CA 1
ATOM 2535 C C . MET B 1 1 ? -17.516 3.047 23.406 1 35.38 1 MET B C 1
ATOM 2537 O O . MET B 1 1 ? -16.906 4.098 23.219 1 35.38 1 MET B O 1
ATOM 2541 N N . SER B 1 2 ? -16.844 1.799 23.484 1 48.53 2 SER B N 1
ATOM 2542 C CA . SER B 1 2 ? -15.477 1.331 23.281 1 48.53 2 SER B CA 1
ATOM 2543 C C . SER B 1 2 ? -15.062 1.432 21.828 1 48.53 2 SER B C 1
ATOM 2545 O O . SER B 1 2 ? -13.891 1.642 21.516 1 48.53 2 SER B O 1
ATOM 2547 N N . ASP B 1 3 ? -16.156 1.766 20.812 1 70 3 ASP B N 1
ATOM 2548 C CA . ASP B 1 3 ? -16 1.601 19.375 1 70 3 ASP B CA 1
ATOM 2549 C C . ASP B 1 3 ? -15.805 2.949 18.688 1 70 3 ASP B C 1
ATOM 2551 O O . ASP B 1 3 ? -15.672 3.014 17.453 1 70 3 ASP B O 1
ATOM 2555 N N . MET B 1 4 ? -15.562 3.986 19.625 1 87.12 4 MET B N 1
ATOM 2556 C CA . MET B 1 4 ? -15.57 5.316 19.016 1 87.12 4 MET B CA 1
ATOM 2557 C C . MET B 1 4 ? -14.148 5.871 18.906 1 87.12 4 MET B C 1
ATOM 2559 O O . MET B 1 4 ? -13.906 6.816 18.156 1 87.12 4 MET B O 1
ATOM 2563 N N . TYR B 1 5 ? -13.305 5.25 19.734 1 95.81 5 TYR B N 1
ATOM 2564 C CA . TYR B 1 5 ? -11.93 5.738 19.75 1 95.81 5 TYR B CA 1
ATOM 2565 C C . TYR B 1 5 ? -10.953 4.637 19.344 1 95.81 5 TYR B C 1
ATOM 2567 O O . TYR B 1 5 ? -11.117 3.48 19.75 1 95.81 5 TYR B O 1
ATOM 2575 N N . ALA B 1 6 ? -10.016 5.012 18.578 1 96.25 6 ALA B N 1
ATOM 2576 C CA . ALA B 1 6 ? -8.922 4.086 18.281 1 96.25 6 ALA B CA 1
ATOM 2577 C C . ALA B 1 6 ? -7.945 4 19.438 1 96.25 6 ALA B C 1
ATOM 2579 O O . ALA B 1 6 ? -7.383 2.936 19.719 1 96.25 6 ALA B O 1
ATOM 2580 N N . ASN B 1 7 ? -7.691 5.109 20.078 1 97.06 7 ASN B N 1
ATOM 2581 C CA . ASN B 1 7 ? -6.824 5.266 21.234 1 97.06 7 ASN B CA 1
ATOM 2582 C C . ASN B 1 7 ? -7.492 6.109 22.328 1 97.06 7 ASN B C 1
ATOM 2584 O O . ASN B 1 7 ? -7.164 7.285 22.484 1 97.06 7 ASN B O 1
ATOM 2588 N N . PRO B 1 8 ? -8.328 5.5 23.094 1 96.94 8 PRO B N 1
ATOM 2589 C CA . PRO B 1 8 ? -9.141 6.25 24.062 1 96.94 8 PRO B CA 1
ATOM 2590 C C . PRO B 1 8 ? -8.297 7.047 25.047 1 96.94 8 PRO B C 1
ATOM 2592 O O . PRO B 1 8 ? -8.664 8.164 25.422 1 96.94 8 PRO B O 1
ATOM 2595 N N . GLU B 1 9 ? -7.172 6.492 25.453 1 97.19 9 GLU B N 1
ATOM 2596 C CA . GLU B 1 9 ? -6.32 7.156 26.438 1 97.19 9 GLU B CA 1
ATOM 2597 C C . GLU B 1 9 ? -5.832 8.508 25.906 1 97.19 9 GLU B C 1
ATOM 2599 O O . GLU B 1 9 ? -5.879 9.508 26.625 1 97.19 9 GLU B O 1
ATOM 2604 N N . ILE B 1 10 ? -5.434 8.555 24.688 1 97.81 10 ILE B N 1
ATOM 2605 C CA . ILE B 1 10 ? -4.875 9.781 24.125 1 97.81 10 ILE B CA 1
ATOM 2606 C C . ILE B 1 10 ? -6 10.695 23.672 1 97.81 10 ILE B C 1
ATOM 2608 O O . ILE B 1 10 ? -5.961 11.906 23.906 1 97.81 10 ILE B O 1
ATOM 2612 N N . GLU B 1 11 ? -7.004 10.164 23.062 1 97.75 11 GLU B N 1
ATOM 2613 C CA . GLU B 1 11 ? -8.055 10.953 22.422 1 97.75 11 GLU B CA 1
ATOM 2614 C C . GLU B 1 11 ? -8.93 11.641 23.469 1 97.75 11 GLU B C 1
ATOM 2616 O O . GLU B 1 11 ? -9.625 12.609 23.156 1 97.75 11 GLU B O 1
ATOM 2621 N N . THR B 1 12 ? -8.852 11.148 24.719 1 97.06 12 THR B N 1
ATOM 2622 C CA . THR B 1 12 ? -9.656 11.75 25.781 1 97.06 12 THR B CA 1
ATOM 2623 C C . THR B 1 12 ? -8.766 12.234 26.922 1 97.06 12 THR B C 1
ATOM 2625 O O . THR B 1 12 ? -9.234 12.414 28.047 1 97.06 12 THR B O 1
ATOM 2628 N N . MET B 1 13 ? -7.574 12.43 26.656 1 97.12 13 MET B N 1
ATOM 2629 C CA . MET B 1 13 ? -6.605 12.875 27.656 1 97.12 13 MET B CA 1
ATOM 2630 C C . MET B 1 13 ? -6.977 14.25 28.203 1 97.12 13 MET B C 1
ATOM 2632 O O . MET B 1 13 ? -7.301 15.164 27.422 1 97.12 13 MET B O 1
ATOM 2636 N N . PRO B 1 14 ? -6.906 14.422 29.547 1 97.12 14 PRO B N 1
ATOM 2637 C CA . PRO B 1 14 ? -7.18 15.75 30.094 1 97.12 14 PRO B CA 1
ATOM 2638 C C . PRO B 1 14 ? -6.234 16.812 29.547 1 97.12 14 PRO B C 1
ATOM 2640 O O . PRO B 1 14 ? -5.059 16.547 29.312 1 97.12 14 PRO B O 1
ATOM 2643 N N . ARG B 1 15 ? -6.699 17.984 29.5 1 96.62 15 ARG B N 1
ATOM 2644 C CA . ARG B 1 15 ? -5.988 19.094 28.844 1 96.62 15 ARG B CA 1
ATOM 2645 C C . ARG B 1 15 ? -4.621 19.312 29.484 1 96.62 15 ARG B C 1
ATOM 2647 O O . ARG B 1 15 ? -3.625 19.5 28.781 1 96.62 15 ARG B O 1
ATOM 2654 N N . GLU B 1 16 ? -4.578 19.281 30.797 1 97 16 GLU B N 1
ATOM 2655 C CA . GLU B 1 16 ? -3.32 19.516 31.5 1 97 16 GLU B CA 1
ATOM 2656 C C . GLU B 1 16 ? -2.279 18.469 31.156 1 97 16 GLU B C 1
ATOM 2658 O O . GLU B 1 16 ? -1.119 18.781 30.891 1 97 16 GLU B O 1
ATOM 2663 N N . ALA B 1 17 ? -2.746 17.234 31.172 1 98.31 17 ALA B N 1
ATOM 2664 C CA . ALA B 1 17 ? -1.854 16.141 30.812 1 98.31 17 ALA B CA 1
ATOM 2665 C C . ALA B 1 17 ? -1.41 16.219 29.359 1 98.31 17 ALA B C 1
ATOM 2667 O O . ALA B 1 17 ? -0.258 15.93 29.031 1 98.31 17 ALA B O 1
ATOM 2668 N N . LEU B 1 18 ? -2.33 16.609 28.484 1 98.12 18 LEU B N 1
ATOM 2669 C CA . LEU B 1 18 ? -2.025 16.766 27.078 1 98.12 18 LEU B CA 1
ATOM 2670 C C . LEU B 1 18 ? -0.983 17.859 26.859 1 98.12 18 LEU B C 1
ATOM 2672 O O . LEU B 1 18 ? -0.053 17.703 26.078 1 98.12 18 LEU B O 1
ATOM 2676 N N . GLN B 1 19 ? -1.106 18.969 27.578 1 98 19 GLN B N 1
ATOM 2677 C CA . GLN B 1 19 ? -0.155 20.062 27.469 1 98 19 GLN B CA 1
ATOM 2678 C C . GLN B 1 19 ? 1.231 19.641 27.938 1 98 19 GLN B C 1
ATOM 2680 O O . GLN B 1 19 ? 2.242 20.047 27.375 1 98 19 GLN B O 1
ATOM 2685 N N . ALA B 1 20 ? 1.234 18.844 28.984 1 98.69 20 ALA B N 1
ATOM 2686 C CA . ALA B 1 20 ? 2.512 18.328 29.469 1 98.69 20 ALA B CA 1
ATOM 2687 C C . ALA B 1 20 ? 3.176 17.438 28.438 1 98.69 20 ALA B C 1
ATOM 2689 O O . ALA B 1 20 ? 4.387 17.516 28.203 1 98.69 20 ALA B O 1
ATOM 2690 N N . LEU B 1 21 ? 2.367 16.609 27.828 1 98.75 21 LEU B N 1
ATOM 2691 C CA . LEU B 1 21 ? 2.865 15.734 26.766 1 98.75 21 LEU B CA 1
ATOM 2692 C C . LEU B 1 21 ? 3.369 16.562 25.578 1 98.75 21 LEU B C 1
ATOM 2694 O O . LEU B 1 21 ? 4.426 16.266 25.016 1 98.75 21 LEU B O 1
ATOM 2698 N N . GLN B 1 22 ? 2.631 17.562 25.203 1 98.81 22 GLN B N 1
ATOM 2699 C CA . GLN B 1 22 ? 3.012 18.453 24.109 1 98.81 22 GLN B CA 1
ATOM 2700 C C . GLN B 1 22 ? 4.352 19.125 24.391 1 98.81 22 GLN B C 1
ATOM 2702 O O . GLN B 1 22 ? 5.203 19.203 23.5 1 98.81 22 GLN B O 1
ATOM 2707 N N . LEU B 1 23 ? 4.5 19.562 25.609 1 98.81 23 LEU B N 1
ATOM 2708 C CA . LEU B 1 23 ? 5.746 20.234 25.953 1 98.81 23 LEU B CA 1
ATOM 2709 C C . LEU B 1 23 ? 6.926 19.281 25.859 1 98.81 23 LEU B C 1
ATOM 2711 O O . LEU B 1 23 ? 7.961 19.609 25.281 1 98.81 23 LEU B O 1
ATOM 2715 N N . GLU B 1 24 ? 6.73 18.125 26.469 1 98.81 24 GLU B N 1
ATOM 2716 C CA . GLU B 1 24 ? 7.781 17.109 26.406 1 98.81 24 GLU B CA 1
ATOM 2717 C C . GLU B 1 24 ? 8.18 16.797 24.969 1 98.81 24 GLU B C 1
ATOM 2719 O O . GLU B 1 24 ? 9.367 16.766 24.641 1 98.81 24 GLU B O 1
ATOM 2724 N N . ARG B 1 25 ? 7.234 16.641 24.094 1 98.81 25 ARG B N 1
ATOM 2725 C CA . ARG B 1 25 ? 7.488 16.266 22.719 1 98.81 25 ARG B CA 1
ATOM 2726 C C . ARG B 1 25 ? 8.039 17.438 21.906 1 98.81 25 ARG B C 1
ATOM 2728 O O . ARG B 1 25 ? 8.867 17.25 21.016 1 98.81 25 ARG B O 1
ATOM 2735 N N . LEU B 1 26 ? 7.559 18.609 22.25 1 98.81 26 LEU B N 1
ATOM 2736 C CA . LEU B 1 26 ? 8.086 19.797 21.594 1 98.81 26 LEU B CA 1
ATOM 2737 C C . LEU B 1 26 ? 9.578 19.969 21.875 1 98.81 26 LEU B C 1
ATOM 2739 O O . LEU B 1 26 ? 10.367 20.234 20.969 1 98.81 26 LEU B O 1
ATOM 2743 N N . GLN B 1 27 ? 9.93 19.797 23.141 1 98.81 27 GLN B N 1
ATOM 2744 C CA . GLN B 1 27 ? 11.328 19.922 23.531 1 98.81 27 GLN B CA 1
ATOM 2745 C C . GLN B 1 27 ? 12.203 18.906 22.781 1 98.81 27 GLN B C 1
ATOM 2747 O O . GLN B 1 27 ? 13.266 19.25 22.281 1 98.81 27 GLN B O 1
ATOM 2752 N N . LYS B 1 28 ? 11.727 17.719 22.703 1 98.75 28 LYS B N 1
ATOM 2753 C CA . LYS B 1 28 ? 12.461 16.672 22.016 1 98.75 28 LYS B CA 1
ATOM 2754 C C . LYS B 1 28 ? 12.555 16.969 20.516 1 98.75 28 LYS B C 1
ATOM 2756 O O . LYS B 1 28 ? 13.609 16.781 19.906 1 98.75 28 LYS B O 1
ATOM 2761 N N . ALA B 1 29 ? 11.461 17.438 19.938 1 98.75 29 ALA B N 1
ATOM 2762 C CA . ALA B 1 29 ? 11.422 17.734 18.5 1 98.75 29 ALA B CA 1
ATOM 2763 C C . ALA B 1 29 ? 12.383 18.859 18.141 1 98.75 29 ALA B C 1
ATOM 2765 O O . ALA B 1 29 ? 13.109 18.781 17.141 1 98.75 29 ALA B O 1
ATOM 2766 N N . VAL B 1 30 ? 12.352 19.922 18.922 1 98.75 30 VAL B N 1
ATOM 2767 C CA . VAL B 1 30 ? 13.203 21.078 18.656 1 98.75 30 VAL B CA 1
ATOM 2768 C C . VAL B 1 30 ? 14.672 20.672 18.812 1 98.75 30 VAL B C 1
ATOM 2770 O O . VAL B 1 30 ? 15.508 21.047 17.984 1 98.75 30 VAL B O 1
ATOM 2773 N N . LYS B 1 31 ? 14.961 19.906 19.875 1 98.75 31 LYS B N 1
ATOM 2774 C CA . LYS B 1 31 ? 16.328 19.422 20.078 1 98.75 31 LYS B CA 1
ATOM 2775 C C . LYS B 1 31 ? 16.781 18.562 18.906 1 98.75 31 LYS B C 1
ATOM 2777 O O . LYS B 1 31 ? 17.875 18.734 18.375 1 98.75 31 LYS B O 1
ATOM 2782 N N . TRP B 1 32 ? 15.922 17.703 18.516 1 98.62 32 TRP B N 1
ATOM 2783 C CA . TRP B 1 32 ? 16.203 16.781 17.406 1 98.62 32 TRP B CA 1
ATOM 2784 C C . TRP B 1 32 ? 16.469 17.547 16.125 1 98.62 32 TRP B C 1
ATOM 2786 O O . TRP B 1 32 ? 17.5 17.344 15.477 1 98.62 32 TRP B O 1
ATOM 2796 N N . ALA B 1 33 ? 15.594 18.422 15.758 1 98.56 33 ALA B N 1
ATOM 2797 C CA . ALA B 1 33 ? 15.727 19.219 14.531 1 98.56 33 ALA B CA 1
ATOM 2798 C C . ALA B 1 33 ? 16.984 20.062 14.562 1 98.56 33 ALA B C 1
ATOM 2800 O O . ALA B 1 33 ? 17.734 20.125 13.578 1 98.56 33 ALA B O 1
ATOM 2801 N N . GLY B 1 34 ? 17.25 20.688 15.672 1 98.19 34 GLY B N 1
ATOM 2802 C CA . GLY B 1 34 ? 18.391 21.562 15.812 1 98.19 34 GLY B CA 1
ATOM 2803 C C . GLY B 1 34 ? 19.719 20.828 15.758 1 98.19 34 GLY B C 1
ATOM 2804 O O . GLY B 1 34 ? 20.734 21.391 15.359 1 98.19 34 GLY B O 1
ATOM 2805 N N . GLU B 1 35 ? 19.734 19.578 16.125 1 98.12 35 GLU B N 1
ATOM 2806 C CA . GLU B 1 35 ? 20.953 18.797 16.172 1 98.12 35 GLU B CA 1
ATOM 2807 C C . GLU B 1 35 ? 21.188 18.078 14.844 1 98.12 35 GLU B C 1
ATOM 2809 O O . GLU B 1 35 ? 22.328 17.828 14.453 1 98.12 35 GLU B O 1
ATOM 2814 N N . LYS B 1 36 ? 20.125 17.781 14.148 1 98.38 36 LYS B N 1
ATOM 2815 C CA . LYS B 1 36 ? 20.297 16.781 13.102 1 98.38 36 LYS B CA 1
ATOM 2816 C C . LYS B 1 36 ? 20.016 17.375 11.727 1 98.38 36 LYS B C 1
ATOM 2818 O O . LYS B 1 36 ? 20.375 16.781 10.703 1 98.38 36 LYS B O 1
ATOM 2823 N N . SER B 1 37 ? 19.344 18.484 11.641 1 98.06 37 SER B N 1
ATOM 2824 C CA . SER B 1 37 ? 18.984 19.109 10.367 1 98.06 37 SER B CA 1
ATOM 2825 C C . SER B 1 37 ? 19.766 20.391 10.125 1 98.06 37 SER B C 1
ATOM 2827 O O . SER B 1 37 ? 19.734 21.312 10.938 1 98.06 37 SER B O 1
ATOM 2829 N N . SER B 1 38 ? 20.469 20.438 8.969 1 97.94 38 SER B N 1
ATOM 2830 C CA . SER B 1 38 ? 21.219 21.641 8.648 1 97.94 38 SER B CA 1
ATOM 2831 C C . SER B 1 38 ? 20.297 22.844 8.445 1 97.94 38 SER B C 1
ATOM 2833 O O . SER B 1 38 ? 20.656 23.969 8.805 1 97.94 38 SER B O 1
ATOM 2835 N N . PHE B 1 39 ? 19.156 22.578 7.926 1 98.06 39 PHE B N 1
ATOM 2836 C CA . PHE B 1 39 ? 18.156 23.625 7.746 1 98.06 39 PHE B CA 1
ATOM 2837 C C . PHE B 1 39 ? 17.797 24.266 9.078 1 98.06 39 PHE B C 1
ATOM 2839 O O . PHE B 1 39 ? 17.812 25.5 9.203 1 98.06 39 PHE B O 1
ATOM 2846 N N . TYR B 1 40 ? 17.531 23.516 10.078 1 98.31 40 TYR B N 1
ATOM 2847 C CA . TYR B 1 40 ? 17.109 24.031 11.367 1 98.31 40 TYR B CA 1
ATOM 2848 C C . TYR B 1 40 ? 18.281 24.562 12.172 1 98.31 40 TYR B C 1
ATOM 2850 O O . TYR B 1 40 ? 18.156 25.5 12.945 1 98.31 40 TYR B O 1
ATOM 2858 N N . GLN B 1 41 ? 19.438 23.969 11.969 1 98.06 41 GLN B N 1
ATOM 2859 C CA . GLN B 1 41 ? 20.641 24.531 12.578 1 98.06 41 GLN B CA 1
ATOM 2860 C C . GLN B 1 41 ? 20.828 26 12.172 1 98.06 41 GLN B C 1
ATOM 2862 O O . GLN B 1 41 ? 21 26.859 13.016 1 98.06 41 GLN B O 1
ATOM 2867 N N . ASP B 1 42 ? 20.75 26.188 10.859 1 97.69 42 ASP 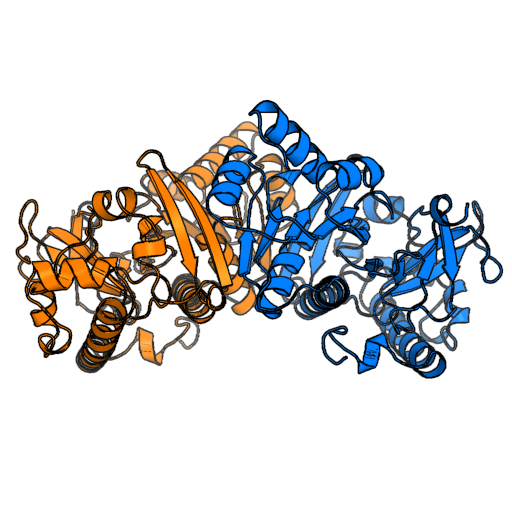B N 1
ATOM 2868 C CA . ASP B 1 42 ? 20.906 27.531 10.32 1 97.69 42 ASP B CA 1
ATOM 2869 C C . ASP B 1 42 ? 19.781 28.453 10.805 1 97.69 42 ASP B C 1
ATOM 2871 O O . ASP B 1 42 ? 20.047 29.578 11.227 1 97.69 42 ASP B O 1
ATOM 2875 N N . ALA B 1 43 ? 18.578 28 10.766 1 97.62 43 ALA B N 1
ATOM 2876 C CA . ALA B 1 43 ? 17.422 28.797 11.148 1 97.62 43 ALA B CA 1
ATOM 2877 C C . ALA B 1 43 ? 17.484 29.203 12.617 1 97.62 43 ALA B C 1
ATOM 2879 O O . ALA B 1 43 ? 17.203 30.344 12.969 1 97.62 43 ALA B O 1
ATOM 2880 N N . PHE B 1 44 ? 17.828 28.25 13.484 1 98.31 44 PHE B N 1
ATOM 2881 C CA . PHE B 1 44 ? 17.891 28.5 14.914 1 98.31 44 PHE B CA 1
ATOM 2882 C C . PHE B 1 44 ? 19.031 29.453 15.25 1 98.31 44 PHE B C 1
ATOM 2884 O O . PHE B 1 44 ? 18.906 30.328 16.094 1 98.31 44 PHE B O 1
ATOM 2891 N N . ALA B 1 45 ? 20.156 29.25 14.594 1 98.06 45 ALA B N 1
ATOM 2892 C CA . ALA B 1 45 ? 21.297 30.141 14.797 1 98.06 45 ALA B CA 1
ATOM 2893 C C . ALA B 1 45 ? 20.938 31.578 14.422 1 98.06 45 ALA B C 1
ATOM 2895 O O . ALA B 1 45 ? 21.25 32.531 15.164 1 98.06 45 ALA B O 1
ATOM 2896 N N . LYS B 1 46 ? 20.328 31.719 13.266 1 97.69 46 LYS B N 1
ATOM 2897 C CA . LYS B 1 46 ? 19.938 33.031 12.797 1 97.69 46 LYS B CA 1
ATOM 2898 C C . LYS B 1 46 ? 18.969 33.688 13.773 1 97.69 46 LYS B C 1
ATOM 2900 O O . LYS B 1 46 ? 19.016 34.906 13.977 1 97.69 46 LYS B O 1
ATOM 2905 N N . ALA B 1 47 ? 18.078 32.906 14.391 1 97.25 47 ALA B N 1
ATOM 2906 C CA . ALA B 1 47 ? 17.062 33.406 15.312 1 97.25 47 ALA B CA 1
ATOM 2907 C C . ALA B 1 47 ? 17.625 33.562 16.719 1 97.25 47 ALA B C 1
ATOM 2909 O O . ALA B 1 47 ? 17 34.188 17.578 1 97.25 47 ALA B O 1
ATOM 2910 N N . GLY B 1 48 ? 18.75 33 16.953 1 97.81 48 GLY B N 1
ATOM 2911 C CA . GLY B 1 48 ? 19.359 33.031 18.281 1 97.81 48 GLY B CA 1
ATOM 2912 C C . GLY B 1 48 ? 18.609 32.219 19.297 1 97.81 48 GLY B C 1
ATOM 2913 O O . GLY B 1 48 ? 18.453 32.625 20.453 1 97.81 48 GLY B O 1
ATOM 2914 N N . VAL B 1 49 ? 18.109 31.047 18.875 1 97.81 49 VAL B N 1
ATOM 2915 C CA . VAL B 1 49 ? 17.312 30.219 19.766 1 97.81 49 VAL B CA 1
ATOM 2916 C C . VAL B 1 49 ? 17.875 28.797 19.797 1 97.81 49 VAL B C 1
ATOM 2918 O O . VAL B 1 49 ? 18.531 28.359 18.844 1 97.81 49 VAL B O 1
ATOM 2921 N N . SER B 1 50 ? 17.719 28.109 20.922 1 96.25 50 SER B N 1
ATOM 2922 C CA . SER B 1 50 ? 18.109 26.703 21.078 1 96.25 50 SER B CA 1
ATOM 2923 C C . SER B 1 50 ? 17.031 25.906 21.797 1 96.25 50 SER B C 1
ATOM 2925 O O . SER B 1 50 ? 16.047 26.469 22.281 1 96.25 50 SER B O 1
ATOM 2927 N N . ALA B 1 51 ? 17.266 24.609 21.844 1 96.44 51 ALA B N 1
ATOM 2928 C CA . ALA B 1 51 ? 16.312 23.734 22.531 1 96.44 51 ALA B CA 1
ATOM 2929 C C . ALA B 1 51 ? 16.188 24.109 24 1 96.44 51 ALA B C 1
ATOM 2931 O O . ALA B 1 51 ? 15.117 23.953 24.594 1 96.44 51 ALA B O 1
ATOM 2932 N N . ALA B 1 52 ? 17.219 24.609 24.531 1 97 52 ALA B N 1
ATOM 2933 C CA . ALA B 1 52 ? 17.25 24.969 25.938 1 97 52 ALA B CA 1
ATOM 2934 C C . ALA B 1 52 ? 16.312 26.141 26.219 1 97 52 ALA B C 1
ATOM 2936 O O . ALA B 1 52 ? 15.922 26.375 27.375 1 97 52 ALA B O 1
ATOM 2937 N N . ASP B 1 53 ? 15.992 26.859 25.219 1 98.06 53 ASP B N 1
ATOM 2938 C CA . ASP B 1 53 ? 15.133 28.031 25.375 1 98.06 53 ASP B CA 1
ATOM 2939 C C . ASP B 1 53 ? 13.664 27.625 25.5 1 98.06 53 ASP B C 1
ATOM 2941 O O . ASP B 1 53 ? 12.82 28.453 25.859 1 98.06 53 ASP B O 1
ATOM 2945 N N . ILE B 1 54 ? 13.344 26.375 25.234 1 98.5 54 ILE B N 1
ATOM 2946 C CA . ILE B 1 54 ? 11.969 25.891 25.312 1 98.5 54 ILE B CA 1
ATOM 2947 C C . ILE B 1 54 ? 11.703 25.297 26.688 1 98.5 54 ILE B C 1
ATOM 2949 O O . ILE B 1 54 ? 12.023 24.125 26.938 1 98.5 54 ILE B O 1
ATOM 2953 N N . GLN B 1 55 ? 11.055 26.062 27.531 1 98.12 55 GLN B N 1
ATOM 2954 C CA . GLN B 1 55 ? 10.773 25.641 28.906 1 98.12 55 GLN B CA 1
ATOM 2955 C C . GLN B 1 55 ? 9.266 25.5 29.125 1 98.12 55 GLN B C 1
ATOM 2957 O O . GLN B 1 55 ? 8.836 24.781 30.047 1 98.12 55 GLN B O 1
ATOM 2962 N N . ALA B 1 56 ? 8.531 26.203 28.344 1 98.06 56 ALA B N 1
ATOM 2963 C CA . ALA B 1 56 ? 7.074 26.141 28.328 1 98.06 56 ALA B CA 1
ATOM 2964 C C . ALA B 1 56 ? 6.543 26.156 26.906 1 98.06 56 ALA B C 1
ATOM 2966 O O . ALA B 1 56 ? 7.281 26.438 25.953 1 98.06 56 ALA B O 1
ATOM 2967 N N . LEU B 1 57 ? 5.344 25.781 26.734 1 98 57 LEU B N 1
ATOM 2968 C CA . LEU B 1 57 ? 4.742 25.734 25.406 1 98 57 LEU B CA 1
ATOM 2969 C C . LEU B 1 57 ? 4.762 27.125 24.75 1 98 57 LEU B C 1
ATOM 2971 O O . LEU B 1 57 ? 4.949 27.234 23.547 1 98 57 LEU B O 1
ATOM 2975 N N . SER B 1 58 ? 4.617 28.172 25.562 1 96.38 58 SER B N 1
ATOM 2976 C CA . SER B 1 58 ? 4.578 29.531 25.062 1 96.38 58 SER B CA 1
ATOM 2977 C C . SER B 1 58 ? 5.91 29.938 24.438 1 96.38 58 SER B C 1
ATOM 2979 O O . SER B 1 58 ? 5.977 30.875 23.641 1 96.38 58 SER B O 1
ATOM 2981 N N . ASP B 1 59 ? 6.996 29.234 24.781 1 98.06 59 ASP B N 1
ATOM 2982 C CA . ASP B 1 59 ? 8.328 29.547 24.266 1 98.06 59 ASP B CA 1
ATOM 2983 C C . ASP B 1 59 ? 8.453 29.172 22.797 1 98.06 59 ASP B C 1
ATOM 2985 O O . ASP B 1 59 ? 9.43 29.531 22.141 1 98.06 59 ASP B O 1
ATOM 2989 N N . ILE B 1 60 ? 7.406 28.5 22.25 1 98.12 60 ILE B N 1
ATOM 2990 C CA . ILE B 1 60 ? 7.426 28.125 20.844 1 98.12 60 ILE B CA 1
ATOM 2991 C C . ILE B 1 60 ? 7.527 29.375 19.969 1 98.12 60 ILE B C 1
ATOM 2993 O O . ILE B 1 60 ? 8.055 29.328 18.859 1 98.12 60 ILE B O 1
ATOM 2997 N N . ARG B 1 61 ? 7.094 30.516 20.5 1 96.75 61 ARG B N 1
ATOM 2998 C CA . ARG B 1 61 ? 7.07 31.766 19.766 1 96.75 61 ARG B CA 1
ATOM 2999 C C . ARG B 1 61 ? 8.484 32.25 19.453 1 96.75 61 ARG B C 1
ATOM 3001 O O . ARG B 1 61 ? 8.688 33.094 18.594 1 96.75 61 ARG B O 1
ATOM 3008 N N . LYS B 1 62 ? 9.461 31.703 20.172 1 97.38 62 LYS B N 1
ATOM 3009 C CA . LYS B 1 62 ? 10.859 32.062 19.969 1 97.38 62 LYS B CA 1
ATOM 3010 C C . LYS B 1 62 ? 11.422 31.438 18.703 1 97.38 62 LYS B C 1
ATOM 3012 O O . LYS B 1 62 ? 12.453 31.859 18.188 1 97.38 62 LYS B O 1
ATOM 3017 N N . LEU B 1 63 ? 10.797 30.391 18.281 1 98.38 63 LEU B N 1
ATOM 3018 C CA . LEU B 1 63 ? 11.273 29.625 17.125 1 98.38 63 LEU B CA 1
ATOM 3019 C C . LEU B 1 63 ? 10.836 30.297 15.828 1 98.38 63 LEU B C 1
ATOM 3021 O O . LEU B 1 63 ? 9.766 30.891 15.766 1 98.38 63 LEU B O 1
ATOM 3025 N N . PRO B 1 64 ? 11.625 30.234 14.836 1 97.75 64 PRO B N 1
ATOM 3026 C CA . PRO B 1 64 ? 11.258 30.812 13.547 1 97.75 64 PRO B CA 1
ATOM 3027 C C . PRO B 1 64 ? 10.141 30.047 12.844 1 97.75 64 PRO B C 1
ATOM 3029 O O . PRO B 1 64 ? 9.961 28.844 13.102 1 97.75 64 PRO B O 1
ATOM 3032 N N . PHE B 1 65 ? 9.445 30.734 11.938 1 98.06 65 PHE B N 1
ATOM 3033 C CA . PHE B 1 65 ? 8.414 30.109 11.109 1 98.06 65 PHE B CA 1
ATOM 3034 C C . PHE B 1 65 ? 9.039 29.391 9.922 1 98.06 65 PHE B C 1
ATOM 3036 O O . PHE B 1 65 ? 10.156 29.719 9.508 1 98.06 65 PHE B O 1
ATOM 3043 N N . VAL B 1 66 ? 8.367 28.391 9.477 1 97.5 66 VAL B N 1
ATOM 3044 C CA . VAL B 1 66 ? 8.633 27.766 8.188 1 97.5 66 VAL B CA 1
ATOM 3045 C C . VAL B 1 66 ? 7.473 28.031 7.234 1 97.5 66 VAL B C 1
ATOM 3047 O O . VAL B 1 66 ? 6.309 27.844 7.598 1 97.5 66 VAL B O 1
ATOM 3050 N N . THR B 1 67 ? 7.75 28.484 6.023 1 94.5 67 THR B N 1
ATOM 3051 C CA . THR B 1 67 ? 6.73 28.781 5.031 1 94.5 67 THR B CA 1
ATOM 3052 C C . THR B 1 67 ? 6.805 27.812 3.857 1 94.5 67 THR B C 1
ATOM 3054 O O . THR B 1 67 ? 7.801 27.109 3.697 1 94.5 67 THR B O 1
ATOM 3057 N N . PRO B 1 68 ? 5.734 27.766 3.084 1 91 68 PRO B N 1
ATOM 3058 C CA . PRO B 1 68 ? 5.805 26.938 1.877 1 91 68 PRO B CA 1
ATOM 3059 C C . PRO B 1 68 ? 6.969 27.328 0.967 1 91 68 PRO B C 1
ATOM 3061 O O . PRO B 1 68 ? 7.559 26.453 0.316 1 91 68 PRO B O 1
ATOM 3064 N N . LEU B 1 69 ? 7.293 28.547 0.929 1 90.62 69 LEU B N 1
ATOM 3065 C CA . LEU B 1 69 ? 8.422 29.016 0.127 1 90.62 69 LEU B CA 1
ATOM 3066 C C . LEU B 1 69 ? 9.727 28.422 0.635 1 90.62 69 LEU B C 1
ATOM 3068 O O . LEU B 1 69 ? 10.602 28.062 -0.158 1 90.62 69 LEU B O 1
ATOM 3072 N N . ASP B 1 70 ? 9.883 28.328 1.969 1 93.06 70 ASP B N 1
ATOM 3073 C CA . ASP B 1 70 ? 11.07 27.703 2.551 1 93.06 70 ASP B CA 1
ATOM 3074 C C . ASP B 1 70 ? 11.203 26.25 2.096 1 93.06 70 ASP B C 1
ATOM 3076 O O . ASP B 1 70 ? 12.312 25.781 1.796 1 93.06 70 ASP B O 1
ATOM 3080 N N . LEU B 1 71 ? 10.086 25.562 2.049 1 91.5 71 LEU B N 1
ATOM 3081 C CA . LEU B 1 71 ? 10.094 24.156 1.688 1 91.5 71 LEU B CA 1
ATOM 3082 C C . LEU B 1 71 ? 10.461 23.969 0.22 1 91.5 71 LEU B C 1
ATOM 3084 O O . LEU B 1 71 ? 11.078 22.969 -0.147 1 91.5 71 LEU B O 1
ATOM 3088 N N . ARG B 1 72 ? 10.141 24.875 -0.571 1 86.31 72 ARG B N 1
ATOM 3089 C CA . ARG B 1 72 ? 10.375 24.766 -2.006 1 86.31 72 ARG B CA 1
ATOM 3090 C C . ARG B 1 72 ? 11.781 25.234 -2.367 1 86.31 72 ARG B C 1
ATOM 3092 O O . ARG B 1 72 ? 12.352 24.797 -3.369 1 86.31 72 ARG B O 1
ATOM 3099 N N . SER B 1 73 ? 12.328 26.109 -1.598 1 87.75 73 SER B N 1
ATOM 3100 C CA . SER B 1 73 ? 13.594 26.75 -1.934 1 87.75 73 SER B CA 1
ATOM 3101 C C . SER B 1 73 ? 14.773 25.969 -1.376 1 87.75 73 SER B C 1
ATOM 3103 O O . SER B 1 73 ? 15.922 26.219 -1.765 1 87.75 73 SER B O 1
ATOM 3105 N N . HIS B 1 74 ? 14.523 25.078 -0.51 1 89.25 74 HIS B N 1
ATOM 3106 C CA . HIS B 1 74 ? 15.602 24.297 0.093 1 89.25 74 HIS B CA 1
ATOM 3107 C C . HIS B 1 74 ? 15.539 22.844 -0.348 1 89.25 74 HIS B C 1
ATOM 3109 O O . HIS B 1 74 ? 14.461 22.328 -0.653 1 89.25 74 HIS B O 1
ATOM 3115 N N . ASP B 1 75 ? 16.688 22.328 -0.392 1 91.81 75 ASP B N 1
ATOM 3116 C CA . ASP B 1 75 ? 16.766 20.891 -0.65 1 91.81 75 ASP B CA 1
ATOM 3117 C C . ASP B 1 75 ? 16.156 20.094 0.506 1 91.81 75 ASP B C 1
ATOM 3119 O O . ASP B 1 75 ? 16.406 20.406 1.674 1 91.81 75 ASP B O 1
ATOM 3123 N N . VAL B 1 76 ? 15.367 19.141 0.203 1 94.12 76 VAL B N 1
ATOM 3124 C CA . VAL B 1 76 ? 14.711 18.344 1.229 1 94.12 76 VAL B CA 1
ATOM 3125 C C . VAL B 1 76 ? 15.758 17.672 2.117 1 94.12 76 VAL B C 1
ATOM 3127 O O . VAL B 1 76 ? 15.531 17.484 3.314 1 94.12 76 VAL B O 1
ATOM 3130 N N . TYR B 1 77 ? 16.875 17.391 1.606 1 95.25 77 TYR B N 1
ATOM 3131 C CA . TYR B 1 77 ? 17.922 16.688 2.336 1 95.25 77 TYR B CA 1
ATOM 3132 C C . TYR B 1 77 ? 18.562 17.594 3.377 1 95.25 77 TYR B C 1
ATOM 3134 O O . TYR B 1 77 ? 19.203 17.125 4.316 1 95.25 77 TYR B O 1
ATOM 3142 N N . ASP B 1 78 ? 18.344 18.906 3.234 1 96.75 78 ASP B N 1
ATOM 3143 C CA . ASP B 1 78 ? 18.797 19.844 4.273 1 96.75 78 ASP B CA 1
ATOM 3144 C C . ASP B 1 78 ? 17.922 19.719 5.52 1 96.75 78 ASP B C 1
ATOM 3146 O O . ASP B 1 78 ? 18.375 20 6.633 1 96.75 78 ASP B O 1
ATOM 3150 N N . ARG B 1 79 ? 16.719 19.281 5.297 1 97.31 79 ARG B N 1
ATOM 3151 C CA . ARG B 1 79 ? 15.773 19.156 6.398 1 97.31 79 ARG B CA 1
ATOM 3152 C C . ARG B 1 79 ? 15.82 17.766 7.008 1 97.31 79 ARG B C 1
ATOM 3154 O O . ARG B 1 79 ? 15.336 17.547 8.125 1 97.31 79 ARG B O 1
ATOM 3161 N N . LEU B 1 80 ? 16.312 16.828 6.27 1 97.94 80 LEU B N 1
ATOM 3162 C CA . LEU B 1 80 ? 16.375 15.438 6.715 1 97.94 80 LEU B CA 1
ATOM 3163 C C . LEU B 1 80 ? 17.234 15.312 7.973 1 97.94 80 LEU B C 1
ATOM 3165 O O . LEU B 1 80 ? 18.297 15.922 8.07 1 97.94 80 LEU B O 1
ATOM 3169 N N . THR B 1 81 ? 16.812 14.523 8.938 1 98.44 81 THR B N 1
ATOM 3170 C CA . THR B 1 81 ? 17.469 14.469 10.242 1 98.44 81 THR B CA 1
ATOM 3171 C C . THR B 1 81 ? 18.234 13.164 10.406 1 98.44 81 THR B C 1
ATOM 3173 O O . THR B 1 81 ? 18.859 12.938 11.445 1 98.44 81 THR B O 1
ATOM 3176 N N . LEU B 1 82 ? 18.234 12.242 9.492 1 97.12 82 LEU B N 1
ATOM 3177 C CA . LEU B 1 82 ? 18.891 10.945 9.602 1 97.12 82 LEU B CA 1
ATOM 3178 C C . LEU B 1 82 ? 19.453 10.516 8.25 1 97.12 82 LEU B C 1
ATOM 3180 O O . LEU B 1 82 ? 19.094 11.07 7.215 1 97.12 82 LEU B O 1
ATOM 3184 N N . PRO B 1 83 ? 20.375 9.562 8.312 1 94.38 83 PRO B N 1
ATOM 3185 C CA . PRO B 1 83 ? 20.891 9.039 7.047 1 94.38 83 PRO B CA 1
ATOM 3186 C C . PRO B 1 83 ? 19.812 8.32 6.227 1 94.38 83 PRO B C 1
ATOM 3188 O O . PRO B 1 83 ? 18.781 7.922 6.77 1 94.38 83 PRO B O 1
ATOM 3191 N N . LEU B 1 84 ? 20.062 8.188 4.984 1 91.62 84 LEU B N 1
ATOM 3192 C CA . LEU B 1 84 ? 19.094 7.574 4.078 1 91.62 84 LEU B CA 1
ATOM 3193 C C . LEU B 1 84 ? 18.797 6.137 4.492 1 91.62 84 LEU B C 1
ATOM 3195 O O . LEU B 1 84 ? 17.719 5.621 4.23 1 91.62 84 LEU B O 1
ATOM 3199 N N . SER B 1 85 ? 19.734 5.488 5.172 1 92.38 85 SER B N 1
ATOM 3200 C CA . SER B 1 85 ? 19.562 4.117 5.641 1 92.38 85 SER B CA 1
ATOM 3201 C C . SER B 1 85 ? 18.438 4.031 6.672 1 92.38 85 SER B C 1
ATOM 3203 O O . SER B 1 85 ? 17.938 2.943 6.957 1 92.38 85 SER B O 1
ATOM 3205 N N . GLY B 1 86 ? 18.078 5.203 7.219 1 96.12 86 GLY B N 1
ATOM 3206 C CA . GLY B 1 86 ? 16.984 5.238 8.188 1 96.12 86 GLY B CA 1
ATOM 3207 C C . GLY B 1 86 ? 15.641 5.562 7.566 1 96.12 86 GLY B C 1
ATOM 3208 O O . GLY B 1 86 ? 14.625 5.59 8.258 1 96.12 86 GLY B O 1
ATOM 3209 N N . VAL B 1 87 ? 15.625 5.734 6.207 1 97.81 87 VAL B N 1
ATOM 3210 C CA . VAL B 1 87 ? 14.398 6.086 5.492 1 97.81 87 VAL B CA 1
ATOM 3211 C C . VAL B 1 87 ? 13.68 4.816 5.039 1 97.81 87 VAL B C 1
ATOM 3213 O O . VAL B 1 87 ? 14.305 3.916 4.469 1 97.81 87 VAL B O 1
ATOM 3216 N N . LEU B 1 88 ? 12.398 4.77 5.285 1 98.31 88 LEU B N 1
ATOM 3217 C CA . LEU B 1 88 ? 11.586 3.631 4.875 1 98.31 88 LEU B CA 1
ATOM 3218 C C . LEU B 1 88 ? 10.898 3.908 3.537 1 98.31 88 LEU B C 1
ATOM 3220 O O . LEU B 1 88 ? 10.688 2.99 2.742 1 98.31 88 LEU B O 1
ATOM 3224 N N . ARG B 1 89 ? 10.516 5.141 3.342 1 98.44 89 ARG B N 1
ATOM 3225 C CA . ARG B 1 89 ? 9.68 5.418 2.18 1 98.44 89 ARG B CA 1
ATOM 3226 C C . ARG B 1 89 ? 9.883 6.848 1.685 1 98.44 89 ARG B C 1
ATOM 3228 O O . ARG B 1 89 ? 10.039 7.77 2.484 1 98.44 89 ARG B O 1
ATOM 3235 N N . PHE B 1 90 ? 9.867 7.016 0.411 1 97.5 90 PHE B N 1
ATOM 3236 C CA . PHE B 1 90 ? 9.805 8.305 -0.267 1 97.5 90 PHE B CA 1
ATOM 3237 C C . PHE B 1 90 ? 8.406 8.555 -0.824 1 97.5 90 PHE B C 1
ATOM 3239 O O . PHE B 1 90 ? 7.695 7.609 -1.181 1 97.5 90 PHE B O 1
ATOM 3246 N N . SER B 1 91 ? 8.047 9.75 -0.879 1 96.38 91 SER B N 1
ATOM 3247 C CA . SER B 1 91 ? 6.797 10.125 -1.532 1 96.38 91 SER B CA 1
ATOM 3248 C C . SER B 1 91 ? 6.93 11.469 -2.24 1 96.38 91 SER B C 1
ATOM 3250 O O . SER B 1 91 ? 7.379 12.453 -1.644 1 96.38 91 SER B O 1
ATOM 3252 N N . TYR B 1 92 ? 6.512 11.414 -3.461 1 93.75 92 TYR B N 1
ATOM 3253 C CA . TYR B 1 92 ? 6.613 12.609 -4.293 1 93.75 92 TYR B CA 1
ATOM 3254 C C . TYR B 1 92 ? 5.234 13.102 -4.707 1 93.75 92 TYR B C 1
ATOM 3256 O O . TYR B 1 92 ? 4.402 12.32 -5.176 1 93.75 92 TYR B O 1
ATOM 3264 N N . GLN B 1 93 ? 4.992 14.367 -4.449 1 88.88 93 GLN B N 1
ATOM 3265 C CA . GLN B 1 93 ? 3.748 14.992 -4.887 1 88.88 93 GLN B CA 1
ATOM 3266 C C . GLN B 1 93 ? 4.023 16.266 -5.688 1 88.88 93 GLN B C 1
ATOM 3268 O O . GLN B 1 93 ? 4.863 17.078 -5.301 1 88.88 93 GLN B O 1
ATOM 3273 N N . GLU B 1 94 ? 3.344 16.297 -6.801 1 84.5 94 GLU B N 1
ATOM 3274 C CA . GLU B 1 94 ? 3.42 17.516 -7.613 1 84.5 94 GLU B CA 1
ATOM 3275 C C . GLU B 1 94 ? 2.131 18.328 -7.52 1 84.5 94 GLU B C 1
ATOM 3277 O O . GLU B 1 94 ? 1.037 17.781 -7.695 1 84.5 94 GLU B O 1
ATOM 3282 N N . GLN B 1 95 ? 2.23 19.562 -7.113 1 79.31 95 GLN B N 1
ATOM 3283 C CA . GLN B 1 95 ? 1.126 20.516 -7.074 1 79.31 95 GLN B CA 1
ATOM 3284 C C . GLN B 1 95 ? 1.445 21.766 -7.898 1 79.31 95 GLN B C 1
ATOM 3286 O O . GLN B 1 95 ? 2.605 22 -8.234 1 79.31 95 GLN B O 1
ATOM 3291 N N . PRO B 1 96 ? 0.395 22.469 -8.266 1 71.12 96 PRO B N 1
ATOM 3292 C CA . PRO B 1 96 ? 0.644 23.703 -9.008 1 71.12 96 PRO B CA 1
ATOM 3293 C C . PRO B 1 96 ? 1.599 24.641 -8.281 1 71.12 96 PRO B C 1
ATOM 3295 O O . PRO B 1 96 ? 2.426 25.297 -8.914 1 71.12 96 PRO B O 1
ATOM 3298 N N . ALA B 1 97 ? 1.518 24.625 -7.027 1 70.06 97 ALA B N 1
ATOM 3299 C CA . ALA B 1 97 ? 2.322 25.547 -6.23 1 70.06 97 ALA B CA 1
ATOM 3300 C C . ALA B 1 97 ? 3.752 25.047 -6.078 1 70.06 97 ALA B C 1
ATOM 3302 O O . ALA B 1 97 ? 4.633 25.781 -5.613 1 70.06 97 ALA B O 1
ATOM 3303 N N . GLY B 1 98 ? 3.957 23.812 -6.531 1 81.12 98 GLY B N 1
ATOM 3304 C CA . GLY B 1 98 ? 5.293 23.25 -6.426 1 81.12 98 GLY B CA 1
ATOM 3305 C C . GLY B 1 98 ? 5.289 21.766 -6.137 1 81.12 98 GLY B C 1
ATOM 3306 O O . GLY B 1 98 ? 4.246 21.109 -6.211 1 81.12 98 GLY B O 1
ATOM 3307 N N . GLU B 1 99 ? 6.516 21.281 -6.016 1 86.88 99 GLU B N 1
ATOM 3308 C CA . GLU B 1 99 ? 6.676 19.844 -5.766 1 86.88 99 GLU B CA 1
ATOM 3309 C C . GLU B 1 99 ? 7.145 19.594 -4.336 1 86.88 99 GLU B C 1
ATOM 3311 O O . GLU B 1 99 ? 7.832 20.422 -3.744 1 86.88 99 GLU B O 1
ATOM 3316 N N . PHE B 1 100 ? 6.676 18.5 -3.766 1 89.38 100 PHE B N 1
ATOM 3317 C CA . PHE B 1 100 ? 7.074 18.078 -2.43 1 89.38 100 PHE B CA 1
ATOM 3318 C C . PHE B 1 100 ? 7.645 16.672 -2.453 1 89.38 100 PHE B C 1
ATOM 3320 O O . PHE B 1 100 ? 7.039 15.758 -3.023 1 89.38 100 PHE B O 1
ATOM 3327 N N . LEU B 1 101 ? 8.797 16.547 -1.986 1 93.38 101 LEU B N 1
ATOM 3328 C CA . LEU B 1 101 ? 9.383 15.234 -1.705 1 93.38 101 LEU B CA 1
ATOM 3329 C C . LEU B 1 101 ? 9.398 14.961 -0.205 1 93.38 101 LEU B C 1
ATOM 3331 O O . LEU B 1 101 ? 9.969 15.734 0.565 1 93.38 101 LEU B O 1
ATOM 3335 N N . GLN B 1 102 ? 8.742 13.93 0.201 1 96.44 102 GLN B N 1
ATOM 3336 C CA . GLN B 1 102 ? 8.672 13.539 1.607 1 96.44 102 GLN B CA 1
ATOM 3337 C C . GLN B 1 102 ? 9.438 12.25 1.864 1 96.44 102 GLN B C 1
ATOM 3339 O O . GLN B 1 102 ? 9.516 11.383 0.994 1 96.44 102 GLN B O 1
ATOM 3344 N N . LEU B 1 103 ? 10.023 12.203 2.992 1 97.88 103 LEU B N 1
ATOM 3345 C CA . LEU B 1 103 ? 10.719 11.016 3.482 1 97.88 103 LEU B CA 1
ATOM 3346 C C . LEU B 1 103 ? 10.172 10.586 4.836 1 97.88 103 LEU B C 1
ATOM 3348 O O . LEU B 1 103 ? 9.844 11.43 5.676 1 97.88 103 LEU B O 1
ATOM 3352 N N . TYR B 1 104 ? 10.117 9.281 5.02 1 98.62 104 TYR B N 1
ATOM 3353 C CA . TYR B 1 104 ? 9.531 8.766 6.25 1 98.62 104 TYR B CA 1
ATOM 3354 C C . TYR B 1 104 ? 10.383 7.648 6.836 1 98.62 104 TYR B C 1
ATOM 3356 O O . TYR B 1 104 ? 10.93 6.824 6.098 1 98.62 104 TYR B O 1
ATOM 3364 N N . THR B 1 105 ? 10.484 7.684 8.172 1 98.5 105 THR B N 1
ATOM 3365 C CA . THR B 1 105 ? 10.953 6.5 8.883 1 98.5 105 THR B CA 1
ATOM 3366 C C . THR B 1 105 ? 9.797 5.539 9.148 1 98.5 105 THR B C 1
ATOM 3368 O O . THR B 1 105 ? 8.641 5.855 8.859 1 98.5 105 THR B O 1
ATOM 3371 N N . SER B 1 106 ? 10.125 4.312 9.672 1 98.06 106 SER B N 1
ATOM 3372 C CA . SER B 1 106 ? 9.07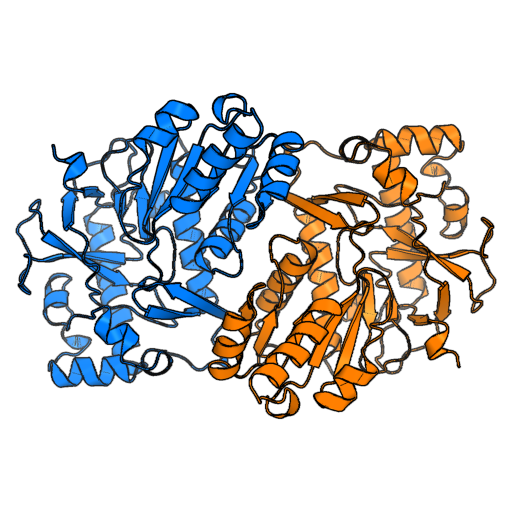8 3.387 10.086 1 98.06 106 SER B CA 1
ATOM 3373 C C . SER B 1 106 ? 8.195 4 11.172 1 98.06 106 SER B C 1
ATOM 3375 O O . SER B 1 106 ? 6.984 3.787 11.188 1 98.06 106 SER B O 1
ATOM 3377 N N . GLY B 1 107 ? 8.844 4.758 12.07 1 98.38 107 GLY B N 1
ATOM 3378 C CA . GLY B 1 107 ? 8.086 5.457 13.094 1 98.38 107 GLY B CA 1
ATOM 3379 C C . GLY B 1 107 ? 7.129 6.488 12.531 1 98.38 107 GLY B C 1
ATOM 3380 O O . GLY B 1 107 ? 5.984 6.598 12.977 1 98.38 107 GLY B O 1
ATOM 3381 N N . ASP B 1 108 ? 7.609 7.25 11.547 1 98.69 108 ASP B N 1
ATOM 3382 C CA . ASP B 1 108 ? 6.762 8.25 10.906 1 98.69 108 ASP B CA 1
ATOM 3383 C C . ASP B 1 108 ? 5.52 7.602 10.289 1 98.69 108 ASP B C 1
ATOM 3385 O O . ASP B 1 108 ? 4.406 8.094 10.469 1 98.69 108 ASP B O 1
ATOM 3389 N N . VAL B 1 109 ? 5.719 6.496 9.586 1 98.5 109 VAL B N 1
ATOM 3390 C CA . VAL B 1 109 ? 4.613 5.801 8.938 1 98.5 109 VAL B CA 1
ATOM 3391 C C . VAL B 1 109 ? 3.629 5.305 9.992 1 98.5 109 VAL B C 1
ATOM 3393 O O . VAL B 1 109 ? 2.414 5.441 9.836 1 98.5 109 VAL B O 1
ATOM 3396 N N . ALA B 1 110 ? 4.121 4.789 11.078 1 98.31 110 ALA B N 1
ATOM 3397 C CA . ALA B 1 110 ? 3.266 4.297 12.156 1 98.31 110 ALA B CA 1
ATOM 3398 C C . ALA B 1 110 ? 2.412 5.422 12.734 1 98.31 110 ALA B C 1
ATOM 3400 O O . ALA B 1 110 ? 1.222 5.234 12.992 1 98.31 110 ALA B O 1
ATOM 3401 N N . HIS B 1 111 ? 3.035 6.566 12.93 1 98.5 111 HIS B N 1
ATOM 3402 C CA . HIS B 1 111 ? 2.307 7.719 13.453 1 98.5 111 HIS B CA 1
ATOM 3403 C C . HIS B 1 111 ? 1.215 8.164 12.484 1 98.5 111 HIS B C 1
ATOM 3405 O O . HIS B 1 111 ? 0.091 8.453 12.898 1 98.5 111 HIS B O 1
ATOM 3411 N N . ASN B 1 112 ? 1.595 8.234 11.219 1 98.5 112 ASN B N 1
ATOM 3412 C CA . ASN B 1 112 ? 0.628 8.633 10.203 1 98.5 112 ASN B CA 1
ATOM 3413 C C . ASN B 1 112 ? -0.566 7.684 10.164 1 98.5 112 ASN B C 1
ATOM 3415 O O . ASN B 1 112 ? -1.715 8.125 10.109 1 98.5 112 ASN B O 1
ATOM 3419 N N . VAL B 1 113 ? -0.302 6.418 10.227 1 98.5 113 VAL B N 1
ATOM 3420 C CA . VAL B 1 113 ? -1.345 5.398 10.188 1 98.5 113 VAL B CA 1
ATOM 3421 C C . VAL B 1 113 ? -2.254 5.543 11.406 1 98.5 113 VAL B C 1
ATOM 3423 O O . VAL B 1 113 ? -3.479 5.457 11.289 1 98.5 113 VAL B O 1
ATOM 3426 N N . GLU B 1 114 ? -1.688 5.805 12.555 1 98.31 114 GLU B N 1
ATOM 3427 C CA . GLU B 1 114 ? -2.482 5.977 13.766 1 98.31 114 GLU B CA 1
ATOM 3428 C C . GLU B 1 114 ? -3.422 7.172 13.648 1 98.31 114 GLU B C 1
ATOM 3430 O O . GLU B 1 114 ? -4.586 7.098 14.047 1 98.31 114 GLU B O 1
ATOM 3435 N N . MET B 1 115 ? -2.883 8.227 13.125 1 98.31 115 MET B N 1
ATOM 3436 C CA . MET B 1 115 ? -3.703 9.422 12.977 1 98.31 115 MET B CA 1
ATOM 3437 C C . MET B 1 115 ? -4.879 9.164 12.039 1 98.31 115 MET B C 1
ATOM 3439 O O . MET B 1 115 ? -6.004 9.586 12.312 1 98.31 115 MET B O 1
ATOM 3443 N N . MET B 1 116 ? -4.621 8.445 11 1 98 116 MET B N 1
ATOM 3444 C CA . MET B 1 116 ? -5.699 8.109 10.07 1 98 116 MET B CA 1
ATOM 3445 C C . MET B 1 116 ? -6.707 7.168 10.727 1 98 116 MET B C 1
ATOM 3447 O O . MET B 1 116 ? -7.914 7.336 10.57 1 98 116 MET B O 1
ATOM 3451 N N . LEU B 1 117 ? -6.145 6.25 11.438 1 98 117 LEU B N 1
ATOM 3452 C CA . LEU B 1 117 ? -6.984 5.273 12.125 1 98 117 LEU B CA 1
ATOM 3453 C C . LEU B 1 117 ? -7.98 5.965 13.055 1 98 117 LEU B C 1
ATOM 3455 O O . LEU B 1 117 ? -9.164 5.613 13.078 1 98 117 LEU B O 1
ATOM 3459 N N . ARG B 1 118 ? -7.543 6.945 13.773 1 98 118 ARG B N 1
ATOM 3460 C CA . ARG B 1 118 ? -8.391 7.668 14.711 1 98 118 ARG B CA 1
ATOM 3461 C C . ARG B 1 118 ? -9.555 8.336 13.992 1 98 118 ARG B C 1
ATOM 3463 O O . ARG B 1 118 ? -10.703 8.258 14.445 1 98 118 ARG B O 1
ATOM 3470 N N . GLY B 1 119 ? -9.211 9.008 12.852 1 97.81 119 GLY B N 1
ATOM 3471 C CA . GLY B 1 119 ? -10.266 9.664 12.094 1 97.81 119 GLY B CA 1
ATOM 3472 C C . GLY B 1 119 ? -11.273 8.688 11.516 1 97.81 119 GLY B C 1
ATOM 3473 O O . GLY B 1 119 ? -12.477 8.953 11.523 1 97.81 119 GLY B O 1
ATOM 3474 N N . LEU B 1 120 ? -10.844 7.551 11.039 1 98.25 120 LEU B N 1
ATOM 3475 C CA . LEU B 1 120 ? -11.711 6.535 10.453 1 98.25 120 LEU B CA 1
ATOM 3476 C C . LEU B 1 120 ? -12.625 5.922 11.508 1 98.25 120 LEU B C 1
ATOM 3478 O O . LEU B 1 120 ? -13.828 5.801 11.297 1 98.25 120 LEU B O 1
ATOM 3482 N N . VAL B 1 121 ? -12.047 5.574 12.633 1 98.06 121 VAL B N 1
ATOM 3483 C CA . VAL B 1 121 ? -12.797 4.984 13.734 1 98.06 121 VAL B CA 1
ATOM 3484 C C . VAL B 1 121 ? -13.836 5.98 14.25 1 98.06 121 VAL B C 1
ATOM 3486 O O . VAL B 1 121 ? -14.977 5.609 14.531 1 98.06 121 VAL B O 1
ATOM 3489 N N . ALA B 1 122 ? -13.43 7.25 14.359 1 97.56 122 ALA B N 1
ATOM 3490 C CA . ALA B 1 122 ? -14.336 8.297 14.812 1 97.56 122 ALA B CA 1
ATOM 3491 C C . ALA B 1 122 ? -15.594 8.352 13.953 1 97.56 122 ALA B C 1
ATOM 3493 O O . ALA B 1 122 ? -16.688 8.578 14.461 1 97.56 122 ALA B O 1
ATOM 3494 N N . ALA B 1 123 ? -15.398 8.117 12.656 1 96.5 123 ALA B N 1
ATOM 3495 C CA . ALA B 1 123 ? -16.516 8.219 11.719 1 96.5 123 ALA B CA 1
ATOM 3496 C C . ALA B 1 123 ? -17.359 6.949 11.742 1 96.5 123 ALA B C 1
ATOM 3498 O O . ALA B 1 123 ? -18.453 6.914 11.164 1 96.5 123 ALA B O 1
ATOM 3499 N N . GLY B 1 124 ? -16.828 5.871 12.328 1 96.69 124 GLY B N 1
ATOM 3500 C CA . GLY B 1 124 ? -17.625 4.656 12.469 1 96.69 124 GLY B CA 1
ATOM 3501 C C . GLY B 1 124 ? -17.109 3.516 11.609 1 96.69 124 GLY B C 1
ATOM 3502 O O . GLY B 1 124 ? -17.75 2.463 11.531 1 96.69 124 GLY B O 1
ATOM 3503 N N . VAL B 1 125 ? -16 3.658 10.953 1 97.69 125 VAL B N 1
ATOM 3504 C CA . VAL B 1 125 ? -15.422 2.553 10.203 1 97.69 125 VAL B CA 1
ATOM 3505 C C . VAL B 1 125 ? -14.992 1.442 11.164 1 97.69 125 VAL B C 1
ATOM 3507 O O . VAL B 1 125 ? -14.43 1.713 12.219 1 97.69 125 VAL B O 1
ATOM 3510 N N . ASN B 1 126 ? -15.289 0.254 10.836 1 96.31 126 ASN B N 1
ATOM 3511 C CA . ASN B 1 126 ? -14.977 -0.904 11.664 1 96.31 126 ASN B CA 1
ATOM 3512 C C . ASN B 1 126 ? -14.727 -2.15 10.82 1 96.31 126 ASN B C 1
ATOM 3514 O O . ASN B 1 126 ? -14.562 -2.055 9.602 1 96.31 126 ASN B O 1
ATOM 3518 N N . ARG B 1 127 ? -14.664 -3.314 11.461 1 95.12 127 ARG B N 1
ATOM 3519 C CA . ARG B 1 127 ? -14.25 -4.555 10.812 1 95.12 127 ARG B CA 1
ATOM 3520 C C . ARG B 1 127 ? -15.305 -5.031 9.82 1 95.12 127 ARG B C 1
ATOM 3522 O O . ARG B 1 127 ? -15.039 -5.914 9 1 95.12 127 ARG B O 1
ATOM 3529 N N . THR B 1 128 ? -16.531 -4.504 9.867 1 95.75 128 THR B N 1
ATOM 3530 C CA . THR B 1 128 ? -17.594 -4.922 8.953 1 95.75 128 THR B CA 1
ATOM 3531 C C . THR B 1 128 ? -17.688 -3.969 7.766 1 95.75 128 THR B C 1
ATOM 3533 O O . THR B 1 128 ? -18.453 -4.215 6.824 1 95.75 128 THR B O 1
ATOM 3536 N N . SER B 1 129 ? -16.922 -2.883 7.844 1 97.31 129 SER B N 1
ATOM 3537 C CA . SER B 1 129 ? -16.953 -1.894 6.77 1 97.31 129 SER B CA 1
ATOM 3538 C C . SER B 1 129 ? -16.234 -2.406 5.523 1 97.31 129 SER B C 1
ATOM 3540 O O . SER B 1 129 ? -15.281 -3.174 5.617 1 97.31 129 SER B O 1
ATOM 3542 N N . VAL B 1 130 ? -16.75 -2.055 4.379 1 98.19 130 VAL B N 1
ATOM 3543 C CA . VAL B 1 130 ? -16.094 -2.225 3.08 1 98.19 130 VAL B CA 1
ATOM 3544 C C . VAL B 1 130 ? -15.773 -0.857 2.482 1 98.19 130 VAL B C 1
ATOM 3546 O O . VAL B 1 130 ? -16.672 -0.105 2.105 1 98.19 130 VAL B O 1
ATOM 3549 N N . VAL B 1 131 ? -14.477 -0.543 2.369 1 98.62 131 VAL B N 1
ATOM 3550 C CA . VAL B 1 131 ? -14.07 0.833 2.098 1 98.62 131 VAL B CA 1
ATOM 3551 C C . VAL B 1 131 ? -13.297 0.896 0.786 1 98.62 131 VAL B C 1
ATOM 3553 O O . VAL B 1 131 ? -12.266 0.233 0.635 1 98.62 131 VAL B O 1
ATOM 3556 N N . GLY B 1 132 ? -13.797 1.675 -0.162 1 98.38 132 GLY B N 1
ATOM 3557 C CA . GLY B 1 132 ? -13.039 1.992 -1.36 1 98.38 132 GLY B CA 1
ATOM 3558 C C . GLY B 1 132 ? -11.992 3.07 -1.137 1 98.38 132 GLY B C 1
ATOM 3559 O O . GLY B 1 132 ? -12.258 4.066 -0.459 1 98.38 132 GLY B O 1
ATOM 3560 N N . VAL B 1 133 ? -10.812 2.836 -1.604 1 98.5 133 VAL B N 1
ATOM 3561 C CA . VAL B 1 133 ? -9.758 3.844 -1.575 1 98.5 133 VAL B CA 1
ATOM 3562 C C . VAL B 1 133 ? -9.469 4.332 -2.992 1 98.5 133 VAL B C 1
ATOM 3564 O O . VAL B 1 133 ? -8.82 3.639 -3.775 1 98.5 133 VAL B O 1
ATOM 3567 N N . GLN B 1 134 ? -9.906 5.504 -3.254 1 97.88 134 GLN B N 1
ATOM 3568 C CA . GLN B 1 134 ? -9.828 6.066 -4.598 1 97.88 134 GLN B CA 1
ATOM 3569 C C . GLN B 1 134 ? -8.625 6.992 -4.738 1 97.88 134 GLN B C 1
ATOM 3571 O O . GLN B 1 134 ? -8.484 7.957 -3.98 1 97.88 134 GLN B O 1
ATOM 3576 N N . GLY B 1 135 ? -7.773 6.68 -5.75 1 97 135 GLY B N 1
ATOM 3577 C CA . GLY B 1 135 ? -6.605 7.508 -5.992 1 97 135 GLY B CA 1
ATOM 3578 C C . GLY B 1 135 ? -5.336 6.707 -6.211 1 97 135 GLY B C 1
ATOM 3579 O O . GLY B 1 135 ? -5.387 5.48 -6.352 1 97 135 GLY B O 1
ATOM 3580 N N . ASP B 1 136 ? -4.242 7.414 -6.336 1 96.44 136 ASP B N 1
ATOM 3581 C CA . ASP B 1 136 ? -2.936 6.82 -6.586 1 96.44 136 ASP B CA 1
ATOM 3582 C C . ASP B 1 136 ? -2.23 6.469 -5.277 1 96.44 136 ASP B C 1
ATOM 3584 O O . ASP B 1 136 ? -1.781 7.355 -4.551 1 96.44 136 ASP B O 1
ATOM 3588 N N . LEU B 1 137 ? -1.996 5.188 -5.047 1 97.56 137 LEU B N 1
ATOM 3589 C CA . LEU B 1 137 ? -1.442 4.719 -3.781 1 97.56 137 LEU B CA 1
ATOM 3590 C C . LEU B 1 137 ? 0.061 4.965 -3.723 1 97.56 137 LEU B C 1
ATOM 3592 O O . LEU B 1 137 ? 0.699 4.699 -2.701 1 97.56 137 LEU B O 1
ATOM 3596 N N . SER B 1 138 ? 0.634 5.539 -4.789 1 96.81 138 SER B N 1
ATOM 3597 C CA . SER B 1 138 ? 2.018 5.988 -4.68 1 96.81 138 SER B CA 1
ATOM 3598 C C . SER B 1 138 ? 2.125 7.238 -3.812 1 96.81 138 SER B C 1
ATOM 3600 O O . SER B 1 138 ? 3.221 7.621 -3.395 1 96.81 138 SER B O 1
ATOM 3602 N N . ASP B 1 139 ? 1.018 7.875 -3.613 1 96 139 ASP B N 1
ATOM 3603 C CA . ASP B 1 139 ? 0.911 8.922 -2.604 1 96 139 ASP B CA 1
ATOM 3604 C C . ASP B 1 139 ? 0.898 8.336 -1.196 1 96 139 ASP B C 1
ATOM 3606 O O . ASP B 1 139 ? -0.066 7.672 -0.804 1 96 139 ASP B O 1
ATOM 3610 N N . SER B 1 140 ? 1.889 8.656 -0.416 1 97.12 140 SER B N 1
ATOM 3611 C CA . SER B 1 140 ? 2.049 8.055 0.904 1 97.12 140 SER B CA 1
ATOM 3612 C C . SER B 1 140 ? 0.841 8.344 1.791 1 97.12 140 SER B C 1
ATOM 3614 O O . SER B 1 140 ? 0.501 7.539 2.664 1 97.12 140 SER B O 1
ATOM 3616 N N . ARG B 1 141 ? 0.202 9.492 1.615 1 96.88 141 ARG B N 1
ATOM 3617 C CA . ARG B 1 141 ? -0.966 9.836 2.422 1 96.88 141 ARG B CA 1
ATOM 3618 C C . ARG B 1 141 ? -2.096 8.836 2.197 1 96.88 141 ARG B C 1
ATOM 3620 O O . ARG B 1 141 ? -2.699 8.344 3.154 1 96.88 141 ARG B O 1
ATOM 3627 N N . LEU B 1 142 ? -2.275 8.477 0.979 1 97.38 142 LEU B N 1
ATOM 3628 C CA . LEU B 1 142 ? -3.303 7.492 0.653 1 97.38 142 LEU B CA 1
ATOM 3629 C C . LEU B 1 142 ? -2.854 6.086 1.042 1 97.38 142 LEU B C 1
ATOM 3631 O O . LEU B 1 142 ? -3.67 5.262 1.461 1 97.38 142 LEU B O 1
ATOM 3635 N N . LEU B 1 143 ? -1.592 5.812 0.857 1 98.38 143 LEU B N 1
ATOM 3636 C CA . LEU B 1 143 ? -1.063 4.508 1.244 1 98.38 143 LEU B CA 1
ATOM 3637 C C . LEU B 1 143 ? -1.24 4.273 2.74 1 98.38 143 LEU B C 1
ATOM 3639 O O . LEU B 1 143 ? -1.567 3.162 3.164 1 98.38 143 LEU B O 1
ATOM 3643 N N . ASP B 1 144 ? -1.043 5.297 3.512 1 98.38 144 ASP B N 1
ATOM 3644 C CA . ASP B 1 144 ? -1.221 5.18 4.957 1 98.38 144 ASP B CA 1
ATOM 3645 C C . ASP B 1 144 ? -2.684 4.922 5.309 1 98.38 144 ASP B C 1
ATOM 3647 O O . ASP B 1 144 ? -2.98 4.266 6.309 1 98.38 144 ASP B O 1
ATOM 3651 N N . VAL B 1 145 ? -3.596 5.453 4.461 1 98.5 145 VAL B N 1
ATOM 3652 C CA . VAL B 1 145 ? -5.012 5.145 4.637 1 98.5 145 VAL B CA 1
ATOM 3653 C C . VAL B 1 145 ? -5.25 3.652 4.41 1 98.5 145 VAL B C 1
ATOM 3655 O O . VAL B 1 145 ? -5.953 3.002 5.188 1 98.5 145 VAL B O 1
ATOM 3658 N N . GLN B 1 146 ? -4.684 3.146 3.344 1 98.62 146 GLN B N 1
ATOM 3659 C CA . GLN B 1 146 ? -4.75 1.719 3.047 1 98.62 146 GLN B CA 1
ATOM 3660 C C . GLN B 1 146 ? -4.277 0.887 4.234 1 98.62 146 GLN B C 1
ATOM 3662 O O . GLN B 1 146 ? -4.949 -0.066 4.641 1 98.62 146 GLN B O 1
ATOM 3667 N N . TYR B 1 147 ? -3.158 1.276 4.809 1 98.56 147 TYR B N 1
ATOM 3668 C CA . TYR B 1 147 ? -2.607 0.569 5.957 1 98.56 147 TYR B CA 1
ATOM 3669 C C . TYR B 1 147 ? -3.553 0.651 7.152 1 98.56 147 TYR B C 1
ATOM 3671 O O . TYR B 1 147 ? -3.803 -0.352 7.824 1 98.56 147 TYR B O 1
ATOM 3679 N N . ALA B 1 148 ? -4.07 1.824 7.395 1 98.56 148 ALA B N 1
ATOM 3680 C CA . ALA B 1 148 ? -4.945 2.041 8.547 1 98.56 148 ALA B CA 1
ATOM 3681 C C . ALA B 1 148 ? -6.207 1.188 8.445 1 98.56 148 ALA B C 1
ATOM 3683 O O . ALA B 1 148 ? -6.633 0.583 9.43 1 98.56 148 ALA B O 1
ATOM 3684 N N . LEU B 1 149 ? -6.766 1.129 7.273 1 98.62 149 LEU B N 1
ATOM 3685 C CA . LEU B 1 149 ? -7.988 0.362 7.059 1 98.62 149 LEU B CA 1
ATOM 3686 C C . LEU B 1 149 ? -7.742 -1.127 7.277 1 98.62 149 LEU B C 1
ATOM 3688 O O . LEU B 1 149 ? -8.539 -1.807 7.926 1 98.62 149 LEU B O 1
ATOM 3692 N N . GLU B 1 150 ? -6.66 -1.618 6.742 1 98.31 150 GLU B N 1
ATOM 3693 C CA . GLU B 1 150 ? -6.336 -3.031 6.922 1 98.31 150 GLU B CA 1
ATOM 3694 C C . GLU B 1 150 ? -6.07 -3.354 8.391 1 98.31 150 GLU B C 1
ATOM 3696 O O . GLU B 1 150 ? -6.477 -4.41 8.883 1 98.31 150 GLU B O 1
ATOM 3701 N N . MET B 1 151 ? -5.398 -2.418 9.062 1 97.25 151 MET B N 1
ATOM 3702 C CA . MET B 1 151 ? -5.129 -2.602 10.484 1 97.25 151 MET B CA 1
ATOM 3703 C C . MET B 1 151 ? -6.43 -2.674 11.273 1 97.25 151 MET B C 1
ATOM 3705 O O . MET B 1 151 ? -6.527 -3.422 12.25 1 97.25 151 MET B O 1
ATOM 3709 N N . LEU B 1 152 ? -7.363 -1.897 10.867 1 96.69 152 LEU B N 1
ATOM 3710 C CA . LEU B 1 152 ? -8.672 -1.862 11.516 1 96.69 152 LEU B CA 1
ATOM 3711 C C . LEU B 1 152 ? -9.438 -3.154 11.258 1 96.69 152 LEU B C 1
ATOM 3713 O O . LEU B 1 152 ? -10.375 -3.479 11.992 1 96.69 152 LEU B O 1
ATOM 3717 N N . GLY B 1 153 ? -9.094 -3.879 10.219 1 96.56 153 GLY B N 1
ATOM 3718 C CA . GLY B 1 153 ? -9.766 -5.113 9.852 1 96.56 153 GLY B CA 1
ATOM 3719 C C . GLY B 1 153 ? -10.906 -4.898 8.867 1 96.56 153 GLY B C 1
ATOM 3720 O O . GLY B 1 153 ? -11.703 -5.805 8.625 1 96.56 153 GLY B O 1
ATOM 3721 N N . ALA B 1 154 ? -11.023 -3.658 8.344 1 97.88 154 ALA B N 1
ATOM 3722 C CA . ALA B 1 154 ? -12.023 -3.406 7.309 1 97.88 154 ALA B CA 1
ATOM 3723 C C . ALA B 1 154 ? -11.625 -4.07 5.996 1 97.88 154 ALA B C 1
ATOM 3725 O O . ALA B 1 154 ? -10.445 -4.355 5.766 1 97.88 154 ALA B O 1
ATOM 3726 N N . ALA B 1 155 ? -12.625 -4.375 5.168 1 98.25 155 ALA B N 1
ATOM 3727 C CA . ALA B 1 155 ? -12.328 -4.805 3.805 1 98.25 155 ALA B CA 1
ATOM 3728 C C . ALA B 1 155 ? -12.016 -3.609 2.908 1 98.25 155 ALA B C 1
ATOM 3730 O O . ALA B 1 155 ? -12.805 -2.66 2.834 1 98.25 155 ALA B O 1
ATOM 3731 N N . VAL B 1 156 ? -10.891 -3.645 2.297 1 98.75 156 VAL B N 1
ATOM 3732 C CA . VAL B 1 156 ? -10.445 -2.492 1.521 1 98.75 156 VAL B CA 1
ATOM 3733 C C . VAL B 1 156 ? -10.531 -2.805 0.029 1 98.75 156 VAL B C 1
ATOM 3735 O O . VAL B 1 156 ? -10.18 -3.906 -0.401 1 98.75 156 VAL B O 1
ATOM 3738 N N . VAL B 1 157 ? -10.992 -1.884 -0.729 1 98.38 157 VAL B N 1
ATOM 3739 C CA . VAL B 1 157 ? -11.094 -1.972 -2.182 1 98.38 157 VAL B CA 1
ATOM 3740 C C . VAL B 1 157 ? -10.273 -0.851 -2.824 1 98.38 157 VAL B C 1
ATOM 3742 O O . VAL B 1 157 ? -10.812 0.212 -3.143 1 98.38 157 VAL B O 1
ATOM 3745 N N . PRO B 1 158 ? -8.992 -1.131 -3.09 1 98.12 158 PRO B N 1
ATOM 3746 C CA . PRO B 1 158 ? -8.258 -0.115 -3.848 1 98.12 158 PRO B CA 1
ATOM 3747 C C . PRO B 1 158 ? -8.852 0.13 -5.234 1 98.12 158 PRO B C 1
ATOM 3749 O O . PRO B 1 158 ? -8.883 -0.779 -6.066 1 98.12 158 PRO B O 1
ATOM 3752 N N . LEU B 1 159 ? -9.258 1.36 -5.492 1 97.31 159 LEU B N 1
ATOM 3753 C CA . LEU B 1 159 ? -10 1.671 -6.707 1 97.31 159 LEU B CA 1
ATOM 3754 C C . LEU B 1 159 ? -9.062 2.186 -7.801 1 97.31 159 LEU B C 1
ATOM 3756 O O . LEU B 1 159 ? -9.391 2.111 -8.984 1 97.31 159 LEU B O 1
ATOM 3760 N N . GLY B 1 160 ? -7.934 2.713 -7.41 1 96.38 160 GLY B N 1
ATOM 3761 C CA . GLY B 1 160 ? -7.047 3.326 -8.383 1 96.38 160 GLY B CA 1
ATOM 3762 C C . GLY B 1 160 ? -7.574 4.641 -8.93 1 96.38 160 GLY B C 1
ATOM 3763 O O . GLY B 1 160 ? -8.32 5.344 -8.25 1 96.38 160 GLY B O 1
ATOM 3764 N N . THR B 1 161 ? -7.082 5.043 -10.117 1 94.44 161 THR B N 1
ATOM 3765 C CA . THR B 1 161 ? -7.418 6.359 -10.648 1 94.44 161 THR B CA 1
ATOM 3766 C C . THR B 1 161 ? -8.281 6.234 -11.906 1 94.44 161 THR B C 1
ATOM 3768 O O . THR B 1 161 ? -8.766 7.234 -12.438 1 94.44 161 THR B O 1
ATOM 3771 N N . ASP B 1 162 ? -8.484 5.031 -12.406 1 93.12 162 ASP B N 1
ATOM 3772 C CA . ASP B 1 162 ? -9.242 4.809 -13.633 1 93.12 162 ASP B CA 1
ATOM 3773 C C . ASP B 1 162 ? -10.734 4.641 -13.336 1 93.12 162 ASP B C 1
ATOM 3775 O O . ASP B 1 162 ? -11.141 3.631 -12.758 1 93.12 162 ASP B O 1
ATOM 3779 N N . TYR B 1 163 ? -11.539 5.5 -13.867 1 92.69 163 TYR B N 1
ATOM 3780 C CA . TYR B 1 163 ? -12.961 5.508 -13.523 1 92.69 163 TYR B CA 1
ATOM 3781 C C . TYR B 1 163 ? -13.656 4.258 -14.055 1 92.69 163 TYR B C 1
ATOM 3783 O O . TYR B 1 163 ? -14.68 3.836 -13.508 1 92.69 163 TYR B O 1
ATOM 3791 N N . ARG B 1 164 ? -13.188 3.621 -15.148 1 89.5 164 ARG B N 1
ATOM 3792 C CA . ARG B 1 164 ? -13.789 2.391 -15.648 1 89.5 164 ARG B CA 1
ATOM 3793 C C . ARG B 1 164 ? -13.727 1.281 -14.602 1 89.5 164 ARG B C 1
ATOM 3795 O O . ARG B 1 164 ? -14.672 0.503 -14.453 1 89.5 164 ARG B O 1
ATOM 3802 N N . ARG B 1 165 ? -12.633 1.335 -13.859 1 91.75 165 ARG B N 1
ATOM 3803 C CA . ARG B 1 165 ? -12.461 0.382 -12.773 1 91.75 165 ARG B CA 1
ATOM 3804 C C . ARG B 1 165 ? -13.422 0.679 -11.625 1 91.75 165 ARG B C 1
ATOM 3806 O O . ARG B 1 165 ? -13.93 -0.24 -10.977 1 91.75 165 ARG B O 1
ATOM 3813 N N . TRP B 1 166 ? -13.641 2.021 -11.398 1 94.44 166 TRP B N 1
ATOM 3814 C CA . TRP B 1 166 ? -14.531 2.402 -10.305 1 94.44 166 TRP B CA 1
ATOM 3815 C C . TRP B 1 166 ? -15.906 1.773 -10.477 1 94.44 166 TRP B C 1
ATOM 3817 O O . TRP B 1 166 ? -16.438 1.164 -9.547 1 94.44 166 TRP B O 1
ATOM 3827 N N . PHE B 1 167 ? -16.391 1.833 -11.711 1 91.88 167 PHE B N 1
ATOM 3828 C CA . PHE B 1 167 ? -17.734 1.351 -12.008 1 91.88 167 PHE B CA 1
ATOM 3829 C C . PHE B 1 167 ? -17.828 -0.157 -11.805 1 91.88 167 PHE B C 1
ATOM 3831 O O . PHE B 1 167 ? -18.75 -0.645 -11.156 1 91.88 167 PHE B O 1
ATOM 3838 N N . ARG B 1 168 ? -16.875 -0.817 -12.305 1 91.06 168 ARG B N 1
ATOM 3839 C CA . ARG B 1 168 ? -16.875 -2.273 -12.211 1 91.06 168 ARG B CA 1
ATOM 3840 C C . ARG B 1 168 ? -16.828 -2.725 -10.75 1 91.06 168 ARG B C 1
ATOM 3842 O O . ARG B 1 168 ? -17.578 -3.617 -10.352 1 91.06 168 ARG B O 1
ATOM 3849 N N . LEU B 1 169 ? -15.992 -2.102 -9.977 1 94.75 169 LEU B N 1
ATOM 3850 C CA . LEU B 1 169 ? -15.828 -2.477 -8.578 1 94.75 169 LEU B CA 1
ATOM 3851 C C . LEU B 1 169 ? -17.047 -2.082 -7.758 1 94.75 169 LEU B C 1
ATOM 3853 O O . LEU B 1 169 ? -17.453 -2.809 -6.848 1 94.75 169 LEU B O 1
ATOM 3857 N N . MET B 1 170 ? -17.594 -0.935 -8.055 1 93 170 MET B N 1
ATOM 3858 C CA . MET B 1 170 ? -18.797 -0.512 -7.348 1 93 170 MET B CA 1
ATOM 3859 C C . MET B 1 170 ? -19.953 -1.471 -7.617 1 93 170 MET B C 1
ATOM 3861 O O . MET B 1 170 ? -20.781 -1.706 -6.738 1 93 170 MET B O 1
ATOM 3865 N N . ASP B 1 171 ? -19.938 -2.051 -8.812 1 91.06 171 ASP B N 1
ATOM 3866 C CA . ASP B 1 171 ? -20.984 -2.988 -9.18 1 91.06 171 ASP B CA 1
ATOM 3867 C C . ASP B 1 171 ? -20.766 -4.352 -8.523 1 91.06 171 ASP B C 1
ATOM 3869 O O . ASP B 1 171 ? -21.734 -5.035 -8.164 1 91.06 171 ASP B O 1
ATOM 3873 N N . CYS B 1 172 ? -19.516 -4.711 -8.328 1 90.44 172 CYS B N 1
ATOM 3874 C CA . CYS B 1 172 ? -19.219 -6.066 -7.875 1 90.44 172 CYS B CA 1
ATOM 3875 C C . CYS B 1 172 ? -19.016 -6.105 -6.367 1 90.44 172 CYS B C 1
ATOM 3877 O O . CYS B 1 172 ? -19.094 -7.176 -5.754 1 90.44 172 CYS B O 1
ATOM 3879 N N . VAL B 1 173 ? -18.734 -4.953 -5.773 1 94.88 173 VAL B N 1
ATOM 3880 C CA . VAL B 1 173 ? -18.453 -4.898 -4.344 1 94.88 173 VAL B CA 1
ATOM 3881 C C . VAL B 1 173 ? -19.359 -3.859 -3.678 1 94.88 173 VAL B C 1
ATOM 3883 O O . VAL B 1 173 ? -19.359 -2.691 -4.074 1 94.88 173 VAL B O 1
ATOM 3886 N N . SER B 1 174 ? -20.094 -4.242 -2.746 1 93.69 174 SER B N 1
ATOM 3887 C CA . SER B 1 174 ? -20.938 -3.322 -2.006 1 93.69 174 SER B CA 1
ATOM 3888 C C . SER B 1 174 ? -20.141 -2.527 -0.979 1 93.69 174 SER B C 1
ATOM 3890 O O . SER B 1 174 ? -20.062 -2.914 0.189 1 93.69 174 SER B O 1
ATOM 3892 N N . MET B 1 175 ? -19.719 -1.407 -1.357 1 96.38 175 MET B N 1
ATOM 3893 C CA . MET B 1 175 ? -18.922 -0.553 -0.488 1 96.38 175 MET B CA 1
ATOM 3894 C C . MET B 1 175 ? -19.812 0.407 0.3 1 96.38 175 MET B C 1
ATOM 3896 O O . MET B 1 175 ? -20.719 1.019 -0.259 1 96.38 175 MET B O 1
ATOM 3900 N N . ASP B 1 176 ? -19.5 0.563 1.57 1 96.75 176 ASP B N 1
ATOM 3901 C CA . ASP B 1 176 ? -20.312 1.482 2.365 1 96.75 176 ASP B CA 1
ATOM 3902 C C . ASP B 1 176 ? -19.547 2.775 2.652 1 96.75 176 ASP B C 1
ATOM 3904 O O . ASP B 1 176 ? -20.125 3.73 3.186 1 96.75 176 ASP B O 1
ATOM 3908 N N . ALA B 1 177 ? -18.297 2.865 2.291 1 97.31 177 ALA B N 1
ATOM 3909 C CA . ALA B 1 177 ? -17.469 4.055 2.479 1 97.31 177 ALA B CA 1
ATOM 3910 C C . ALA B 1 177 ? -16.453 4.199 1.354 1 97.31 177 ALA B C 1
ATOM 3912 O O . ALA B 1 177 ? -16.062 3.207 0.732 1 97.31 177 ALA B O 1
ATOM 3913 N N . VAL B 1 178 ? -16.062 5.414 1.07 1 97.12 178 VAL B N 1
ATOM 3914 C CA . VAL B 1 178 ? -15 5.699 0.107 1 97.12 178 VAL B CA 1
ATOM 3915 C C . VAL B 1 178 ? -14.086 6.789 0.655 1 97.12 178 VAL B C 1
ATOM 3917 O O . VAL B 1 178 ? -14.555 7.785 1.211 1 97.12 178 VAL B O 1
ATOM 3920 N N . VAL B 1 179 ? -12.812 6.547 0.629 1 98.12 179 VAL B N 1
ATOM 3921 C CA . VAL B 1 179 ? -11.812 7.57 0.904 1 98.12 179 VAL B CA 1
ATOM 3922 C C . VAL B 1 179 ? -11.266 8.125 -0.41 1 98.12 179 VAL B C 1
ATOM 3924 O O . VAL B 1 179 ? -10.852 7.367 -1.288 1 98.12 179 VAL B O 1
ATOM 3927 N N . SER B 1 180 ? -11.211 9.414 -0.524 1 95.44 180 SER B N 1
ATOM 3928 C CA . SER B 1 180 ? -10.828 10.039 -1.783 1 95.44 180 SER B CA 1
ATOM 3929 C C . SER B 1 180 ? -10.445 11.5 -1.577 1 95.44 180 SER B C 1
ATOM 3931 O O . SER B 1 180 ? -10.219 11.938 -0.446 1 95.44 180 SER B O 1
ATOM 3933 N N . THR B 1 181 ? -10.18 12.195 -2.674 1 93.88 181 THR B N 1
ATOM 3934 C CA . THR B 1 181 ? -9.977 13.641 -2.672 1 93.88 181 THR B CA 1
ATOM 3935 C C . THR B 1 181 ? -11.211 14.352 -3.217 1 93.88 181 THR B C 1
ATOM 3937 O O . THR B 1 181 ? -12.039 13.742 -3.893 1 93.88 181 THR B O 1
ATOM 3940 N N . PRO B 1 182 ? -11.297 15.648 -2.893 1 91.62 182 PRO B N 1
ATOM 3941 C CA . PRO B 1 182 ? -12.453 16.375 -3.412 1 91.62 182 PRO B CA 1
ATOM 3942 C C . PRO B 1 182 ? -12.594 16.266 -4.926 1 91.62 182 PRO B C 1
ATOM 3944 O O . PRO B 1 182 ? -13.695 16.031 -5.434 1 91.62 182 PRO B O 1
ATOM 3947 N N . GLN B 1 183 ? -11.516 16.328 -5.578 1 89.94 183 GLN B N 1
ATOM 3948 C CA . GLN B 1 183 ? -11.539 16.266 -7.035 1 89.94 183 GLN B CA 1
ATOM 3949 C C . GLN B 1 183 ? -12.016 14.898 -7.527 1 89.94 183 GLN B C 1
ATOM 3951 O O . GLN B 1 183 ? -12.836 14.82 -8.445 1 89.94 183 GLN B O 1
ATOM 3956 N N . LEU B 1 184 ? -11.562 13.883 -6.938 1 93.56 184 LEU B N 1
ATOM 3957 C CA . LEU B 1 184 ? -11.906 12.539 -7.383 1 93.56 184 LEU B CA 1
ATOM 3958 C C . LEU B 1 184 ? -13.336 12.188 -6.992 1 93.56 184 LEU B C 1
ATOM 3960 O O . LEU B 1 184 ? -14.016 11.453 -7.711 1 93.56 184 LEU B O 1
ATOM 3964 N N . ILE B 1 185 ? -13.789 12.672 -5.863 1 92.38 185 ILE B N 1
ATOM 3965 C CA . ILE B 1 185 ? -15.18 12.484 -5.473 1 92.38 185 ILE B CA 1
ATOM 3966 C C . ILE B 1 185 ? -16.094 13.102 -6.523 1 92.38 185 ILE B C 1
ATOM 3968 O O . ILE B 1 185 ? -17.062 12.477 -6.961 1 92.38 185 ILE B O 1
ATOM 3972 N N . MET B 1 186 ? -15.75 14.312 -6.887 1 91 186 MET B N 1
ATOM 3973 C CA . MET B 1 186 ? -16.547 14.984 -7.91 1 91 186 MET B CA 1
ATOM 3974 C C . MET B 1 186 ? -16.5 14.219 -9.227 1 91 186 MET B C 1
ATOM 3976 O O . MET B 1 186 ? -17.516 14.07 -9.898 1 91 186 MET B O 1
ATOM 3980 N N . GLN B 1 187 ? -15.352 13.789 -9.578 1 93.12 187 GLN B N 1
ATOM 3981 C CA . GLN B 1 187 ? -15.203 13 -10.797 1 93.12 187 GLN B CA 1
ATOM 3982 C C . GLN B 1 187 ? -16.062 11.742 -10.742 1 93.12 187 GLN B C 1
ATOM 3984 O O . GLN B 1 187 ? -16.641 11.336 -11.75 1 93.12 187 GLN B O 1
ATOM 3989 N N . LEU B 1 188 ? -16.078 11.117 -9.625 1 92.62 188 LEU B N 1
ATOM 3990 C CA . LEU B 1 188 ? -16.891 9.914 -9.445 1 92.62 188 LEU B CA 1
ATOM 3991 C C . LEU B 1 188 ? -18.359 10.211 -9.719 1 92.62 188 LEU B C 1
ATOM 3993 O O . LEU B 1 188 ? -19.016 9.484 -10.461 1 92.62 188 LEU B O 1
ATOM 3997 N N . VAL B 1 189 ? -18.859 11.297 -9.164 1 90.31 189 VAL B N 1
ATOM 3998 C CA . VAL B 1 189 ? -20.25 11.688 -9.336 1 90.31 189 VAL B CA 1
ATOM 3999 C C . VAL B 1 189 ? -20.531 11.961 -10.812 1 90.31 189 VAL B C 1
ATOM 4001 O O . VAL B 1 189 ? -21.516 11.453 -11.367 1 90.31 189 VAL B O 1
ATOM 4004 N N . ILE B 1 190 ? -19.656 12.703 -11.438 1 92 190 ILE B N 1
ATOM 4005 C CA . ILE B 1 190 ? -19.828 13.117 -12.828 1 92 190 ILE B CA 1
ATOM 4006 C C . ILE B 1 190 ? -19.781 11.883 -13.734 1 92 190 ILE B C 1
ATOM 4008 O O . ILE B 1 190 ? -20.641 11.734 -14.617 1 92 190 ILE B O 1
ATOM 4012 N N . GLN B 1 191 ? -18.844 11.023 -13.469 1 93.94 191 GLN B N 1
ATOM 4013 C CA . GLN B 1 191 ? -18.672 9.844 -14.32 1 93.94 191 GLN B CA 1
ATOM 4014 C C . GLN B 1 191 ? -19.859 8.883 -14.164 1 93.94 191 GLN B C 1
ATOM 4016 O O . GLN B 1 191 ? -20.281 8.266 -15.141 1 93.94 191 GLN B O 1
ATOM 4021 N N . LEU B 1 192 ? -20.328 8.727 -12.969 1 92 192 LEU B N 1
ATOM 4022 C CA . LEU B 1 192 ? -21.516 7.906 -12.758 1 92 192 LEU B CA 1
ATOM 4023 C C . LEU B 1 192 ? -22.703 8.453 -13.539 1 92 192 LEU B C 1
ATOM 4025 O O 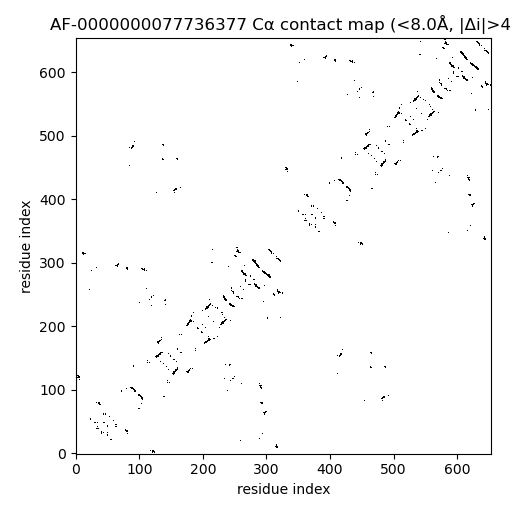. LEU B 1 192 ? -23.391 7.703 -14.242 1 92 192 LEU B O 1
ATOM 4029 N N . GLN B 1 193 ? -22.906 9.711 -13.477 1 91.88 193 GLN B N 1
ATOM 4030 C CA . GLN B 1 193 ? -24.016 10.352 -14.18 1 91.88 193 GLN B CA 1
ATOM 4031 C C . GLN B 1 193 ? -23.875 10.18 -15.695 1 91.88 193 GLN B C 1
ATOM 4033 O O . GLN B 1 193 ? -24.875 9.984 -16.391 1 91.88 193 GLN B O 1
ATOM 4038 N N . ALA B 1 194 ? -22.688 10.234 -16.125 1 94.69 194 ALA B N 1
ATOM 4039 C CA . ALA B 1 194 ? -22.422 10.117 -17.562 1 94.69 194 ALA B CA 1
ATOM 4040 C C . ALA B 1 194 ? -22.891 8.773 -18.109 1 94.69 194 ALA B C 1
ATOM 4042 O O . ALA B 1 194 ? -23.219 8.656 -19.281 1 94.69 194 ALA B O 1
ATOM 4043 N N . VAL B 1 195 ? -22.953 7.762 -17.25 1 93.06 195 VAL B N 1
ATOM 4044 C CA . VAL B 1 195 ? -23.359 6.438 -17.719 1 93.06 195 VAL B CA 1
ATOM 4045 C C . VAL B 1 195 ? -24.75 6.105 -17.188 1 93.06 195 VAL B C 1
ATOM 4047 O O . VAL B 1 195 ? -25.141 4.934 -17.156 1 93.06 195 VAL B O 1
ATOM 4050 N N . GLY B 1 196 ? -25.453 7.074 -16.688 1 92.81 196 GLY B N 1
ATOM 4051 C CA . GLY B 1 196 ? -26.844 6.93 -16.266 1 92.81 196 GLY B CA 1
ATOM 4052 C C . GLY B 1 196 ? -26.984 6.32 -14.883 1 92.81 196 GLY B C 1
ATOM 4053 O O . GLY B 1 196 ? -28.031 5.75 -14.562 1 92.81 196 GLY B O 1
ATOM 4054 N N . LYS B 1 197 ? -25.953 6.387 -14.117 1 91.81 197 LYS B N 1
ATOM 4055 C CA . LYS B 1 197 ? -25.984 5.867 -12.75 1 91.81 197 LYS B CA 1
ATOM 4056 C C . LYS B 1 197 ? -25.969 6.996 -11.727 1 91.81 197 LYS B C 1
ATOM 4058 O O . LYS B 1 197 ? -25.484 8.094 -12.016 1 91.81 197 LYS B O 1
ATOM 4063 N N . ASP B 1 198 ? -26.578 6.707 -10.633 1 90.94 198 ASP B N 1
ATOM 4064 C CA . ASP B 1 198 ? -26.641 7.668 -9.539 1 90.94 198 ASP B CA 1
ATOM 4065 C C . ASP B 1 198 ? -25.891 7.16 -8.312 1 90.94 198 ASP B C 1
ATOM 4067 O O . ASP B 1 198 ? -26.078 6.02 -7.883 1 90.94 198 ASP B O 1
ATOM 4071 N N . ILE B 1 199 ? -25.109 7.992 -7.797 1 90.12 199 ILE B N 1
ATOM 4072 C CA . ILE B 1 199 ? -24.312 7.625 -6.629 1 90.12 199 ILE B CA 1
ATOM 4073 C C . ILE B 1 199 ? -25.234 7.242 -5.477 1 90.12 199 ILE B C 1
ATOM 4075 O O . ILE B 1 199 ? -24.875 6.41 -4.637 1 90.12 199 ILE B O 1
ATOM 4079 N N . ALA B 1 200 ? -26.422 7.73 -5.438 1 90.44 200 ALA B N 1
ATOM 4080 C CA . ALA B 1 200 ? -27.406 7.469 -4.383 1 90.44 200 ALA B CA 1
ATOM 4081 C C . ALA B 1 200 ? -27.906 6.027 -4.449 1 90.44 200 ALA B C 1
ATOM 4083 O O . ALA B 1 200 ? -28.5 5.527 -3.49 1 90.44 200 ALA B O 1
ATOM 4084 N N . ALA B 1 201 ? -27.719 5.391 -5.539 1 91.69 201 ALA B N 1
ATOM 4085 C CA . ALA B 1 201 ? -28.172 4.016 -5.719 1 91.69 201 ALA B CA 1
ATOM 4086 C C . ALA B 1 201 ? -27.234 3.031 -5.023 1 91.69 201 ALA B C 1
ATOM 4088 O O . ALA B 1 201 ? -27.578 1.862 -4.84 1 91.69 201 ALA B O 1
ATOM 4089 N N . TYR B 1 202 ? -26.078 3.467 -4.652 1 92.44 202 TYR B N 1
ATOM 4090 C CA . TYR B 1 202 ? -25.109 2.621 -3.975 1 92.44 202 TYR B CA 1
ATOM 4091 C C . TYR B 1 202 ? -25.203 2.783 -2.461 1 92.44 202 TYR B C 1
ATOM 4093 O O . TYR B 1 202 ? -25.656 3.822 -1.969 1 92.44 202 TYR B O 1
ATOM 4101 N N . PRO B 1 203 ? -24.859 1.764 -1.743 1 93 203 PRO B N 1
ATOM 4102 C CA . PRO B 1 203 ? -25.031 1.811 -0.287 1 93 203 PRO B CA 1
ATOM 4103 C C . PRO B 1 203 ? -23.922 2.617 0.4 1 93 203 PRO B C 1
ATOM 4105 O O . PRO B 1 203 ? -23.422 2.213 1.451 1 93 203 PRO B O 1
ATOM 4108 N N . LEU B 1 204 ? -23.531 3.699 -0.15 1 93.88 204 LEU B N 1
ATOM 4109 C CA . LEU B 1 204 ? -22.484 4.562 0.387 1 93.88 204 LEU B CA 1
ATOM 4110 C C . LEU B 1 204 ? -23.016 5.398 1.55 1 93.88 204 LEU B C 1
ATOM 4112 O O . LEU B 1 204 ? -23.969 6.168 1.387 1 93.88 204 LEU B O 1
ATOM 4116 N N . ARG B 1 205 ? -22.406 5.242 2.717 1 94.19 205 ARG B N 1
ATOM 4117 C CA . ARG B 1 205 ? -22.844 5.949 3.912 1 94.19 205 ARG B CA 1
ATOM 4118 C C . ARG B 1 205 ? -21.828 6.996 4.344 1 94.19 205 ARG B C 1
ATOM 4120 O O . ARG B 1 205 ? -22.188 7.984 4.996 1 94.19 205 ARG B O 1
ATOM 4127 N N . MET B 1 206 ? -20.547 6.777 4.008 1 95.94 206 MET B N 1
ATOM 4128 C CA . MET B 1 206 ? -19.469 7.656 4.453 1 95.94 206 MET B CA 1
ATOM 4129 C C . MET B 1 206 ? -18.547 8.008 3.297 1 95.94 206 MET B C 1
ATOM 4131 O O . MET B 1 206 ? -18.141 7.133 2.525 1 95.94 206 MET B O 1
ATOM 4135 N N . LEU B 1 207 ? -18.281 9.211 3.139 1 95.5 207 LEU B N 1
ATOM 4136 C CA . LEU B 1 207 ? -17.266 9.711 2.221 1 95.5 207 LEU B CA 1
ATOM 4137 C C . LEU B 1 207 ? -16.172 10.453 2.979 1 95.5 207 LEU B C 1
ATOM 4139 O O . LEU B 1 207 ? -16.438 11.414 3.699 1 95.5 207 LEU B O 1
ATOM 4143 N N . PHE B 1 208 ? -15 9.969 2.881 1 97.12 208 PHE B N 1
ATOM 4144 C CA . PHE B 1 208 ? -13.844 10.625 3.482 1 97.12 208 PHE B CA 1
ATOM 4145 C C . PHE B 1 208 ? -13.102 11.469 2.451 1 97.12 208 PHE B C 1
ATOM 4147 O O . PHE B 1 208 ? -12.656 10.945 1.424 1 97.12 208 PHE B O 1
ATOM 4154 N N . SER B 1 209 ? -12.945 12.719 2.729 1 96.5 209 SER B N 1
ATOM 4155 C CA . SER B 1 209 ? -12.32 13.656 1.804 1 96.5 209 SER B CA 1
ATOM 4156 C C . SER B 1 209 ? -10.945 14.094 2.305 1 96.5 209 SER B C 1
ATOM 4158 O O . SER B 1 209 ? -10.844 14.797 3.314 1 96.5 209 SER B O 1
ATOM 4160 N N . LEU B 1 210 ? -9.898 13.656 1.648 1 96.62 210 LEU B N 1
ATOM 4161 C CA . LEU B 1 210 ? -8.555 14.148 1.92 1 96.62 210 LEU B CA 1
ATOM 4162 C C . LEU B 1 210 ? -8.305 15.477 1.217 1 96.62 210 LEU B C 1
ATOM 4164 O O . LEU B 1 210 ? -8.055 15.508 0.011 1 96.62 210 LEU B O 1
ATOM 4168 N N . ASN B 1 211 ? -8.289 16.516 1.972 1 95 211 ASN B N 1
ATOM 4169 C CA . ASN B 1 211 ? -8.242 17.859 1.404 1 95 211 ASN B CA 1
ATOM 4170 C C . ASN B 1 211 ? -6.812 18.406 1.345 1 95 211 ASN B C 1
ATOM 4172 O O . ASN B 1 211 ? -6.203 18.672 2.381 1 95 211 ASN B O 1
ATOM 4176 N N . ASP B 1 212 ? -6.352 18.672 0.193 1 89.88 212 ASP B N 1
ATOM 4177 C CA . ASP B 1 212 ? -4.977 19.125 0.015 1 89.88 212 ASP B CA 1
ATOM 4178 C C . ASP B 1 212 ? -4.891 20.641 0.074 1 89.88 212 ASP B C 1
ATOM 4180 O O . ASP B 1 212 ? -3.814 21.203 0.283 1 89.88 212 ASP B O 1
ATOM 4184 N N . MET B 1 213 ? -5.949 21.406 -0.129 1 82.38 213 MET B N 1
ATOM 4185 C CA . MET B 1 213 ? -5.883 22.875 -0.213 1 82.38 213 MET B CA 1
ATOM 4186 C C . MET B 1 213 ? -6.656 23.516 0.929 1 82.38 213 MET B C 1
ATOM 4188 O O . MET B 1 213 ? -6.359 24.641 1.325 1 82.38 213 MET B O 1
ATOM 4192 N N . GLY B 1 214 ? -7.656 22.891 1.476 1 83.69 214 GLY B N 1
ATOM 4193 C CA . GLY B 1 214 ? -8.477 23.469 2.531 1 83.69 214 GLY B CA 1
ATOM 4194 C C . GLY B 1 214 ? -8.969 22.438 3.529 1 83.69 214 GLY B C 1
ATOM 4195 O O . GLY B 1 214 ? -8.828 21.234 3.309 1 83.69 214 GLY B O 1
ATOM 4196 N N . LEU B 1 215 ? -9.469 23.109 4.594 1 85.31 215 LEU B N 1
ATOM 4197 C CA . LEU B 1 215 ? -9.969 22.234 5.648 1 85.31 215 LEU B CA 1
ATOM 4198 C C . LEU B 1 215 ? -11.289 21.594 5.238 1 85.31 215 LEU B C 1
ATOM 4200 O O . LEU B 1 215 ? -11.617 20.484 5.691 1 85.31 215 LEU B O 1
ATOM 4204 N N . GLN B 1 216 ? -11.953 22.312 4.395 1 81.69 216 GLN B N 1
ATOM 4205 C CA . GLN B 1 216 ? -13.266 21.812 3.992 1 81.69 216 GLN B CA 1
ATOM 4206 C C . GLN B 1 216 ? -13.297 21.516 2.498 1 81.69 216 GLN B C 1
ATOM 4208 O O . GLN B 1 216 ? -12.703 22.234 1.698 1 81.69 216 GLN B O 1
ATOM 4213 N N . ASN B 1 217 ? -13.961 20.422 2.201 1 78.5 217 ASN B N 1
ATOM 4214 C CA . ASN B 1 217 ? -14.312 20.172 0.806 1 78.5 217 ASN B CA 1
ATOM 4215 C C . ASN B 1 217 ? -15.391 21.141 0.319 1 78.5 217 ASN B C 1
ATOM 4217 O O . ASN B 1 217 ? -16.531 21.109 0.795 1 78.5 217 ASN B O 1
ATOM 4221 N N . LEU B 1 218 ? -15.109 21.859 -0.614 1 75.56 218 LEU B N 1
ATOM 4222 C CA . LEU B 1 218 ? -16.016 22.906 -1.07 1 75.56 218 LEU B CA 1
ATOM 4223 C C . LEU B 1 218 ? -17.234 22.297 -1.76 1 75.56 218 LEU B C 1
ATOM 4225 O O . LEU B 1 218 ? -18.281 22.938 -1.879 1 75.56 218 LEU B O 1
ATOM 4229 N N . LEU B 1 219 ? -17.031 21.109 -2.133 1 78.25 219 LEU B N 1
ATOM 4230 C CA . LEU B 1 219 ? -18.125 20.484 -2.865 1 78.25 219 LEU B CA 1
ATOM 4231 C C . LEU B 1 219 ? -18.922 19.562 -1.956 1 78.25 219 LEU B C 1
ATOM 4233 O O . LEU B 1 219 ? -19.75 18.781 -2.432 1 78.25 219 LEU B O 1
ATOM 4237 N N . GLN B 1 220 ? -18.688 19.703 -0.764 1 80.69 220 GLN B N 1
ATOM 4238 C CA . GLN B 1 220 ? -19.297 18.812 0.212 1 80.69 220 GLN B CA 1
ATOM 4239 C C . GLN B 1 220 ? -20.828 18.859 0.141 1 80.69 220 GLN B C 1
ATOM 4241 O O . GLN B 1 220 ? -21.484 17.828 0.157 1 80.69 220 GLN B O 1
ATOM 4246 N N . ARG B 1 221 ? -21.344 20.016 0.033 1 80 221 ARG B N 1
ATOM 4247 C CA . ARG B 1 221 ? -22.797 20.172 0.005 1 80 221 ARG B CA 1
ATOM 4248 C C . ARG B 1 221 ? -23.391 19.453 -1.21 1 80 221 ARG B C 1
ATOM 4250 O O . ARG B 1 221 ? -24.422 18.781 -1.101 1 80 221 ARG B O 1
ATOM 4257 N N . HIS B 1 222 ? -22.734 19.656 -2.246 1 82.25 222 HIS B N 1
ATOM 4258 C CA . HIS B 1 222 ? -23.203 19.031 -3.479 1 82.25 222 HIS B CA 1
ATOM 4259 C C . HIS B 1 222 ? -23.141 17.516 -3.379 1 82.25 222 HIS B C 1
ATOM 4261 O O . HIS B 1 222 ? -24.078 16.812 -3.799 1 82.25 222 HIS B O 1
ATOM 4267 N N . VAL B 1 223 ? -22.141 17.047 -2.799 1 82.69 223 VAL B N 1
ATOM 4268 C CA . VAL B 1 223 ? -21.922 15.602 -2.686 1 82.69 223 VAL B CA 1
ATOM 4269 C C . VAL B 1 223 ? -22.938 15 -1.715 1 82.69 223 VAL B C 1
ATOM 4271 O O . VAL B 1 223 ? -23.516 13.945 -1.984 1 82.69 223 VAL B O 1
ATOM 4274 N N . VAL B 1 224 ? -23.188 15.703 -0.649 1 81.5 224 VAL B N 1
ATOM 4275 C CA . VAL B 1 224 ? -24.109 15.219 0.382 1 81.5 224 VAL B CA 1
ATOM 4276 C C . VAL B 1 224 ? -25.531 15.18 -0.166 1 81.5 224 VAL B C 1
ATOM 4278 O O . VAL B 1 224 ? -26.266 14.227 0.096 1 81.5 224 VAL B O 1
ATOM 4281 N N . GLN B 1 225 ? -25.844 16.109 -0.903 1 82.62 225 GLN B N 1
ATOM 4282 C CA . GLN B 1 225 ? -27.188 16.156 -1.464 1 82.62 225 GLN B CA 1
ATOM 4283 C C . GLN B 1 225 ? -27.406 15.031 -2.465 1 82.62 225 GLN B C 1
ATOM 4285 O O . GLN B 1 225 ? -28.516 14.492 -2.559 1 82.62 225 GLN B O 1
ATOM 4290 N N . ARG B 1 226 ? -26.391 14.617 -3.023 1 83.5 226 ARG B N 1
ATOM 4291 C CA . ARG B 1 226 ? -26.531 13.633 -4.094 1 83.5 226 ARG B CA 1
ATOM 4292 C C . ARG B 1 226 ? -26.375 12.219 -3.561 1 83.5 226 ARG B C 1
ATOM 4294 O O . ARG B 1 226 ? -26.906 11.266 -4.133 1 83.5 226 ARG B O 1
ATOM 4301 N N . SER B 1 227 ? -25.656 11.859 -2.592 1 81 227 SER B N 1
ATOM 4302 C CA . SER B 1 227 ? -25.297 10.508 -2.191 1 81 227 SER B CA 1
ATOM 4303 C C . SER B 1 227 ? -25.953 10.117 -0.875 1 81 227 SER B C 1
ATOM 4305 O O . SER B 1 227 ? -26.016 8.938 -0.523 1 81 227 SER B O 1
ATOM 4307 N N . HIS B 1 228 ? -26.453 10.906 -0.138 1 83.19 228 HIS B N 1
ATOM 4308 C CA . HIS B 1 228 ? -26.969 10.703 1.215 1 83.19 228 HIS B CA 1
ATOM 4309 C C . HIS B 1 228 ? -25.844 10.305 2.168 1 83.19 228 HIS B C 1
ATOM 4311 O O . HIS B 1 228 ? -26.094 9.891 3.299 1 83.19 228 HIS B O 1
ATOM 4317 N N . ALA B 1 229 ? -24.641 10.305 1.72 1 91 229 ALA B N 1
ATOM 4318 C CA . ALA B 1 229 ? -23.484 9.961 2.555 1 91 229 ALA B CA 1
ATOM 4319 C C . ALA B 1 229 ? -23.062 11.148 3.406 1 91 229 ALA B C 1
ATOM 4321 O O . ALA B 1 229 ? -23.266 12.305 3.025 1 91 229 ALA B O 1
ATOM 4322 N N . ARG B 1 230 ? -22.562 10.852 4.551 1 92.5 230 ARG B N 1
ATOM 4323 C CA . ARG B 1 230 ? -21.906 11.883 5.348 1 92.5 230 ARG B CA 1
ATOM 4324 C C . ARG B 1 230 ? -20.469 12.094 4.887 1 92.5 230 ARG B C 1
ATOM 4326 O O . ARG B 1 230 ? -19.766 11.133 4.559 1 92.5 230 ARG B O 1
ATOM 4333 N N . VAL B 1 231 ? -20.062 13.32 4.824 1 94.19 231 VAL B N 1
ATOM 4334 C CA . VAL B 1 231 ? -18.703 13.633 4.387 1 94.19 231 VAL B CA 1
ATOM 4335 C C . VAL B 1 231 ? -17.828 13.953 5.594 1 94.19 231 VAL B C 1
ATOM 4337 O O . VAL B 1 231 ? -18.203 14.766 6.441 1 94.19 231 VAL B O 1
ATOM 4340 N N . TYR B 1 232 ? -16.766 13.297 5.727 1 96 232 TYR B N 1
ATOM 4341 C CA . TYR B 1 232 ? -15.758 13.539 6.758 1 96 232 TYR B CA 1
ATOM 4342 C C . TYR B 1 232 ? -14.484 14.117 6.145 1 96 232 TYR B C 1
ATOM 4344 O O . TYR B 1 232 ? -13.836 13.461 5.324 1 96 232 TYR B O 1
ATOM 4352 N N . ASN B 1 233 ? -14.102 15.266 6.598 1 96.12 233 ASN B N 1
ATOM 4353 C CA . ASN B 1 233 ? -12.953 15.969 6.031 1 96.12 233 ASN B CA 1
ATOM 4354 C C . ASN B 1 233 ? -11.672 15.664 6.797 1 96.12 233 ASN B C 1
ATOM 4356 O O . ASN B 1 233 ? -11.672 15.633 8.031 1 96.12 233 ASN B O 1
ATOM 4360 N N . PHE B 1 234 ? -10.648 15.422 6.051 1 97.19 234 PHE B N 1
ATOM 4361 C CA . PHE B 1 234 ? -9.281 15.273 6.547 1 97.19 234 PHE B CA 1
ATOM 4362 C C . PHE B 1 234 ? -8.367 16.328 5.926 1 97.19 234 PHE B C 1
ATOM 4364 O O . PHE B 1 234 ? -8.414 16.562 4.719 1 97.19 234 PHE B O 1
ATOM 4371 N N . PHE B 1 235 ? -7.621 17 6.789 1 96.44 235 PHE B N 1
ATOM 4372 C CA . PHE B 1 235 ? -6.629 17.953 6.297 1 96.44 235 PHE B CA 1
ATOM 4373 C C . PHE B 1 235 ? -5.371 17.234 5.832 1 96.44 235 PHE B C 1
ATOM 4375 O O . PHE B 1 235 ? -4.699 16.562 6.625 1 96.44 235 PHE B O 1
ATOM 4382 N N . ALA B 1 236 ? -5.055 17.375 4.523 1 95.19 236 ALA B N 1
ATOM 4383 C CA . ALA B 1 236 ? -4 16.531 3.957 1 95.19 236 ALA B CA 1
ATOM 4384 C C . ALA B 1 236 ? -3.166 17.312 2.945 1 95.19 236 ALA B C 1
ATOM 4386 O O . ALA B 1 236 ? -2.951 16.859 1.821 1 95.19 236 ALA B O 1
ATOM 4387 N N . PRO B 1 237 ? -2.668 18.422 3.328 1 93.5 237 PRO B N 1
ATOM 4388 C CA . PRO B 1 237 ? -1.754 19.094 2.4 1 93.5 237 PRO B CA 1
ATOM 4389 C C . PRO B 1 237 ? -0.45 18.328 2.197 1 93.5 237 PRO B C 1
ATOM 4391 O O . PRO B 1 237 ? 0.083 17.75 3.146 1 93.5 237 PRO B O 1
ATOM 4394 N N . PRO B 1 238 ? 0.09 18.344 1.01 1 91.81 238 PRO B N 1
ATOM 4395 C CA . PRO B 1 238 ? 1.325 17.594 0.746 1 91.81 238 PRO B CA 1
ATOM 4396 C C . PRO B 1 238 ? 2.486 18.047 1.628 1 91.81 238 PRO B C 1
ATOM 4398 O O . PRO B 1 238 ? 3.35 17.25 1.98 1 91.81 238 PRO B O 1
ATOM 4401 N N . ALA B 1 239 ? 2.477 19.297 2.047 1 92.56 239 ALA B N 1
ATOM 4402 C CA . ALA B 1 239 ? 3.564 19.844 2.844 1 92.56 239 ALA B CA 1
ATOM 4403 C C . ALA B 1 239 ? 3.67 19.156 4.195 1 92.56 239 ALA B C 1
ATOM 4405 O O . ALA B 1 239 ? 4.766 19.016 4.746 1 92.56 239 ALA B O 1
ATOM 4406 N N . LEU B 1 240 ? 2.521 18.688 4.707 1 95.38 240 LEU B N 1
ATOM 4407 C CA . LEU B 1 240 ? 2.523 18.031 6.012 1 95.38 240 LEU B CA 1
ATOM 4408 C C . LEU B 1 240 ? 3.004 16.594 5.895 1 95.38 240 LEU B C 1
ATOM 4410 O O . LEU B 1 240 ? 3.355 15.961 6.898 1 95.38 240 LEU B O 1
ATOM 4414 N N . GLY B 1 241 ? 2.91 16 4.703 1 93.75 241 GLY B N 1
ATOM 4415 C CA . GLY B 1 241 ? 3.373 14.648 4.457 1 93.75 241 GLY B CA 1
ATOM 4416 C C . GLY B 1 241 ? 2.422 13.594 4.98 1 93.75 241 GLY B C 1
ATOM 4417 O O . GLY B 1 241 ? 2.789 12.422 5.086 1 93.75 241 GLY B O 1
ATOM 4418 N N . MET B 1 242 ? 1.312 13.969 5.422 1 94.5 242 MET B N 1
ATOM 4419 C CA . MET B 1 242 ? 0.365 13 5.969 1 94.5 242 MET B CA 1
ATOM 4420 C C . MET B 1 242 ? -1.066 13.508 5.848 1 94.5 242 MET B C 1
ATOM 4422 O O . MET B 1 242 ? -1.288 14.688 5.559 1 94.5 242 MET B O 1
ATOM 4426 N N . ALA B 1 243 ? -1.906 12.531 5.949 1 92.81 243 ALA B N 1
ATOM 4427 C CA . ALA B 1 243 ? -3.326 12.859 6.051 1 92.81 243 ALA B CA 1
ATOM 4428 C C . ALA B 1 243 ? -3.83 12.688 7.48 1 92.81 243 ALA B C 1
ATOM 4430 O O . ALA B 1 243 ? -3.34 11.828 8.219 1 92.81 243 ALA B O 1
ATOM 4431 N N . GLY B 1 244 ? -4.629 13.617 7.918 1 93.5 244 GLY B N 1
ATOM 4432 C CA . GLY B 1 244 ? -5.309 13.375 9.18 1 93.5 244 GLY B CA 1
ATOM 4433 C C . GLY B 1 244 ? -4.73 14.164 10.336 1 93.5 244 GLY B C 1
ATOM 4434 O O . GLY B 1 244 ? -4.953 13.828 11.5 1 93.5 244 GLY B O 1
ATOM 4435 N N . ALA B 1 245 ? -3.836 15.172 9.984 1 97.44 245 ALA B N 1
ATOM 4436 C CA . ALA B 1 245 ? -3.42 16.062 11.07 1 97.44 245 ALA B CA 1
ATOM 4437 C C . ALA B 1 245 ? -4.629 16.672 11.773 1 97.44 245 ALA B C 1
ATOM 4439 O O . ALA B 1 245 ? -4.621 16.844 12.992 1 97.44 245 ALA B O 1
ATOM 4440 N N . LEU B 1 246 ? -5.586 17 10.969 1 98.06 246 LEU B N 1
ATOM 4441 C CA . LEU B 1 246 ? -6.914 17.406 11.422 1 98.06 246 LEU B CA 1
ATOM 4442 C C . LEU B 1 246 ? -7.988 16.531 10.789 1 98.06 246 LEU B C 1
ATOM 4444 O O . LEU B 1 246 ? -7.871 16.141 9.625 1 98.06 246 LEU B O 1
ATOM 4448 N N . PHE B 1 247 ? -8.977 16.188 11.547 1 97.5 247 PHE B N 1
ATOM 4449 C CA . PHE B 1 247 ? -10.055 15.391 10.984 1 97.5 247 PHE B CA 1
ATOM 4450 C C . PHE B 1 247 ? -11.398 15.789 11.586 1 97.5 247 PHE B C 1
ATOM 4452 O O . PHE B 1 247 ? -11.453 16.312 12.703 1 97.5 247 PHE B O 1
ATOM 4459 N N . SER B 1 248 ? -12.469 15.555 10.875 1 95.44 248 SER B N 1
ATOM 4460 C CA . SER B 1 248 ? -13.82 15.82 11.352 1 95.44 248 SER B CA 1
ATOM 4461 C C . SER B 1 248 ? -14.414 14.594 12.039 1 95.44 248 SER B C 1
ATOM 4463 O O . SER B 1 248 ? -14.164 13.461 11.625 1 95.44 248 SER B O 1
ATOM 4465 N N . CYS B 1 249 ? -15.141 14.852 13.086 1 95.56 249 CYS B N 1
ATOM 4466 C CA . CYS B 1 249 ? -15.898 13.812 13.766 1 95.56 249 CYS B CA 1
ATOM 4467 C C . CYS B 1 249 ? -17.391 13.922 13.453 1 95.56 249 CYS B C 1
ATOM 4469 O O . CYS B 1 249 ? -17.812 14.828 12.734 1 95.56 249 CYS B O 1
ATOM 4471 N N . PRO B 1 250 ? -18.188 13.016 13.938 1 94.56 250 PRO B N 1
ATOM 4472 C CA . PRO B 1 250 ? -19.609 13.016 13.594 1 94.56 250 PRO B CA 1
ATOM 4473 C C . PRO B 1 250 ? -20.328 14.281 14.055 1 94.56 250 PRO B C 1
ATOM 4475 O O . PRO B 1 250 ? -21.375 14.633 13.516 1 94.56 250 PRO B O 1
ATOM 4478 N N . ALA B 1 251 ? -19.812 15.023 14.992 1 93.62 251 ALA B N 1
ATOM 4479 C CA . ALA B 1 251 ? -20.406 16.266 15.445 1 93.62 251 ALA B CA 1
ATOM 4480 C C . ALA B 1 251 ? -20.359 17.328 14.352 1 93.62 251 ALA B C 1
ATOM 4482 O O . ALA B 1 251 ? -21.203 18.234 14.312 1 93.62 251 ALA B O 1
ATOM 4483 N N . GLN B 1 252 ? -19.438 17.25 13.492 1 90.75 252 GLN B N 1
ATOM 4484 C CA . GLN B 1 252 ? -19.266 18.141 12.352 1 90.75 252 GLN B CA 1
ATOM 4485 C C . GLN B 1 252 ? -19.156 19.594 12.812 1 90.75 252 GLN B C 1
ATOM 4487 O O . GLN B 1 252 ? -19.75 20.484 12.211 1 90.75 252 GLN B O 1
ATOM 4492 N N . GLN B 1 253 ? -18.531 19.812 13.938 1 92.06 253 GLN B N 1
ATOM 4493 C CA . GLN B 1 253 ? -18.297 21.141 14.5 1 92.06 253 GLN B CA 1
ATOM 4494 C C . GLN B 1 253 ? -16.797 21.453 14.57 1 92.06 253 GLN B C 1
ATOM 4496 O O . GLN B 1 253 ? -16.25 21.609 15.656 1 92.06 253 GLN B O 1
ATOM 4501 N N . GLY B 1 254 ? -16.266 21.625 13.367 1 94 254 GLY B N 1
ATOM 4502 C CA . GLY B 1 254 ? -14.828 21.844 13.258 1 94 254 GLY B CA 1
ATOM 4503 C C . GLY B 1 254 ? -14.047 20.562 13.047 1 94 254 GLY B C 1
ATOM 4504 O O . GLY B 1 254 ? -14.625 19.5 12.789 1 94 254 GLY B O 1
ATOM 4505 N N . GLN B 1 255 ? -12.781 20.672 13.047 1 96.88 255 GLN B N 1
ATOM 4506 C CA . GLN B 1 255 ? -11.891 19.531 12.883 1 96.88 255 GLN B CA 1
ATOM 4507 C C . GLN B 1 255 ? -10.953 19.391 14.078 1 96.88 255 GLN B C 1
ATOM 4509 O O . GLN B 1 255 ? -10.359 20.359 14.531 1 96.88 255 GLN B O 1
ATOM 4514 N N . HIS B 1 256 ? -10.906 18.234 14.617 1 98.12 256 HIS B N 1
ATOM 4515 C CA . HIS B 1 256 ? -9.984 17.953 15.719 1 98.12 256 HIS B CA 1
ATOM 4516 C C . HIS B 1 256 ? -8.539 18 15.25 1 98.12 256 HIS B C 1
ATOM 4518 O O . HIS B 1 256 ? -8.188 17.359 14.258 1 98.12 256 HIS B O 1
ATOM 4524 N N . VAL B 1 257 ? -7.711 18.766 15.93 1 98.44 257 VAL B N 1
ATOM 4525 C CA . VAL B 1 257 ? -6.266 18.672 15.742 1 98.44 257 VAL B CA 1
ATOM 4526 C C . VAL B 1 257 ? -5.711 17.516 16.562 1 98.44 257 VAL B C 1
ATOM 4528 O O . VAL B 1 257 ? -6.031 17.375 17.75 1 98.44 257 VAL B O 1
ATOM 4531 N N . GLN B 1 258 ? -5.004 16.688 15.969 1 98.5 258 GLN B N 1
ATOM 4532 C CA . GLN B 1 258 ? -4.375 15.617 16.734 1 98.5 258 GLN B CA 1
ATOM 4533 C C . GLN B 1 258 ? -3.152 16.125 17.5 1 98.5 258 GLN B C 1
ATOM 4535 O O . GLN B 1 258 ? -2.018 15.93 17.047 1 98.5 258 GLN B O 1
ATOM 4540 N N . GLU B 1 259 ? -3.365 16.562 18.641 1 98.56 259 GLU B N 1
ATOM 4541 C CA . GLU B 1 259 ? -2.467 17.469 19.359 1 98.56 259 GLU B CA 1
ATOM 4542 C C . GLU B 1 259 ? -1.287 16.703 19.969 1 98.56 259 GLU B C 1
ATOM 4544 O O . GLU B 1 259 ? -0.302 17.312 20.391 1 98.56 259 GLU B O 1
ATOM 4549 N N . ASP B 1 260 ? -1.381 15.422 20.031 1 98.62 260 ASP B N 1
ATOM 4550 C CA . ASP B 1 260 ? -0.227 14.664 20.516 1 98.62 260 ASP B CA 1
ATOM 4551 C C . ASP B 1 260 ? 0.828 14.523 19.422 1 98.62 260 ASP B C 1
ATOM 4553 O O . ASP B 1 260 ? 1.971 14.148 19.703 1 98.62 260 ASP B O 1
ATOM 4557 N N . TYR B 1 261 ? 0.401 14.844 18.172 1 98.81 261 TYR B N 1
ATOM 4558 C CA . TYR B 1 261 ? 1.334 14.75 17.047 1 98.81 261 TYR B CA 1
ATOM 4559 C C . TYR B 1 261 ? 1.593 16.125 16.453 1 98.81 261 TYR B C 1
ATOM 4561 O O . TYR B 1 261 ? 2.652 16.359 15.859 1 98.81 261 TYR B O 1
ATOM 4569 N N . TRP B 1 262 ? 0.638 17.031 16.547 1 98.81 262 TRP B N 1
ATOM 4570 C CA . TRP B 1 262 ? 0.729 18.375 15.969 1 98.81 262 TRP B CA 1
ATOM 4571 C C . TRP B 1 262 ? 0.342 19.438 16.984 1 98.81 262 TRP B C 1
ATOM 4573 O O . TRP B 1 262 ? -0.727 19.359 17.609 1 98.81 262 TRP B O 1
ATOM 4583 N N . TYR B 1 263 ? 1.16 20.406 17.156 1 98.75 263 TYR B N 1
ATOM 4584 C CA . TYR B 1 263 ? 0.831 21.531 18.016 1 98.75 263 TYR B CA 1
ATOM 4585 C C . TYR B 1 263 ? 0.328 22.719 17.203 1 98.75 263 TYR B C 1
ATOM 4587 O O . TYR B 1 263 ? 1.048 23.25 16.344 1 98.75 263 TYR B O 1
ATOM 4595 N N . PRO B 1 264 ? -0.864 23.172 17.484 1 98.38 264 PRO B N 1
ATOM 4596 C CA . PRO B 1 264 ? -1.438 24.266 16.703 1 98.38 264 PRO B CA 1
ATOM 4597 C C . PRO B 1 264 ? -1.194 25.641 17.344 1 98.38 264 PRO B C 1
ATOM 4599 O O . PRO B 1 264 ? -1.178 25.766 18.562 1 98.38 264 PRO B O 1
ATOM 4602 N N . GLU B 1 265 ? -0.911 26.562 16.531 1 98 265 GLU B N 1
ATOM 4603 C CA . GLU B 1 265 ? -0.934 27.984 16.844 1 98 265 GLU B CA 1
ATOM 4604 C C . GLU B 1 265 ? -1.84 28.75 15.883 1 98 265 GLU B C 1
ATOM 4606 O O . GLU B 1 265 ? -2.104 28.281 14.773 1 98 265 GLU B O 1
ATOM 4611 N N . VAL B 1 266 ? -2.381 29.812 16.359 1 98 266 VAL B N 1
ATOM 4612 C CA . VAL B 1 266 ? -3.086 30.734 15.484 1 98 266 VAL B CA 1
ATOM 4613 C C . VAL B 1 266 ? -2.451 32.125 15.586 1 98 266 VAL B C 1
ATOM 4615 O O . VAL B 1 266 ? -2.379 32.719 16.672 1 98 266 VAL B O 1
ATOM 4618 N N . ILE B 1 267 ? -2.053 32.562 14.406 1 97.81 267 ILE B N 1
ATOM 4619 C CA . ILE B 1 267 ? -1.359 33.844 14.375 1 97.81 267 ILE B CA 1
ATOM 4620 C C . ILE B 1 267 ? -2.213 34.875 13.641 1 97.81 267 ILE B C 1
ATOM 4622 O O . ILE B 1 267 ? -2.953 34.531 12.711 1 97.81 267 ILE B O 1
ATOM 4626 N N . ALA B 1 268 ? -2.037 36.125 14.062 1 96.81 268 ALA B N 1
ATOM 4627 C CA . ALA B 1 268 ? -2.762 37.188 13.375 1 96.81 268 ALA B CA 1
ATOM 4628 C C . ALA B 1 268 ? -2.311 37.344 11.93 1 96.81 268 ALA B C 1
ATOM 4630 O O . ALA B 1 268 ? -1.115 37.25 11.633 1 96.81 268 ALA B O 1
ATOM 4631 N N . PHE B 1 269 ? -3.254 37.562 11.078 1 93.69 269 PHE B N 1
ATOM 4632 C CA . PHE B 1 269 ? -2.951 37.656 9.656 1 93.69 269 PHE B CA 1
ATOM 4633 C C . PHE B 1 269 ? -1.926 38.75 9.383 1 93.69 269 PHE B C 1
ATOM 4635 O O . PHE B 1 269 ? -2.047 39.844 9.891 1 93.69 269 PHE B O 1
ATOM 4642 N N . GLY B 1 270 ? -0.951 38.406 8.648 1 91.56 270 GLY B N 1
ATOM 4643 C CA . GLY B 1 270 ? 0.048 39.375 8.219 1 91.56 270 GLY B CA 1
ATOM 4644 C C . GLY B 1 270 ? 1.049 39.719 9.305 1 91.56 270 GLY B C 1
ATOM 4645 O O . GLY B 1 270 ? 1.859 40.625 9.141 1 91.56 270 GLY B O 1
ATOM 4646 N N . THR B 1 271 ? 0.972 39 10.445 1 93.31 271 THR B N 1
ATOM 4647 C CA . THR B 1 271 ? 1.893 39.281 11.547 1 93.31 271 THR B CA 1
ATOM 4648 C C . THR B 1 271 ? 2.502 37.969 12.062 1 93.31 271 THR B C 1
ATOM 4650 O O . THR B 1 271 ? 2.277 36.906 11.484 1 93.31 271 THR B O 1
ATOM 4653 N N . ASP B 1 272 ? 3.244 38.156 13.047 1 94.44 272 ASP B N 1
ATOM 4654 C CA . ASP B 1 272 ? 3.852 37 13.695 1 94.44 272 ASP B CA 1
ATOM 4655 C C . ASP B 1 272 ? 3.336 36.812 15.117 1 94.44 272 ASP B C 1
ATOM 4657 O O . ASP B 1 272 ? 3.914 36.062 15.906 1 94.44 272 ASP B O 1
ATOM 4661 N N . THR B 1 273 ? 2.273 37.5 15.414 1 94.75 273 THR B N 1
ATOM 4662 C CA . THR B 1 273 ? 1.772 37.531 16.781 1 94.75 273 THR B CA 1
ATOM 4663 C C . THR B 1 273 ? 0.558 36.625 16.938 1 94.75 273 THR B C 1
ATOM 4665 O O . THR B 1 273 ? -0.318 36.594 16.062 1 94.75 273 THR B O 1
ATOM 4668 N N . PRO B 1 274 ? 0.575 35.875 18 1 95.56 274 PRO B N 1
ATOM 4669 C CA . PRO B 1 274 ? -0.601 35.031 18.234 1 95.56 274 PRO B CA 1
ATOM 4670 C C . PRO B 1 274 ? -1.872 35.844 18.469 1 95.56 274 PRO B C 1
ATOM 4672 O O . PRO B 1 274 ? -1.808 36.969 18.969 1 95.56 274 PRO B O 1
ATOM 4675 N N . VAL B 1 275 ? -2.934 35.25 18.109 1 96.19 275 VAL B N 1
ATOM 4676 C CA . VAL B 1 275 ? -4.223 35.875 18.422 1 96.19 275 VAL B CA 1
ATOM 4677 C C . VAL B 1 275 ? -4.664 35.469 19.828 1 96.19 275 VAL B C 1
ATOM 4679 O O . VAL B 1 275 ? -4.102 34.562 20.422 1 96.19 275 VAL B O 1
ATOM 4682 N N . GLU B 1 276 ? -5.699 36.219 20.328 1 92.88 276 GLU B N 1
ATOM 4683 C CA . GLU B 1 276 ? -6.332 35.781 21.562 1 92.88 276 GLU B CA 1
ATOM 4684 C C . GLU B 1 276 ? -7.117 34.469 21.359 1 92.88 276 GLU B C 1
ATOM 4686 O O . GLU B 1 276 ? -7.453 34.125 20.234 1 92.88 276 GLU B O 1
ATOM 4691 N N . ASP B 1 277 ? -7.344 33.812 22.422 1 89.69 277 ASP B N 1
ATOM 4692 C CA . ASP B 1 277 ? -8.086 32.562 22.375 1 89.69 277 ASP B CA 1
ATOM 4693 C C . ASP B 1 277 ? -9.43 32.75 21.672 1 89.69 277 ASP B C 1
ATOM 4695 O O . ASP B 1 277 ? -10.148 33.688 21.953 1 89.69 277 ASP B O 1
ATOM 4699 N N . GLY B 1 278 ? -9.633 31.906 20.703 1 91.31 278 GLY B N 1
ATOM 4700 C CA . GLY B 1 278 ? -10.93 31.906 20.047 1 91.31 278 GLY B CA 1
ATOM 4701 C C . GLY B 1 278 ? -10.984 32.844 18.844 1 91.31 278 GLY B C 1
ATOM 4702 O O . GLY B 1 278 ? -11.961 32.812 18.094 1 91.31 278 GLY B O 1
ATOM 4703 N N . GLN B 1 279 ? -10.023 33.625 18.641 1 94.69 279 GLN B N 1
ATOM 4704 C CA . GLN B 1 279 ? -10.023 34.562 17.516 1 94.69 279 GLN B CA 1
ATOM 4705 C C . GLN B 1 279 ? -9.5 33.906 16.25 1 94.69 279 GLN B C 1
ATOM 4707 O O . GLN B 1 279 ? -8.664 33 16.312 1 94.69 279 GLN B O 1
ATOM 4712 N N . MET B 1 280 ? -9.953 34.469 15.133 1 96.25 280 MET B N 1
ATOM 4713 C CA . MET B 1 280 ? -9.578 33.938 13.82 1 96.25 280 MET B CA 1
ATOM 4714 C C . MET B 1 280 ? -8.18 34.406 13.43 1 96.25 280 MET B C 1
ATOM 4716 O O . MET B 1 280 ? -7.812 35.562 13.703 1 96.25 280 MET B O 1
ATOM 4720 N N . GLY B 1 281 ? -7.449 33.562 12.859 1 97.44 281 GLY B N 1
ATOM 4721 C CA . GLY B 1 281 ? -6.129 33.844 12.32 1 97.44 2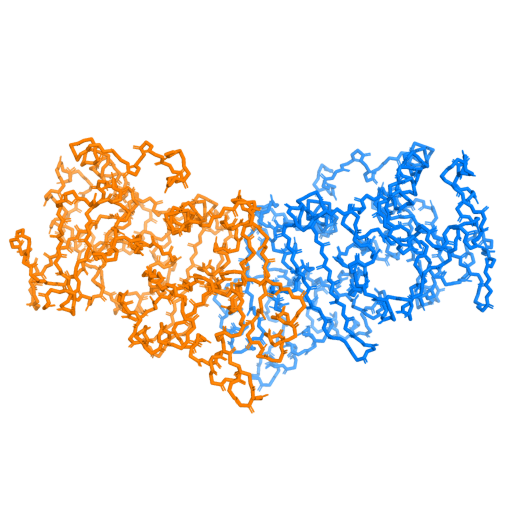81 GLY B CA 1
ATOM 4722 C C . GLY B 1 281 ? -5.602 32.719 11.438 1 97.44 281 GLY B C 1
ATOM 4723 O O . GLY B 1 281 ? -6.371 31.875 10.953 1 97.44 281 GLY B O 1
ATOM 4724 N N . GLU B 1 282 ? -4.305 32.781 11.188 1 97.38 282 GLU B N 1
ATOM 4725 C CA . GLU B 1 282 ? -3.67 31.781 10.352 1 97.38 282 GLU B CA 1
ATOM 4726 C C . GLU B 1 282 ? -3.242 30.562 11.188 1 97.38 282 GLU B C 1
ATOM 4728 O O . GLU B 1 282 ? -2.572 30.719 12.211 1 97.38 282 GLU B O 1
ATOM 4733 N N . LEU B 1 283 ? -3.586 29.406 10.719 1 97.69 283 LEU B N 1
ATOM 4734 C CA . LEU B 1 283 ? -3.191 28.172 11.391 1 97.69 283 LEU B CA 1
ATOM 4735 C C . LEU B 1 283 ? -1.712 27.891 11.164 1 97.69 283 LEU B C 1
ATOM 4737 O O . LEU B 1 283 ? -1.245 27.859 10.023 1 97.69 283 LEU B O 1
ATOM 4741 N N . VAL B 1 284 ? -0.988 27.734 12.211 1 98.38 284 VAL B N 1
ATOM 4742 C CA . VAL B 1 284 ? 0.404 27.297 12.203 1 98.38 284 VAL B CA 1
ATOM 4743 C C . VAL B 1 284 ? 0.527 25.953 12.906 1 98.38 284 VAL B C 1
ATOM 4745 O O . VAL B 1 284 ? -0.074 25.734 13.969 1 98.38 284 VAL B O 1
ATOM 4748 N N . LEU B 1 285 ? 1.276 25.016 12.305 1 98.62 285 LEU B N 1
ATOM 4749 C CA . LEU B 1 285 ? 1.383 23.672 12.867 1 98.62 285 LEU B CA 1
ATOM 4750 C C . LEU B 1 285 ? 2.842 23.297 13.102 1 98.62 285 LEU B C 1
ATOM 4752 O O . LEU B 1 285 ? 3.705 23.594 12.273 1 98.62 285 LEU B O 1
ATOM 4756 N N . THR B 1 286 ? 3.115 22.688 14.188 1 98.88 286 THR B N 1
ATOM 4757 C CA . THR B 1 286 ? 4.414 22.094 14.508 1 98.88 286 THR B CA 1
ATOM 4758 C C . THR B 1 286 ? 4.297 20.594 14.695 1 98.88 286 THR B C 1
ATOM 4760 O O . THR B 1 286 ? 3.477 20.125 15.484 1 98.88 286 THR B O 1
ATOM 4763 N N . SER B 1 287 ? 5.074 19.812 13.953 1 98.75 287 SER B N 1
ATOM 4764 C CA . SER B 1 287 ? 5.105 18.375 14.164 1 98.75 287 SER B CA 1
ATOM 4765 C C . SER B 1 287 ? 5.859 18.016 15.445 1 98.75 287 SER B C 1
ATOM 4767 O O . SER B 1 287 ? 6.957 18.531 15.68 1 98.75 287 SER B O 1
ATOM 4769 N N . LEU B 1 288 ? 5.312 17.141 16.219 1 98.81 288 LEU B N 1
ATOM 4770 C CA . LEU B 1 288 ? 5.891 16.828 17.531 1 98.81 288 LEU B CA 1
ATOM 4771 C C . LEU B 1 288 ? 6.645 15.5 17.484 1 98.81 288 LEU B C 1
ATOM 4773 O O . LEU B 1 288 ? 7.52 15.25 18.328 1 98.81 288 LEU B O 1
ATOM 4777 N N . MET B 1 289 ? 6.312 14.664 16.5 1 98.44 289 MET B N 1
ATOM 4778 C CA . MET B 1 289 ? 6.875 13.32 16.516 1 98.44 289 MET B CA 1
ATOM 4779 C C . MET B 1 289 ? 7.461 12.953 15.156 1 98.44 289 MET B C 1
ATOM 4781 O O . MET B 1 289 ? 7.789 11.789 14.914 1 98.44 289 MET B O 1
ATOM 4785 N N . ALA B 1 290 ? 7.52 13.891 14.258 1 98.38 290 ALA B N 1
ATOM 4786 C CA . ALA B 1 290 ? 8.133 13.602 12.961 1 98.38 290 ALA B CA 1
ATOM 4787 C C . ALA B 1 290 ? 9.625 13.32 13.102 1 98.38 290 ALA B C 1
ATOM 4789 O O . ALA B 1 290 ? 10.352 14.109 13.711 1 98.38 290 ALA B O 1
ATOM 4790 N N . GLU B 1 291 ? 10.094 12.266 12.547 1 98.5 291 GLU B N 1
ATOM 4791 C CA . GLU B 1 291 ? 11.492 11.859 12.688 1 98.5 291 GLU B CA 1
ATOM 4792 C C . GLU B 1 291 ? 12.312 12.305 11.484 1 98.5 291 GLU B C 1
ATOM 4794 O O . GLU B 1 291 ? 13.336 12.969 11.633 1 98.5 291 GLU B O 1
ATOM 4799 N N . ALA B 1 292 ? 11.844 12.008 10.312 1 98.62 292 ALA B N 1
ATOM 4800 C CA . ALA B 1 292 ? 12.648 12.211 9.109 1 98.62 292 ALA B CA 1
ATOM 4801 C C . ALA B 1 292 ? 12.68 13.688 8.719 1 98.62 292 ALA B C 1
ATOM 4803 O O . ALA B 1 292 ? 13.742 14.234 8.414 1 98.62 292 ALA B O 1
ATOM 4804 N N . LEU B 1 293 ? 11.523 14.289 8.758 1 98.44 293 LEU B N 1
ATOM 4805 C CA . LEU B 1 293 ? 11.383 15.672 8.305 1 98.44 293 LEU B CA 1
ATOM 4806 C C . LEU B 1 293 ? 10.539 16.484 9.281 1 98.44 293 LEU B C 1
ATOM 4808 O O . LEU B 1 293 ? 9.375 16.781 9 1 98.44 293 LEU B O 1
ATOM 4812 N N . PRO B 1 294 ? 11.125 16.938 10.352 1 98.31 294 PRO B N 1
ATOM 4813 C CA . PRO B 1 294 ? 10.367 17.797 11.266 1 98.31 294 PRO B CA 1
ATOM 4814 C C . PRO B 1 294 ? 9.844 19.062 10.594 1 98.31 294 PRO B C 1
ATOM 4816 O O . PRO B 1 294 ? 10.5 19.609 9.711 1 98.31 294 PRO B O 1
ATOM 4819 N N . LEU B 1 295 ? 8.742 19.453 10.961 1 98.5 295 LEU B N 1
ATOM 4820 C CA . LEU B 1 295 ? 8.109 20.672 10.492 1 98.5 295 LEU B CA 1
ATOM 4821 C C . LEU B 1 295 ? 7.73 21.578 11.672 1 98.5 295 LEU B C 1
ATOM 4823 O O . LEU B 1 295 ? 6.688 21.375 12.297 1 98.5 295 LEU B O 1
ATOM 4827 N N . ILE B 1 296 ? 8.539 22.578 11.898 1 98.62 296 ILE B N 1
ATOM 4828 C CA . ILE B 1 296 ? 8.375 23.406 13.086 1 98.62 296 ILE B CA 1
ATOM 4829 C C . ILE B 1 296 ? 7.777 24.766 12.695 1 98.62 296 ILE B C 1
ATOM 4831 O O . ILE B 1 296 ? 8.344 25.484 11.867 1 98.62 296 ILE B O 1
ATOM 4835 N N . ARG B 1 297 ? 6.605 25.016 13.242 1 98.56 297 ARG B N 1
ATOM 4836 C CA . ARG B 1 297 ? 5.836 26.25 13.062 1 98.56 297 ARG B CA 1
ATOM 4837 C C . ARG B 1 297 ? 5.582 26.531 11.586 1 98.56 297 ARG B C 1
ATOM 4839 O O . ARG B 1 297 ? 5.875 27.625 11.102 1 98.56 297 ARG B O 1
ATOM 4846 N N . PHE B 1 298 ? 5.043 25.625 10.961 1 98.31 298 PHE B N 1
ATOM 4847 C CA . PHE B 1 298 ? 4.707 25.719 9.547 1 98.31 298 PHE B CA 1
ATOM 4848 C C . PHE B 1 298 ? 3.461 26.578 9.352 1 98.31 298 PHE B C 1
ATOM 4850 O O . PHE B 1 298 ? 2.4 26.266 9.898 1 98.31 298 PHE B O 1
ATOM 4857 N N . ARG B 1 299 ? 3.627 27.609 8.562 1 97.19 299 ARG B N 1
ATOM 4858 C CA . ARG B 1 299 ? 2.492 28.453 8.211 1 97.19 299 ARG B CA 1
ATOM 4859 C C . ARG B 1 299 ? 1.645 27.812 7.121 1 97.19 299 ARG B C 1
ATOM 4861 O O . ARG B 1 299 ? 2.084 27.703 5.977 1 97.19 299 ARG B O 1
ATOM 4868 N N . THR B 1 300 ? 0.424 27.438 7.461 1 95.19 300 THR B N 1
ATOM 4869 C CA . THR B 1 300 ? -0.397 26.656 6.551 1 95.19 300 THR B CA 1
ATOM 4870 C C . THR B 1 300 ? -1.142 27.562 5.574 1 95.19 300 THR B C 1
ATOM 4872 O O . THR B 1 300 ? -1.609 27.109 4.527 1 95.19 300 THR B O 1
ATOM 4875 N N . GLY B 1 301 ? -1.327 28.75 5.965 1 93.75 301 GLY B N 1
ATOM 4876 C CA . GLY B 1 301 ? -2.125 29.672 5.168 1 93.75 301 GLY B CA 1
ATOM 4877 C C . GLY B 1 301 ? -3.617 29.531 5.406 1 93.75 301 GLY B C 1
ATOM 4878 O O . GLY B 1 301 ? -4.418 30.266 4.832 1 93.75 301 GLY B O 1
ATOM 4879 N N . GLN B 1 302 ? -4.035 28.688 6.332 1 94.62 302 GLN B N 1
ATOM 4880 C CA . GLN B 1 302 ? -5.453 28.438 6.594 1 94.62 302 GLN B CA 1
ATOM 4881 C C . GLN B 1 302 ? -5.98 29.375 7.672 1 94.62 302 GLN B C 1
ATOM 4883 O O . GLN B 1 302 ? -5.328 29.594 8.695 1 94.62 302 GLN B O 1
ATOM 4888 N N . ALA B 1 303 ? -7.156 29.922 7.375 1 95.62 303 ALA B N 1
ATOM 4889 C CA . ALA B 1 303 ? -7.824 30.75 8.375 1 95.62 303 ALA B CA 1
ATOM 4890 C C . ALA B 1 303 ? -8.672 29.906 9.312 1 95.62 303 ALA B C 1
ATOM 4892 O O . ALA B 1 303 ? -9.602 29.219 8.875 1 95.62 303 ALA B O 1
ATOM 4893 N N . VAL B 1 304 ? -8.328 29.953 10.656 1 96.81 304 VAL B N 1
ATOM 4894 C CA . VAL B 1 304 ? -9.078 29.141 11.602 1 96.81 304 VAL B CA 1
ATOM 4895 C C . VAL B 1 304 ? -9.164 29.875 12.945 1 96.81 304 VAL B C 1
ATOM 4897 O O . VAL B 1 304 ? -8.461 30.859 13.172 1 96.81 304 VAL B O 1
ATOM 4900 N N . SER B 1 305 ? -10.102 29.5 13.734 1 96.88 305 SER B N 1
ATOM 4901 C CA . SER B 1 305 ? -10.07 29.719 15.18 1 96.88 305 SER B CA 1
ATOM 4902 C C . SER B 1 305 ? -10.039 28.391 15.93 1 96.88 305 SER B C 1
ATOM 4904 O O . SER B 1 305 ? -10.516 27.375 15.422 1 96.88 305 SER B O 1
ATOM 4906 N N . LEU B 1 306 ? -9.383 28.359 17.078 1 97 306 LEU B N 1
ATOM 4907 C CA . LEU B 1 306 ? -9.32 27.141 17.875 1 97 306 LEU B CA 1
ATOM 4908 C C . LEU B 1 306 ? -10.367 27.156 18.984 1 97 306 LEU B C 1
ATOM 4910 O O . LEU B 1 306 ? -10.57 28.188 19.625 1 97 306 LEU B O 1
ATOM 4914 N N . CYS B 1 307 ? -11.016 26.062 19.094 1 95.5 307 CYS B N 1
ATOM 4915 C CA . CYS B 1 307 ? -12.023 25.891 20.141 1 95.5 307 CYS B CA 1
ATOM 4916 C C . CYS B 1 307 ? -11.625 24.766 21.094 1 95.5 307 CYS B C 1
ATOM 4918 O O . CYS B 1 307 ? -11.469 23.609 20.688 1 95.5 307 CYS B O 1
ATOM 4920 N N . SER B 1 308 ? -11.516 25.047 22.406 1 92.5 308 SER B N 1
ATOM 4921 C CA . SER B 1 308 ? -11.109 24.047 23.391 1 92.5 308 SER B CA 1
ATOM 4922 C C . SER B 1 308 ? -12.32 23.516 24.172 1 92.5 308 SER B C 1
ATOM 4924 O O . SER B 1 308 ? -12.18 22.656 25.031 1 92.5 308 SER B O 1
ATOM 4926 N N . ASP B 1 309 ? -13.477 23.969 23.766 1 91.38 309 ASP B N 1
ATOM 4927 C CA . ASP B 1 309 ? -14.68 23.469 24.438 1 91.38 309 ASP B CA 1
ATOM 4928 C C . ASP B 1 309 ? -14.875 21.984 24.172 1 91.38 309 ASP B C 1
ATOM 4930 O O . ASP B 1 309 ? -14.461 21.469 23.141 1 91.38 309 ASP B O 1
ATOM 4934 N N . PRO B 1 310 ? -15.492 21.438 25.141 1 89.81 310 PRO B N 1
ATOM 4935 C CA . PRO B 1 310 ? -15.742 20.016 24.953 1 89.81 310 PRO B CA 1
ATOM 4936 C C . PRO B 1 310 ? -16.562 19.703 23.703 1 89.81 310 PRO B C 1
ATOM 4938 O O . PRO B 1 310 ? -17.516 20.422 23.391 1 89.81 310 PRO B O 1
ATOM 4941 N N . CYS B 1 311 ? -16.141 18.766 22.984 1 94.75 311 CYS B N 1
ATOM 4942 C CA . CYS B 1 311 ? -16.875 18.281 21.828 1 94.75 311 CYS B CA 1
ATOM 4943 C C . CYS B 1 311 ? -17.875 17.203 22.234 1 94.75 311 CYS B C 1
ATOM 4945 O O . CYS B 1 311 ? -17.609 16.422 23.156 1 94.75 311 CYS B O 1
ATOM 4947 N N . ALA B 1 312 ? -18.969 17.094 21.531 1 94.94 312 ALA B N 1
ATOM 4948 C CA . ALA B 1 312 ? -20 16.094 21.828 1 94.94 312 ALA B CA 1
ATOM 4949 C C . ALA B 1 312 ? -19.469 14.68 21.625 1 94.94 312 ALA B C 1
ATOM 4951 O O . ALA B 1 312 ? -19.984 13.719 22.188 1 94.94 312 ALA B O 1
ATOM 4952 N N . CYS B 1 313 ? -18.391 14.57 20.875 1 95.69 313 CYS B N 1
ATOM 4953 C CA . CYS B 1 313 ? -17.859 13.242 20.578 1 95.69 313 CYS B CA 1
ATOM 4954 C C . CYS B 1 313 ? -16.984 12.727 21.719 1 95.69 313 CYS B C 1
ATOM 4956 O O . CYS B 1 313 ? -16.609 11.555 21.734 1 95.69 313 CYS B O 1
ATOM 4958 N N . GLY B 1 314 ? -16.609 13.586 22.672 1 95.88 314 GLY B N 1
ATOM 4959 C CA . GLY B 1 314 ? -15.883 13.156 23.859 1 95.88 314 GLY B CA 1
ATOM 4960 C C . GLY B 1 314 ? -14.391 13.398 23.75 1 95.88 314 GLY B C 1
ATOM 4961 O O . GLY B 1 314 ? -13.672 13.328 24.75 1 95.88 314 GLY B O 1
ATOM 4962 N N . ARG B 1 315 ? -13.852 13.703 22.578 1 96.94 315 ARG B N 1
ATOM 4963 C CA . ARG B 1 315 ? -12.43 13.961 22.422 1 96.94 315 ARG B CA 1
ATOM 4964 C C . ARG B 1 315 ? -12.039 15.297 23.062 1 96.94 315 ARG B C 1
ATOM 4966 O O . ARG B 1 315 ? -12.82 16.25 23.031 1 96.94 315 ARG B O 1
ATOM 4973 N N . THR B 1 316 ? -10.789 15.336 23.547 1 96.88 316 THR B N 1
ATOM 4974 C CA . THR B 1 316 ? -10.336 16.531 24.266 1 96.88 316 THR B CA 1
ATOM 4975 C C . THR B 1 316 ? -9.438 17.375 23.391 1 96.88 316 THR B C 1
ATOM 4977 O O . THR B 1 316 ? -8.984 18.453 23.797 1 96.88 316 THR B O 1
ATOM 4980 N N . PHE B 1 317 ? -9.195 16.922 22.156 1 97.44 317 PHE B N 1
ATOM 4981 C CA . PHE B 1 317 ? -8.414 17.703 21.203 1 97.44 317 PHE B CA 1
ATOM 4982 C C . PHE B 1 317 ? -9.117 19 20.844 1 97.44 317 PHE B C 1
ATOM 4984 O O . PHE B 1 317 ? -10.344 19.047 20.734 1 97.44 317 PHE B O 1
ATOM 4991 N N . VAL B 1 318 ? -8.383 20.047 20.688 1 97.31 318 VAL B N 1
ATOM 4992 C CA . VAL B 1 318 ? -8.992 21.297 20.234 1 97.31 318 VAL B CA 1
ATOM 4993 C C . VAL B 1 318 ? -9.57 21.109 18.828 1 97.31 318 VAL B C 1
ATOM 4995 O O . VAL B 1 318 ? -9.18 20.188 18.125 1 97.31 318 VAL B O 1
ATOM 4998 N N . ARG B 1 319 ? -10.469 21.906 18.516 1 97.44 319 ARG B N 1
ATOM 4999 C CA . ARG B 1 319 ? -11.07 21.875 17.172 1 97.44 319 ARG B CA 1
ATOM 5000 C C . ARG B 1 319 ? -10.734 23.156 16.406 1 97.44 319 ARG B C 1
ATOM 5002 O O . ARG B 1 319 ? -10.82 24.25 16.953 1 97.44 319 ARG B O 1
ATOM 5009 N N . ALA B 1 320 ? -10.25 23 15.219 1 97.25 320 ALA B N 1
ATOM 5010 C CA . ALA B 1 320 ? -10.094 24.125 14.305 1 97.25 320 ALA B CA 1
ATOM 5011 C C . ALA B 1 320 ? -11.406 24.453 13.602 1 97.25 320 ALA B C 1
ATOM 5013 O O . ALA B 1 320 ? -11.984 23.609 12.922 1 97.25 320 ALA B O 1
ATOM 5014 N N . MET B 1 321 ? -11.836 25.656 13.805 1 94.25 321 MET B N 1
ATOM 5015 C CA . MET B 1 321 ? -13.07 26.125 13.195 1 94.25 321 MET B CA 1
ATOM 5016 C C . MET B 1 321 ? -12.781 27.031 12.008 1 94.25 321 MET B C 1
ATOM 5018 O O . MET B 1 321 ? -11.906 27.906 12.078 1 94.25 321 MET B O 1
ATOM 5022 N N . THR B 1 322 ? -13.461 26.719 10.891 1 90.38 322 THR B N 1
ATOM 5023 C CA . THR B 1 322 ? -13.297 27.562 9.711 1 90.38 322 THR B CA 1
ATOM 5024 C C . THR B 1 322 ? -14.336 28.688 9.703 1 90.38 322 THR B C 1
ATOM 5026 O O . THR B 1 322 ? -15.312 28.641 10.445 1 90.38 322 THR B O 1
ATOM 5029 N N . PRO B 1 323 ? -14.07 29.766 8.852 1 75.56 323 PRO B N 1
ATOM 5030 C CA . PRO B 1 323 ? -15.047 30.859 8.781 1 75.56 323 PRO B CA 1
ATOM 5031 C C . PRO B 1 323 ? -16.422 30.391 8.344 1 75.56 323 PRO B C 1
ATOM 5033 O O . PRO B 1 323 ? -17.438 31 8.703 1 75.56 323 PRO B O 1
ATOM 5036 N N . LEU B 1 324 ? -16.438 29.438 7.457 1 61.25 324 LEU B N 1
ATOM 5037 C CA . LEU B 1 324 ? -17.734 28.969 6.977 1 61.25 324 LEU B CA 1
ATOM 5038 C C . LEU B 1 324 ? -18.516 28.281 8.102 1 61.25 324 LEU B C 1
ATOM 5040 O O . LEU B 1 324 ? -19.75 28.234 8.062 1 61.25 324 LEU B O 1
ATOM 5044 N N . GLN B 1 325 ? -17.953 27.672 9.039 1 52.47 325 GLN B N 1
ATOM 5045 C CA . GLN B 1 325 ? -18.641 26.984 10.133 1 52.47 325 GLN B CA 1
ATOM 5046 C C . GLN B 1 325 ? -18.969 27.969 11.258 1 52.47 325 GLN B C 1
ATOM 5048 O O . GLN B 1 325 ? -19.75 27.641 12.148 1 52.47 325 GLN B O 1
ATOM 5053 N N . GLY B 1 326 ? -18.312 29.141 11.336 1 37.88 326 GLY B N 1
ATOM 5054 C CA . GLY B 1 326 ? -18.625 30.156 12.328 1 37.88 326 GLY B CA 1
ATOM 5055 C C . GLY B 1 326 ? -19.859 30.969 11.961 1 37.88 326 GLY B C 1
ATOM 5056 O O . GLY B 1 326 ? -20.281 31.828 12.734 1 37.88 326 GLY B O 1
ATOM 5057 N N . ILE B 1 327 ? -20.328 31.031 10.734 1 30.67 327 ILE B N 1
ATOM 5058 C CA . ILE B 1 327 ? -21.562 31.781 10.469 1 30.67 327 ILE B CA 1
ATOM 5059 C C . ILE B 1 327 ? -22.766 30.875 10.703 1 30.67 327 ILE B C 1
ATOM 5061 O O . ILE B 1 327 ? -22.766 29.703 10.32 1 30.67 327 ILE B O 1
#

Organism: NCBI:txid416586